Protein AF-0000000085374251 (afdb_homodimer)

Radius of gyration: 32.76 Å; Cα contacts (8 Å, |Δi|>4): 755; chains: 2; bounding box: 69×101×88 Å

Sequence (664 aa):
MESESGQTTTPSSHIDPLLRNACLLDIKSLELLHYYMCHTSTTLGDPQIFRDVVPPLGFKYDCVMRMVLSITARHLARTKPDQRGYYHRLAEDYAAAASPELTAMLAKLSEENSQALYYATVLISLSSFARDPSPGNILLDAEEDQVSWWSLMRGVKIVISTIGIQNIRKEASQALLCGSSTWNESKLSVLSVPPLVLHWEKPLAEIEELVDETCAVEESIHRPALTHLKECYRKLFMPVGPEVDDEQIPSIIYGWLYVLKDDFVQSIERREAVPLVLLGYYAVLQQQLEHHWFMEGWSLQVVNGVYAILGDSHRHFLTWPLEQVGSIWSGLMESESGQTTTPSSHIDPLLRNACLLDIKSLELLHYYMCHTSTTLGDPQIFRDVVPPLGFKYDCVMRMVLSITARHLARTKPDQRGYYHRLAEDYAAAASPELTAMLAKLSEENSQALYYATVLISLSSFARDPSPGNILLDAEEDQVSWWSLMRGVKIVISTIGIQNIRKEASQALLCGSSTWNESKLSVLSVPPLVLHWEKPLAEIEELVDETCAVEESIHRPALTHLKECYRKLFMPVGPEVDDEQIPSIIYGWLYVLKDDFVQSIERREAVPLVLLGYYAVLQQQLEHHWFMEGWSLQVVNGVYAILGDSHRHFLTWPLEQVGSIWSGL

Foldseek 3Di:
DPPPPPPPPPPPPPQDVVNVCVVVPPVLLVVLLVQLLVPVLVQLADNQLSNQPQVVLCVVQVLSSLLSSLLSLLVCLVVPVVCNVVSPVSSVVSNVVSPVSLVVCLVVPDPVCLLNNLNSLSSVLLSVLSDDDDALQLQLDDPPVDDRSLVSVVSNLSSCVVQNPVSSVVVSVVSCVVTPDPDDDPPPPPPLPQQPQDPCVVLLVVLVVVCPVPPDPDDDLQVVLSVLLVVLCCVRRPNPDDRPDPNCLVVSLVVSSSVRDPVLSVCVVVLPQSSLLSSLSSLLSLLSVCVRNSSPPSSVSNLVSSLVSHDPVRNVSNVSSCVRNDPPPPDD/DDPPPPPPPPPPPPQDVVNVCVVVPPVLLVVLLVQLLVPVLVQLADNQLSNQPQVVLCVVQVLSSLLSSLLSLLVCLVVPVVCNVVSPVSSVVSNVVSPVSLVVCLVVPDPVCLLNNLNSLSSVLLSVLSPDDDALQLQLDDPPVDDRSLVSLVSNLSSCVVQNPVSSVVVSVVSCVVTPDPDDPPPPPPPLPQQPQDPCVVLLVVLVVVCPVPPDPDDDLQVVLSVLLVVLCCVRRPNPDDRPDPSCLVVSLVVSSSVRDPVLSVCVVVLPQSSLLSSLSSLLSLLSVCVRNSSPPSSVSNLVSSLVSHDPVRNVSNPSSCVRNDDPPPDD

pLDDT: mean 81.17, std 17.74, range [21.23, 97.88]

InterPro domains:
  IPR021858 Fungal transcription factor [PF11951] (32-172)
  IPR053157 Sterol Uptake Control Transcription Regulator [PTHR47784] (1-326)

Secondary structure (DSSP, 8-state):
----------------HHHHHHHS--HHHHHHHHHHHHTGGGGSS-HHHHHHTHHHHHHH-HHHHHHHHHHHHHHHHHH-GGGHHHHHHHHHHHHHHHHHHHHHHHHT--TTTHHHHHHHHHHHHHHHHHS---TT--SS---TTS--HHHHHHHHHHHHHHH-HHHHHHHHHHHHHHH--S-B----------------HHHHHHHHHHHHHHS-SS--SHHHHHHHHHHHHHHHH-TTS----GGGHHHHHHHHHHH--HHHHHHHHTT-HHHHHHHHHHHHHHGGGTTSTTTTTHHHHHHHHHHHHS-TTTGGGGHHHHHHH-------/----------------HHHHHHHS--HHHHHHHHHHHHTGGGGSS-HHHHHHTHHHHHHH-HHHHHHHHHHHHHHHHHH-GGGHHHHHHHHHHHHHHHHHHHHHHHHT--TTTHHHHHHHHHHHHHHHHHSPPPTT--SS---TTS--HHHHHHHHHHHHHHH-HHHHHHHHHHHHHHH--S-B----------------HHHHHHHHHHHHHHS-SS--THHHHHHHHHHHHHHHH-TTS----GGGHHHHHHHHHHH--HHHHHHHHTT-HHHHHHHHHHHHHHGGGTTSTTTTTHHHHHHHHHHHHS-TTTGGGGHHHHHHH-------

Structure (mmCIF, N/CA/C/O backbone):
data_AF-0000000085374251-model_v1
#
loop_
_entity.id
_entity.type
_entity.pdbx_description
1 polymer 'Sterol uptake control protein 2'
#
loop_
_atom_site.group_PDB
_atom_site.id
_atom_site.type_symbol
_atom_site.label_atom_id
_atom_site.label_alt_id
_atom_site.label_comp_id
_atom_site.label_asym_id
_atom_site.label_entity_id
_atom_site.label_seq_id
_atom_site.pdbx_PDB_ins_code
_atom_site.Cartn_x
_atom_site.Cartn_y
_atom_site.Cartn_z
_atom_site.occupancy
_atom_site.B_iso_or_equiv
_atom_site.auth_seq_id
_atom_site.auth_comp_id
_atom_site.auth_asym_id
_atom_site.auth_atom_id
_atom_site.pdbx_PDB_model_num
ATOM 1 N N . MET A 1 1 ? -47.25 7.832 -49.75 1 24.44 1 MET A N 1
ATOM 2 C CA . MET A 1 1 ? -46.344 6.762 -49.344 1 24.44 1 MET A CA 1
ATOM 3 C C . MET A 1 1 ? -45.062 7.328 -48.781 1 24.44 1 MET A C 1
ATOM 5 O O . MET A 1 1 ? -44.156 7.734 -49.5 1 24.44 1 MET A O 1
ATOM 9 N N . GLU A 1 2 ? -45.062 8.07 -47.594 1 28.61 2 GLU A N 1
ATOM 10 C CA . GLU A 1 2 ? -44.156 8.875 -46.812 1 28.61 2 GLU A CA 1
ATOM 11 C C . GLU A 1 2 ? -43.062 8.008 -46.188 1 28.61 2 GLU A C 1
ATOM 13 O O . GLU A 1 2 ? -43.375 7.035 -45.5 1 28.61 2 GLU A O 1
ATOM 18 N N . SER A 1 3 ? -41.875 7.812 -46.906 1 30.55 3 SER A N 1
ATOM 19 C CA . SER A 1 3 ? -40.719 7.02 -46.562 1 30.55 3 SER A CA 1
ATOM 20 C C . SER A 1 3 ? -40.156 7.445 -45.188 1 30.55 3 SER A C 1
ATOM 22 O O . SER A 1 3 ? -39.906 8.625 -44.969 1 30.55 3 SER A O 1
ATOM 24 N N . GLU A 1 4 ? -40.562 6.723 -44.094 1 30.45 4 GLU A N 1
ATOM 25 C CA . GLU A 1 4 ? -40.156 6.805 -42.688 1 30.45 4 GLU A CA 1
ATOM 26 C C . GLU A 1 4 ? -38.656 6.629 -42.562 1 30.45 4 GLU A C 1
ATOM 28 O O . GLU A 1 4 ? -38.094 5.602 -42.969 1 30.45 4 GLU A O 1
ATOM 33 N N . SER A 1 5 ? -37.875 7.707 -42.656 1 30.81 5 SER A N 1
ATOM 34 C CA . SER A 1 5 ? -36.406 7.781 -42.469 1 30.81 5 SER A CA 1
ATOM 35 C C . SER A 1 5 ? -36.031 7.242 -41.094 1 30.81 5 SER A C 1
ATOM 37 O O . SER A 1 5 ? -36.406 7.793 -40.062 1 30.81 5 SER A O 1
ATOM 39 N N . GLY A 1 6 ? -36 5.879 -40.906 1 28.16 6 GLY A N 1
ATOM 40 C CA . GLY A 1 6 ? -35.594 5.199 -39.688 1 28.16 6 GLY A CA 1
ATOM 41 C C . GLY A 1 6 ? -34.219 5.668 -39.188 1 28.16 6 GLY A C 1
ATOM 42 O O . GLY A 1 6 ? -33.219 5.473 -39.875 1 28.16 6 GLY A O 1
ATOM 43 N N . GLN A 1 7 ? -34.188 6.785 -38.406 1 29.42 7 GLN A N 1
ATOM 44 C CA . GLN A 1 7 ? -33 7.281 -37.75 1 29.42 7 GLN A CA 1
ATOM 45 C C . GLN A 1 7 ? -32.281 6.168 -37 1 29.42 7 GLN A C 1
ATOM 47 O O . GLN A 1 7 ? -32.875 5.57 -36.094 1 29.42 7 GLN A O 1
ATOM 52 N N . THR A 1 8 ? -31.406 5.363 -37.656 1 28.23 8 THR A N 1
ATOM 53 C CA . THR A 1 8 ? -30.531 4.363 -37.062 1 28.23 8 THR A CA 1
ATOM 54 C C . THR A 1 8 ? -29.766 4.953 -35.875 1 28.23 8 THR A C 1
ATOM 56 O O . THR A 1 8 ? -28.953 5.871 -36.062 1 28.23 8 THR A O 1
ATOM 59 N N . THR A 1 9 ? -30.406 5.098 -34.688 1 30.69 9 THR A N 1
ATOM 60 C CA . THR A 1 9 ? -29.75 5.477 -33.438 1 30.69 9 THR A CA 1
ATOM 61 C C . THR A 1 9 ? -28.438 4.719 -33.281 1 30.69 9 THR A C 1
ATOM 63 O O . THR A 1 9 ? -28.422 3.488 -33.312 1 30.69 9 THR A O 1
ATOM 66 N N . THR A 1 10 ? -27.391 5.227 -33.75 1 33.25 10 THR A N 1
ATOM 67 C CA . THR A 1 10 ? -26.016 4.727 -33.625 1 33.25 10 THR A CA 1
ATOM 68 C C . THR A 1 10 ? -25.766 4.273 -32.188 1 33.25 10 THR A C 1
ATOM 70 O O . THR A 1 10 ? -25.969 5.039 -31.234 1 33.25 10 THR A O 1
ATOM 73 N N . PRO A 1 11 ? -25.969 3.051 -31.812 1 34.16 11 PRO A N 1
ATOM 74 C CA . PRO A 1 11 ? -25.75 2.58 -30.453 1 34.16 11 PRO A CA 1
ATOM 75 C C . PRO A 1 11 ? -24.5 3.178 -29.812 1 34.16 11 PRO A C 1
ATOM 77 O O . PRO A 1 11 ? -23.422 3.145 -30.422 1 34.16 11 PRO A O 1
ATOM 80 N N . SER A 1 12 ? -24.469 4.324 -29.297 1 38.44 12 SER A N 1
ATOM 81 C CA . SER A 1 12 ? -23.391 4.973 -28.562 1 38.44 12 SER A CA 1
ATOM 82 C C . SER A 1 12 ? -22.625 3.967 -27.703 1 38.44 12 SER A C 1
ATOM 84 O O . SER A 1 12 ? -23.188 3.35 -26.797 1 38.44 12 SER A O 1
ATOM 86 N N . SER A 1 13 ? -21.656 3.131 -28.047 1 41.53 13 SER A N 1
ATOM 87 C CA . SER A 1 13 ? -20.844 2.047 -27.5 1 41.53 13 SER A CA 1
ATOM 88 C C . SER A 1 13 ? -20.328 2.393 -26.109 1 41.53 13 SER A C 1
ATOM 90 O O . SER A 1 13 ? -19.422 3.207 -25.953 1 41.53 13 SER A O 1
ATOM 92 N N . HIS A 1 14 ? -21.062 2.549 -25.062 1 47.38 14 HIS A N 1
ATOM 93 C CA . HIS A 1 14 ? -20.828 2.748 -23.625 1 47.38 14 HIS A CA 1
ATOM 94 C C . HIS A 1 14 ? -19.734 1.819 -23.109 1 47.38 14 HIS A C 1
ATOM 96 O O . HIS A 1 14 ? -19.969 0.617 -22.953 1 47.38 14 HIS A O 1
ATOM 102 N N . ILE A 1 15 ? -18.531 2.07 -23.375 1 56.66 15 ILE A N 1
ATOM 103 C CA . ILE A 1 15 ? -17.422 1.288 -22.844 1 56.66 15 ILE A CA 1
ATOM 104 C C . ILE A 1 15 ? -17.562 1.17 -21.312 1 56.66 15 ILE A C 1
ATOM 106 O O . ILE A 1 15 ? -17.75 2.174 -20.625 1 56.66 15 ILE A O 1
ATOM 110 N N . ASP A 1 16 ? -17.812 0.067 -20.75 1 71.38 16 ASP A N 1
ATOM 111 C CA . ASP A 1 16 ? -17.797 -0.257 -19.328 1 71.38 16 ASP A CA 1
ATOM 112 C C . ASP A 1 16 ? -16.641 0.457 -18.625 1 71.38 16 ASP A C 1
ATOM 114 O O . ASP A 1 16 ? -15.5 0.404 -19.078 1 71.38 16 ASP A O 1
ATOM 118 N N . PRO A 1 17 ? -17.062 1.433 -17.812 1 67.12 17 PRO A N 1
ATOM 119 C CA . PRO A 1 17 ? -16.031 2.199 -17.109 1 67.12 17 PRO A CA 1
ATOM 120 C C . PRO A 1 17 ? -14.891 1.321 -16.594 1 67.12 17 PRO A C 1
ATOM 122 O O . PRO A 1 17 ? -13.734 1.741 -16.594 1 67.12 17 PRO A O 1
ATOM 125 N N . LEU A 1 18 ? -15.25 0.174 -16.312 1 69.38 18 LEU A N 1
ATOM 126 C CA . LEU A 1 18 ? -14.227 -0.732 -15.805 1 69.38 18 LEU A CA 1
ATOM 127 C C . LEU A 1 18 ? -13.258 -1.13 -16.922 1 69.38 18 LEU A C 1
ATOM 129 O O . LEU A 1 18 ? -12.039 -1.15 -16.703 1 69.38 18 LEU A O 1
ATOM 133 N N . LEU A 1 19 ? -13.844 -1.389 -17.953 1 70.69 19 LEU A N 1
ATOM 134 C CA . LEU A 1 19 ? -13 -1.736 -19.094 1 70.69 19 LEU A CA 1
ATOM 135 C C . LEU A 1 19 ? -12.148 -0.548 -19.531 1 70.69 19 LEU A C 1
ATOM 137 O O . LEU A 1 19 ? -10.984 -0.718 -19.906 1 70.69 19 LEU A O 1
ATOM 141 N N . ARG A 1 20 ? -12.773 0.576 -19.469 1 67.44 20 ARG A N 1
ATOM 142 C CA . ARG A 1 20 ? -12.031 1.79 -19.812 1 67.44 20 ARG A CA 1
ATOM 143 C C . ARG A 1 20 ? -10.82 1.966 -18.891 1 67.44 20 ARG A C 1
ATOM 145 O O . ARG A 1 20 ? -9.734 2.307 -19.359 1 67.44 20 ARG A O 1
ATOM 152 N N . ASN A 1 21 ? -11.039 1.715 -17.625 1 72.19 21 ASN A N 1
ATOM 153 C CA . ASN A 1 21 ? -9.961 1.875 -16.656 1 72.19 21 ASN A CA 1
ATOM 154 C C . ASN A 1 21 ? -8.836 0.875 -16.891 1 72.19 21 ASN A C 1
ATOM 156 O O . ASN A 1 21 ? -7.664 1.195 -16.703 1 72.19 21 ASN A O 1
ATOM 160 N N . ALA A 1 22 ? -9.297 -0.211 -17.328 1 79 22 ALA A N 1
ATOM 161 C CA . ALA A 1 22 ? -8.297 -1.232 -17.625 1 79 22 ALA A CA 1
ATOM 162 C C . ALA A 1 22 ? -7.473 -0.842 -18.844 1 79 22 ALA A C 1
ATOM 164 O O . ALA A 1 22 ? -6.262 -1.079 -18.891 1 79 22 ALA A O 1
ATOM 165 N N . CYS A 1 23 ? -8.148 -0.163 -19.672 1 77.56 23 CYS A N 1
ATOM 166 C CA . CYS A 1 23 ? -7.477 0.198 -20.906 1 77.56 23 CYS A CA 1
ATOM 167 C C . CYS A 1 23 ? -6.707 1.506 -20.766 1 77.56 23 CYS A C 1
ATOM 169 O O . CYS A 1 23 ? -5.672 1.699 -21.391 1 77.56 23 CYS A O 1
ATOM 171 N N . LEU A 1 24 ? -7.301 2.371 -19.938 1 77.19 24 LEU A N 1
ATOM 172 C CA . LEU A 1 24 ? -6.648 3.652 -19.688 1 77.19 24 LEU A CA 1
ATOM 173 C C . LEU A 1 24 ? -6.215 3.773 -18.234 1 77.19 24 LEU A C 1
ATOM 175 O O . LEU A 1 24 ? -6.816 4.523 -17.453 1 77.19 24 LEU A O 1
ATOM 179 N N . LEU A 1 25 ? -5.219 3.098 -18.031 1 79.81 25 LEU A N 1
ATOM 180 C CA . LEU A 1 25 ? -4.711 3.002 -16.656 1 79.81 25 LEU A CA 1
ATOM 181 C C . LEU A 1 25 ? -4.172 4.348 -16.188 1 79.81 25 LEU A C 1
ATOM 183 O O . LEU A 1 25 ? -3.402 5 -16.891 1 79.81 25 LEU A O 1
ATOM 187 N N . ASP A 1 26 ? -4.645 4.863 -15.078 1 88.12 26 ASP A N 1
ATOM 188 C CA . ASP A 1 26 ? -4.094 6.062 -14.453 1 88.12 26 ASP A CA 1
ATOM 189 C C . ASP A 1 26 ? -2.842 5.734 -13.641 1 88.12 26 ASP A C 1
ATOM 191 O O . ASP A 1 26 ? -2.881 5.703 -12.414 1 88.12 26 ASP A O 1
ATOM 195 N N . ILE A 1 27 ? -1.771 5.66 -14.344 1 90.56 27 ILE A N 1
ATOM 196 C CA . ILE A 1 27 ? -0.516 5.184 -13.773 1 90.56 27 ILE A CA 1
ATOM 197 C C . ILE A 1 27 ? -0.011 6.18 -12.727 1 90.56 27 ILE A C 1
ATOM 199 O O . ILE A 1 27 ? 0.565 5.785 -11.711 1 90.56 27 ILE A O 1
ATOM 203 N N . LYS A 1 28 ? -0.247 7.414 -12.984 1 92 28 LYS A N 1
ATOM 204 C CA . LYS A 1 28 ? 0.29 8.422 -12.07 1 92 28 LYS A CA 1
ATOM 205 C C . LYS A 1 28 ? -0.373 8.328 -10.703 1 92 28 LYS A C 1
ATOM 207 O O . LYS A 1 28 ? 0.304 8.398 -9.672 1 92 28 LYS A O 1
ATOM 212 N N . SER A 1 29 ? -1.701 8.211 -10.672 1 93.94 29 SER A N 1
ATOM 213 C CA . SER A 1 29 ? -2.393 8.055 -9.398 1 93.94 29 SER A CA 1
ATOM 214 C C . SER A 1 29 ? -1.951 6.781 -8.68 1 93.94 29 SER A C 1
ATOM 216 O O . SER A 1 29 ? -1.832 6.758 -7.457 1 93.94 29 SER A O 1
ATOM 218 N N . LEU A 1 30 ? -1.682 5.746 -9.414 1 95.5 30 LEU A N 1
ATOM 219 C CA . LEU A 1 30 ? -1.229 4.488 -8.828 1 95.5 30 LEU A CA 1
ATOM 220 C C . LEU A 1 30 ? 0.171 4.637 -8.242 1 95.5 30 LEU A C 1
ATOM 222 O O . LEU A 1 30 ? 0.452 4.121 -7.16 1 95.5 30 LEU A O 1
ATOM 226 N N . GLU A 1 31 ? 0.959 5.316 -8.984 1 95 31 GLU A N 1
ATOM 227 C CA . GLU A 1 31 ? 2.316 5.586 -8.516 1 95 31 GLU A CA 1
ATOM 228 C C . GLU A 1 31 ? 2.303 6.391 -7.223 1 95 31 GLU A C 1
ATOM 230 O O . GLU A 1 31 ? 3.053 6.094 -6.289 1 95 31 GLU A O 1
ATOM 235 N N . LEU A 1 32 ? 1.473 7.387 -7.176 1 96.19 32 LEU A N 1
ATOM 236 C CA . LEU A 1 32 ? 1.368 8.234 -5.992 1 96.19 32 LEU A CA 1
ATOM 237 C C . LEU A 1 32 ? 0.878 7.43 -4.793 1 96.19 32 LEU A C 1
ATOM 239 O O . LEU A 1 32 ? 1.398 7.578 -3.684 1 96.19 32 LEU A O 1
ATOM 243 N N . LEU A 1 33 ? -0.112 6.578 -5.004 1 96.44 33 LEU A N 1
ATOM 244 C CA . LEU A 1 33 ? -0.625 5.781 -3.896 1 96.44 33 LEU A CA 1
ATOM 245 C C . LEU A 1 33 ? 0.438 4.816 -3.385 1 96.44 33 LEU A C 1
ATOM 247 O O . LEU A 1 33 ? 0.564 4.609 -2.176 1 96.44 33 LEU A O 1
ATOM 251 N N . HIS A 1 34 ? 1.121 4.219 -4.285 1 94.31 34 HIS A N 1
ATOM 252 C CA . HIS A 1 34 ? 2.203 3.324 -3.883 1 94.31 34 HIS A CA 1
ATOM 253 C C . HIS A 1 34 ? 3.23 4.055 -3.025 1 94.31 34 HIS A C 1
ATOM 255 O O . HIS A 1 34 ? 3.666 3.535 -1.995 1 94.31 34 HIS A O 1
ATOM 261 N N . TYR A 1 35 ? 3.658 5.227 -3.475 1 93.94 35 TYR A N 1
ATOM 262 C CA . TYR A 1 35 ? 4.621 6.023 -2.725 1 93.94 35 TYR A CA 1
ATOM 263 C C . TYR A 1 35 ? 4.062 6.418 -1.363 1 93.94 35 TYR A C 1
ATOM 265 O O . TYR A 1 35 ? 4.789 6.43 -0.366 1 93.94 35 TYR A O 1
ATOM 273 N N . TYR A 1 36 ? 2.82 6.727 -1.352 1 95.25 36 TYR A N 1
ATOM 274 C CA . TYR A 1 36 ? 2.148 7.043 -0.097 1 95.25 36 TYR A CA 1
ATOM 275 C C . TYR A 1 36 ? 2.277 5.895 0.896 1 95.25 36 TYR A C 1
ATOM 277 O O . TYR A 1 36 ? 2.646 6.102 2.053 1 95.25 36 TYR A O 1
ATOM 285 N N . MET A 1 37 ? 1.938 4.758 0.394 1 91.62 37 MET A N 1
ATOM 286 C CA . MET A 1 37 ? 1.93 3.576 1.25 1 91.62 37 MET A CA 1
ATOM 287 C C . MET A 1 37 ? 3.334 3.252 1.747 1 91.62 37 MET A C 1
ATOM 289 O O . MET A 1 37 ? 3.514 2.859 2.9 1 91.62 37 MET A O 1
ATOM 293 N N . CYS A 1 38 ? 4.309 3.508 0.931 1 88.62 38 CYS A N 1
ATOM 294 C CA . CYS A 1 38 ? 5.672 3.084 1.245 1 88.62 38 CYS A CA 1
ATOM 295 C C . CYS A 1 38 ? 6.402 4.152 2.047 1 88.62 38 CYS A C 1
ATOM 297 O O . CYS A 1 38 ? 7.266 3.838 2.867 1 88.62 38 CYS A O 1
ATOM 299 N N . HIS A 1 39 ? 6.059 5.453 1.806 1 90.69 39 HIS A N 1
ATOM 300 C CA . HIS A 1 39 ? 6.918 6.492 2.361 1 90.69 39 HIS A CA 1
ATOM 301 C C . HIS A 1 39 ? 6.102 7.57 3.062 1 90.69 39 HIS A C 1
ATOM 303 O O . HIS A 1 39 ? 6.27 7.801 4.262 1 90.69 39 HIS A O 1
ATOM 309 N N . THR A 1 40 ? 5.141 8.172 2.391 1 94.06 40 THR A N 1
ATOM 310 C CA . THR A 1 40 ? 4.48 9.383 2.863 1 94.06 40 THR A CA 1
ATOM 311 C C . THR A 1 40 ? 3.658 9.102 4.117 1 94.06 40 THR A C 1
ATOM 313 O O . THR A 1 40 ? 3.635 9.906 5.051 1 94.06 40 THR A O 1
ATOM 316 N N . SER A 1 41 ? 2.98 7.988 4.156 1 92.31 41 SER A N 1
ATOM 317 C CA . SER A 1 41 ? 2.049 7.684 5.238 1 92.31 41 SER A CA 1
ATOM 318 C C . SER A 1 41 ? 2.76 7.641 6.586 1 92.31 41 SER A C 1
ATOM 320 O O . SER A 1 41 ? 2.197 8.047 7.605 1 92.31 41 SER A O 1
ATOM 322 N N . THR A 1 42 ? 3.992 7.27 6.629 1 88.44 42 THR A N 1
ATOM 323 C CA . THR A 1 42 ? 4.727 7.098 7.879 1 88.44 42 THR A CA 1
ATOM 324 C C . THR A 1 42 ? 5.195 8.445 8.422 1 88.44 42 THR A C 1
ATOM 326 O O . THR A 1 42 ? 5.645 8.539 9.562 1 88.44 42 THR A O 1
ATOM 329 N N . THR A 1 43 ? 5.059 9.461 7.688 1 90.81 43 THR A N 1
ATOM 330 C CA . THR A 1 43 ? 5.594 10.758 8.078 1 90.81 43 THR A CA 1
ATOM 331 C C . THR A 1 43 ? 4.484 11.68 8.578 1 90.81 43 THR A C 1
ATOM 333 O O . THR A 1 43 ? 4.75 12.789 9.039 1 90.81 43 THR A O 1
ATOM 336 N N . LEU A 1 44 ? 3.256 11.305 8.508 1 91 44 LEU A N 1
ATOM 337 C CA . LEU A 1 44 ? 2.133 12.211 8.711 1 91 44 LEU A CA 1
ATOM 338 C C . LEU A 1 44 ? 1.596 12.109 10.133 1 91 44 LEU A C 1
ATOM 340 O O . LEU A 1 44 ? 0.868 12.992 10.594 1 91 44 LEU A O 1
ATOM 344 N N . GLY A 1 45 ? 1.868 11.133 10.844 1 85.12 45 GLY A N 1
ATOM 345 C CA . GLY A 1 45 ? 1.378 10.805 12.172 1 85.12 45 GLY A CA 1
ATOM 346 C C . GLY A 1 45 ? 1.516 9.328 12.508 1 85.12 45 GLY A C 1
ATOM 347 O O . GLY A 1 45 ? 2.566 8.727 12.273 1 85.12 45 GLY A O 1
ATOM 348 N N . ASP A 1 46 ? 0.409 8.859 13.078 1 82.62 46 ASP A N 1
ATOM 349 C CA . ASP A 1 46 ? 0.408 7.422 13.336 1 82.62 46 ASP A CA 1
ATOM 350 C C . ASP A 1 46 ? 0.413 6.629 12.031 1 82.62 46 ASP A C 1
ATOM 352 O O . ASP A 1 46 ? -0.577 6.633 11.289 1 82.62 46 ASP A O 1
ATOM 356 N N . PRO A 1 47 ? 1.443 5.906 11.805 1 83.25 47 PRO A N 1
ATOM 357 C CA . PRO A 1 47 ? 1.591 5.223 10.516 1 83.25 47 PRO A CA 1
ATOM 358 C C . PRO A 1 47 ? 0.477 4.211 10.25 1 83.25 47 PRO A C 1
ATOM 360 O O . PRO A 1 47 ? 0.05 4.043 9.109 1 83.25 47 PRO A O 1
ATOM 363 N N . GLN A 1 48 ? 0.025 3.531 11.25 1 83.75 48 GLN A N 1
ATOM 364 C CA . GLN A 1 48 ? -1.015 2.523 11.062 1 83.75 48 GLN A CA 1
ATOM 365 C C . GLN A 1 48 ? -2.322 3.162 10.602 1 83.75 48 GLN A C 1
ATOM 367 O O . GLN A 1 48 ? -3.047 2.588 9.781 1 83.75 48 GLN A O 1
ATOM 372 N N . ILE A 1 49 ? -2.562 4.273 11.164 1 88.19 49 ILE A N 1
ATOM 373 C CA . ILE A 1 49 ? -3.805 4.961 10.82 1 88.19 49 ILE A CA 1
ATOM 374 C C . ILE A 1 49 ? -3.734 5.48 9.391 1 88.19 49 ILE A C 1
ATOM 376 O O . ILE A 1 49 ? -4.637 5.234 8.586 1 88.19 49 ILE A O 1
ATOM 380 N N . PHE A 1 50 ? -2.672 6.164 9.031 1 91.5 50 PHE A N 1
ATOM 381 C CA . PHE A 1 50 ? -2.562 6.801 7.727 1 91.5 50 PHE A CA 1
ATOM 382 C C . PHE A 1 50 ? -2.369 5.758 6.629 1 91.5 50 PHE A C 1
ATOM 384 O O . PHE A 1 50 ? -2.729 5.988 5.473 1 91.5 50 PHE A O 1
ATOM 391 N N . ARG A 1 51 ? -1.977 4.613 6.957 1 88.69 51 ARG A N 1
ATOM 392 C CA . ARG A 1 51 ? -1.754 3.568 5.965 1 88.69 51 ARG A CA 1
ATOM 393 C C . ARG A 1 51 ? -2.994 2.695 5.801 1 88.69 51 ARG A C 1
ATOM 395 O O . ARG A 1 51 ? -3.342 2.305 4.688 1 88.69 51 ARG A O 1
ATOM 402 N N . ASP A 1 52 ? -3.678 2.416 6.934 1 87.94 52 ASP A N 1
ATOM 403 C CA . ASP A 1 52 ? -4.664 1.34 6.91 1 87.94 52 ASP A CA 1
ATOM 404 C C . ASP A 1 52 ? -6.082 1.893 7.039 1 87.94 52 ASP A C 1
ATOM 406 O O . ASP A 1 52 ? -7.051 1.223 6.672 1 87.94 52 ASP A O 1
ATOM 410 N N . VAL A 1 53 ? -6.191 3.059 7.531 1 91.44 53 VAL A N 1
ATOM 411 C CA . VAL A 1 53 ? -7.527 3.576 7.801 1 91.44 53 VAL A CA 1
ATOM 412 C C . VAL A 1 53 ? -7.883 4.648 6.773 1 91.44 53 VAL A C 1
ATOM 414 O O . VAL A 1 53 ? -9.008 4.688 6.266 1 91.44 53 VAL A O 1
ATOM 417 N N . VAL A 1 54 ? -6.941 5.52 6.395 1 95.12 54 VAL A N 1
ATOM 418 C CA . VAL A 1 54 ? -7.211 6.711 5.594 1 95.12 54 VAL A CA 1
ATOM 419 C C . VAL A 1 54 ? -7.484 6.309 4.145 1 95.12 54 VAL A C 1
ATOM 421 O O . VAL A 1 54 ? -8.461 6.758 3.543 1 95.12 54 VAL A O 1
ATOM 424 N N . PRO A 1 55 ? -6.676 5.387 3.557 1 95.06 55 PRO A N 1
ATOM 425 C CA . PRO A 1 55 ? -6.938 5.055 2.154 1 95.06 55 PRO A CA 1
ATOM 426 C C . PRO A 1 55 ? -8.297 4.383 1.952 1 95.06 55 PRO A C 1
ATOM 428 O O . PRO A 1 55 ? -9.055 4.766 1.057 1 95.06 55 PRO A O 1
ATOM 431 N N . PRO A 1 56 ? -8.695 3.475 2.824 1 94 56 PRO A N 1
ATOM 432 C CA . PRO A 1 56 ? -10.031 2.893 2.664 1 94 56 PRO A CA 1
ATOM 433 C C . PRO A 1 56 ? -11.141 3.939 2.727 1 94 56 PRO A C 1
ATOM 435 O O . PRO A 1 56 ? -12.148 3.814 2.029 1 94 56 PRO A O 1
ATOM 438 N N . LEU A 1 57 ? -11 4.938 3.568 1 94.5 57 LEU A N 1
ATOM 439 C CA . LEU A 1 57 ? -11.953 6.039 3.578 1 94.5 57 LEU A CA 1
ATOM 440 C C . LEU A 1 57 ? -12.016 6.715 2.215 1 94.5 57 LEU A C 1
ATOM 442 O O . LEU A 1 57 ? -13.086 7.172 1.791 1 94.5 57 LEU A O 1
ATOM 446 N N . GLY A 1 58 ? -10.852 6.75 1.575 1 96.06 58 GLY A N 1
ATOM 447 C CA . GLY A 1 58 ? -10.758 7.371 0.263 1 96.06 58 GLY A CA 1
ATOM 448 C C . GLY A 1 58 ? -11.461 6.582 -0.822 1 96.06 58 GLY A C 1
ATOM 449 O O . GLY A 1 58 ? -11.797 7.125 -1.878 1 96.06 58 GLY A O 1
ATOM 450 N N . PHE A 1 59 ? -11.688 5.32 -0.623 1 94.25 59 PHE A N 1
ATOM 451 C CA . PHE A 1 59 ? -12.406 4.516 -1.604 1 94.25 59 PHE A CA 1
ATOM 452 C C . PHE A 1 59 ? -13.906 4.789 -1.537 1 94.25 59 PHE A C 1
ATOM 454 O O . PHE A 1 59 ? -14.625 4.562 -2.512 1 94.25 59 PHE A O 1
ATOM 461 N N . LYS A 1 60 ? -14.336 5.293 -0.434 1 93.69 60 LYS A N 1
ATOM 462 C CA . LYS A 1 60 ? -15.734 5.652 -0.235 1 93.69 60 LYS A CA 1
ATOM 463 C C . LYS A 1 60 ? -15.969 7.133 -0.517 1 93.69 60 LYS A C 1
ATOM 465 O O . LYS A 1 60 ? -17.031 7.516 -1.023 1 93.69 60 LYS A O 1
ATOM 470 N N . TYR A 1 61 ? -14.992 7.91 -0.115 1 94.75 61 TYR A N 1
ATOM 471 C CA . TYR A 1 61 ? -15.055 9.359 -0.305 1 94.75 61 TYR A CA 1
ATOM 472 C C . TYR A 1 61 ? -13.883 9.844 -1.155 1 94.75 61 TYR A C 1
ATOM 474 O O . TYR A 1 61 ? -12.758 9.938 -0.673 1 94.75 61 TYR A O 1
ATOM 482 N N . ASP A 1 62 ? -14.188 10.312 -2.338 1 95.19 62 ASP A N 1
ATOM 483 C CA . ASP A 1 62 ? -13.164 10.664 -3.314 1 95.19 62 ASP A CA 1
ATOM 484 C C . ASP A 1 62 ? -12.266 11.781 -2.789 1 95.19 62 ASP A C 1
ATOM 486 O O . ASP A 1 62 ? -11.078 11.82 -3.105 1 95.19 62 ASP A O 1
ATOM 490 N N . CYS A 1 63 ? -12.852 12.68 -2.068 1 94.94 63 CYS A N 1
ATOM 491 C CA . CYS A 1 63 ? -12.086 13.828 -1.611 1 94.94 63 CYS A CA 1
ATOM 492 C C . CYS A 1 63 ? -10.93 13.391 -0.72 1 94.94 63 CYS A C 1
ATOM 494 O O . CYS A 1 63 ? -9.852 13.984 -0.759 1 94.94 63 CYS A O 1
ATOM 496 N N . VAL A 1 64 ? -11.141 12.336 0.095 1 96.94 64 VAL A N 1
ATOM 497 C CA . VAL A 1 64 ? -10.078 11.82 0.949 1 96.94 64 VAL A CA 1
ATOM 498 C C . VAL A 1 64 ? -8.945 11.273 0.086 1 96.94 64 VAL A C 1
ATOM 500 O O . VAL A 1 64 ? -7.77 11.555 0.334 1 96.94 64 VAL A O 1
ATOM 503 N N . MET A 1 65 ? -9.281 10.461 -0.961 1 97.56 65 MET A N 1
ATOM 504 C CA . MET A 1 65 ? -8.266 9.898 -1.844 1 97.56 65 MET A CA 1
ATOM 505 C C . MET A 1 65 ? -7.523 10.992 -2.6 1 97.56 65 MET A C 1
ATOM 507 O O . MET A 1 65 ? -6.309 10.922 -2.777 1 97.56 65 MET A O 1
ATOM 511 N N . ARG A 1 66 ? -8.25 12 -3.051 1 96.62 66 ARG A N 1
ATOM 512 C CA . ARG A 1 66 ? -7.617 13.125 -3.742 1 96.62 66 ARG A CA 1
ATOM 513 C C . ARG A 1 66 ? -6.609 13.828 -2.842 1 96.62 66 ARG A C 1
ATOM 515 O O . ARG A 1 66 ? -5.539 14.234 -3.301 1 96.62 66 ARG A O 1
ATOM 522 N N . MET A 1 67 ? -6.922 13.891 -1.598 1 96.31 67 MET A N 1
ATOM 523 C CA . MET A 1 67 ? -6.008 14.562 -0.682 1 96.31 67 MET A CA 1
ATOM 524 C C . MET A 1 67 ? -4.816 13.664 -0.348 1 96.31 67 MET A C 1
ATOM 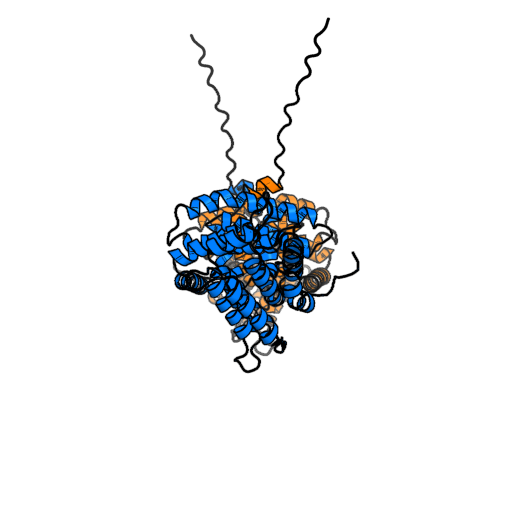526 O O . MET A 1 67 ? -3.705 14.148 -0.149 1 96.31 67 MET A O 1
ATOM 530 N N . VAL A 1 68 ? -5.078 12.328 -0.293 1 97.88 68 VAL A N 1
ATOM 531 C CA . VAL A 1 68 ? -3.979 11.383 -0.14 1 97.88 68 VAL A CA 1
ATOM 532 C C . VAL A 1 68 ? -2.988 11.547 -1.29 1 97.88 68 VAL A C 1
ATOM 534 O O . VAL A 1 68 ? -1.776 11.617 -1.069 1 97.88 68 VAL A O 1
ATOM 537 N N . LEU A 1 69 ? -3.527 11.641 -2.484 1 97.62 69 LEU A N 1
ATOM 538 C CA . LEU A 1 69 ? -2.682 11.797 -3.664 1 97.62 69 LEU A CA 1
ATOM 539 C C . LEU A 1 69 ? -2.021 13.172 -3.689 1 97.62 69 LEU A C 1
ATOM 541 O O . LEU A 1 69 ? -0.856 13.297 -4.07 1 97.62 69 LEU A O 1
ATOM 545 N N . SER A 1 70 ? -2.713 14.172 -3.225 1 96.5 70 SER A N 1
ATOM 546 C CA . SER A 1 70 ? -2.195 15.531 -3.197 1 96.5 70 SER A CA 1
ATOM 547 C C . SER A 1 70 ? -1.001 15.648 -2.256 1 96.5 70 SER A C 1
ATOM 549 O O . SER A 1 70 ? 0.047 16.172 -2.639 1 96.5 70 SER A O 1
ATOM 551 N N . ILE A 1 71 ? -1.136 15.172 -1.06 1 97.12 71 ILE A N 1
ATOM 552 C CA . ILE A 1 71 ? -0.068 15.312 -0.076 1 97.12 71 ILE A CA 1
ATOM 553 C C . ILE A 1 71 ? 1.142 14.484 -0.502 1 97.12 71 ILE A C 1
ATOM 555 O O . ILE A 1 71 ? 2.285 14.875 -0.253 1 97.12 71 ILE A O 1
ATOM 559 N N . THR A 1 72 ? 0.863 13.383 -1.139 1 97.38 72 THR A N 1
ATOM 560 C CA . THR A 1 72 ? 1.957 12.555 -1.643 1 97.38 72 THR A CA 1
ATOM 561 C C . THR A 1 72 ? 2.727 13.289 -2.738 1 97.38 72 THR A C 1
ATOM 563 O O . THR A 1 72 ? 3.957 13.242 -2.777 1 97.38 72 THR A O 1
ATOM 566 N N . ALA A 1 73 ? 1.984 13.914 -3.629 1 96.94 73 ALA A N 1
ATOM 567 C CA . ALA A 1 73 ? 2.631 14.703 -4.672 1 96.94 73 ALA A CA 1
ATOM 568 C C . ALA A 1 73 ? 3.486 15.812 -4.062 1 96.94 73 ALA A C 1
ATOM 570 O O . ALA A 1 73 ? 4.562 16.125 -4.578 1 96.94 73 ALA A O 1
ATOM 571 N N . ARG A 1 74 ? 3.064 16.406 -2.994 1 96.31 74 ARG A N 1
ATOM 572 C CA . ARG A 1 74 ? 3.855 17.422 -2.314 1 96.31 74 ARG A CA 1
ATOM 573 C C . ARG A 1 74 ? 5.125 16.828 -1.716 1 96.31 74 ARG A C 1
ATOM 575 O O . ARG A 1 74 ? 6.176 17.469 -1.7 1 96.31 74 ARG A O 1
ATOM 582 N N . HIS A 1 75 ? 4.973 15.688 -1.167 1 96.12 75 HIS A N 1
ATOM 583 C CA . HIS A 1 75 ? 6.137 14.984 -0.64 1 96.12 75 HIS A CA 1
ATOM 584 C C . HIS A 1 75 ? 7.148 14.688 -1.742 1 96.12 75 HIS A C 1
ATOM 586 O O . HIS A 1 75 ? 8.352 14.891 -1.555 1 96.12 75 HIS A O 1
ATOM 592 N N . LEU A 1 76 ? 6.676 14.266 -2.828 1 96 76 LEU A N 1
ATOM 593 C CA . LEU A 1 76 ? 7.539 13.945 -3.961 1 96 76 LEU A CA 1
ATOM 594 C C . LEU A 1 76 ? 8.195 15.203 -4.52 1 96 76 LEU A C 1
ATOM 596 O O . LEU A 1 76 ? 9.328 15.156 -4.996 1 96 76 LEU A O 1
ATOM 600 N N . ALA A 1 77 ? 7.504 16.328 -4.465 1 94.44 77 ALA A N 1
ATOM 601 C CA . ALA A 1 77 ? 8.078 17.594 -4.906 1 94.44 77 ALA A CA 1
ATOM 602 C C . ALA A 1 77 ? 9.336 17.938 -4.105 1 94.44 77 ALA A C 1
ATOM 604 O O . ALA A 1 77 ? 10.266 18.562 -4.633 1 94.44 77 ALA A O 1
ATOM 605 N N . ARG A 1 78 ? 9.375 17.484 -2.914 1 91.81 78 ARG A N 1
ATOM 606 C CA . ARG A 1 78 ? 10.523 17.75 -2.049 1 91.81 78 ARG A CA 1
ATOM 607 C C . ARG A 1 78 ? 11.633 16.734 -2.273 1 91.81 78 ARG A C 1
ATOM 609 O O . ARG A 1 78 ? 12.812 17.047 -2.162 1 91.81 78 ARG A O 1
ATOM 616 N N . THR A 1 79 ? 11.258 15.5 -2.518 1 92.25 79 THR A N 1
ATOM 617 C CA . THR A 1 79 ? 12.234 14.414 -2.617 1 92.25 79 THR A CA 1
ATOM 618 C C . THR A 1 79 ? 12.781 14.312 -4.039 1 92.25 79 THR A C 1
ATOM 620 O O . THR A 1 79 ? 13.852 13.742 -4.254 1 92.25 79 THR A O 1
ATOM 623 N N . LYS A 1 80 ? 12.023 14.766 -4.957 1 93.81 80 LYS A N 1
ATOM 624 C CA . LYS A 1 80 ? 12.461 14.781 -6.348 1 93.81 80 LYS A CA 1
ATOM 625 C C . LYS A 1 80 ? 12.555 16.203 -6.883 1 93.81 80 LYS A C 1
ATOM 627 O O . LYS A 1 80 ? 11.75 16.609 -7.723 1 93.81 80 LYS A O 1
ATOM 632 N N . PRO A 1 81 ? 13.656 16.906 -6.633 1 90.44 81 PRO A N 1
ATOM 633 C CA . PRO A 1 81 ? 13.766 18.328 -6.977 1 90.44 81 PRO A CA 1
ATOM 634 C C . PRO A 1 81 ? 13.75 18.578 -8.484 1 90.44 81 PRO A C 1
ATOM 636 O O . PRO A 1 81 ? 13.266 19.625 -8.93 1 90.44 81 PRO A O 1
ATOM 639 N N . ASP A 1 82 ? 14.164 17.562 -9.289 1 94.38 82 ASP A N 1
ATOM 640 C CA . ASP A 1 82 ? 14.188 17.703 -10.742 1 94.38 82 ASP A CA 1
ATOM 641 C C . ASP A 1 82 ? 12.773 17.766 -11.312 1 94.38 82 ASP A C 1
ATOM 643 O O . ASP A 1 82 ? 12.562 18.312 -12.398 1 94.38 82 ASP A O 1
ATOM 647 N N . GLN A 1 83 ? 11.812 17.297 -10.586 1 95 83 GLN A N 1
ATOM 648 C CA . GLN A 1 83 ? 10.422 17.281 -11.023 1 95 83 GLN A CA 1
ATOM 649 C C . GLN A 1 83 ? 9.539 18.078 -10.078 1 95 83 GLN A C 1
ATOM 651 O O . GLN A 1 83 ? 8.336 17.828 -9.984 1 95 83 GLN A O 1
ATOM 656 N N . ARG A 1 84 ? 10.07 19 -9.391 1 93.62 84 ARG A N 1
ATOM 657 C CA . ARG A 1 84 ? 9.383 19.75 -8.352 1 93.62 84 ARG A CA 1
ATOM 658 C C . ARG A 1 84 ? 8.156 20.484 -8.914 1 93.62 84 ARG A C 1
ATOM 660 O O . ARG A 1 84 ? 7.074 20.406 -8.336 1 93.62 84 ARG A O 1
ATOM 667 N N . GLY A 1 85 ? 8.297 21.188 -10.039 1 92.62 85 GLY A N 1
ATOM 668 C CA . GLY A 1 85 ? 7.195 21.922 -10.641 1 92.62 85 GLY A CA 1
ATOM 669 C C . GLY A 1 85 ? 6.027 21.031 -11.031 1 92.62 85 GLY A C 1
ATOM 670 O O . GLY A 1 85 ? 4.867 21.391 -10.82 1 92.62 85 GLY A O 1
ATOM 671 N N . TYR A 1 86 ? 6.371 19.891 -11.555 1 94.12 86 TYR A N 1
ATOM 672 C CA . TYR A 1 86 ? 5.355 18.938 -11.977 1 94.12 86 TYR A CA 1
ATOM 673 C C . TYR A 1 86 ? 4.539 18.453 -10.781 1 94.12 86 TYR A C 1
ATOM 675 O O . TYR A 1 86 ? 3.305 18.469 -10.82 1 94.12 86 TYR A O 1
ATOM 683 N N . TYR A 1 87 ? 5.168 18.078 -9.727 1 94.5 87 TYR A N 1
ATOM 684 C CA . TYR A 1 87 ? 4.488 17.516 -8.562 1 94.5 87 TYR A CA 1
ATOM 685 C C . TYR A 1 87 ? 3.73 18.594 -7.801 1 94.5 87 TYR A C 1
ATOM 687 O O . TYR A 1 87 ? 2.676 18.328 -7.219 1 94.5 87 TYR A O 1
ATOM 695 N N . HIS A 1 88 ? 4.207 19.797 -7.812 1 92.56 88 HIS A N 1
ATOM 696 C CA . HIS A 1 88 ? 3.461 20.906 -7.211 1 92.56 88 HIS A CA 1
ATOM 697 C C . HIS A 1 88 ? 2.125 21.109 -7.914 1 92.56 88 HIS A C 1
ATOM 699 O O . HIS A 1 88 ? 1.095 21.297 -7.262 1 92.56 88 HIS A O 1
ATOM 705 N N . ARG A 1 89 ? 2.197 21.109 -9.219 1 92.56 89 ARG A N 1
ATOM 706 C CA . ARG A 1 89 ? 0.971 21.281 -9.992 1 92.56 89 ARG A CA 1
ATOM 707 C C . ARG A 1 89 ? 0.011 20.109 -9.758 1 92.56 89 ARG A C 1
ATOM 709 O O . ARG A 1 89 ? -1.197 20.312 -9.625 1 92.56 89 ARG A O 1
ATOM 716 N N . LEU A 1 90 ? 0.572 18.969 -9.719 1 93.94 90 LEU A N 1
ATOM 717 C CA . LEU A 1 90 ? -0.236 17.766 -9.492 1 93.94 90 LEU A CA 1
ATOM 718 C C . LEU A 1 90 ? -0.928 17.844 -8.133 1 93.94 90 LEU A C 1
ATOM 720 O O . LEU A 1 90 ? -2.109 17.5 -8.016 1 93.94 90 LEU A O 1
ATOM 724 N N . ALA A 1 91 ? -0.178 18.219 -7.148 1 94.75 91 ALA A N 1
ATOM 725 C CA . ALA A 1 91 ? -0.729 18.359 -5.801 1 94.75 91 ALA A CA 1
ATOM 726 C C . ALA A 1 91 ? -1.876 19.359 -5.777 1 94.75 91 ALA A C 1
ATOM 728 O O . ALA A 1 91 ? -2.904 19.125 -5.141 1 94.75 91 ALA A O 1
ATOM 729 N N . GLU A 1 92 ? -1.709 20.453 -6.469 1 91.25 92 GLU A N 1
ATOM 730 C CA . GLU A 1 92 ? -2.73 21.5 -6.531 1 91.25 92 GLU A CA 1
ATOM 731 C C . GLU A 1 92 ? -3.98 21 -7.25 1 91.25 92 GLU A C 1
ATOM 733 O O . GLU A 1 92 ? -5.102 21.297 -6.836 1 91.25 92 GLU A O 1
ATOM 738 N N . ASP A 1 93 ? -3.77 20.281 -8.32 1 93.12 93 ASP A N 1
ATOM 739 C CA . ASP A 1 93 ? -4.891 19.75 -9.094 1 93.12 93 ASP A CA 1
ATOM 740 C C . ASP A 1 93 ? -5.738 18.797 -8.25 1 93.12 93 ASP A C 1
ATOM 742 O O . ASP A 1 93 ? -6.969 18.891 -8.258 1 93.12 93 ASP A O 1
ATOM 746 N N . TYR A 1 94 ? -5.109 17.891 -7.555 1 94.31 94 TYR A N 1
ATOM 747 C CA . TYR A 1 94 ? -5.836 16.953 -6.719 1 94.31 94 TYR A CA 1
ATOM 748 C C . TYR A 1 94 ? -6.559 17.656 -5.582 1 94.31 94 TYR A C 1
ATOM 750 O O . TYR A 1 94 ? -7.707 17.344 -5.27 1 94.31 94 TYR A O 1
ATOM 758 N N . ALA A 1 95 ? -5.898 18.625 -4.969 1 91.94 95 ALA A N 1
ATOM 759 C CA . ALA A 1 95 ? -6.512 19.375 -3.877 1 91.94 95 ALA A CA 1
ATOM 760 C C . ALA A 1 95 ? -7.727 20.156 -4.363 1 91.94 95 ALA A C 1
ATOM 762 O O . ALA A 1 95 ? -8.758 20.203 -3.688 1 91.94 95 ALA A O 1
ATOM 763 N N . ALA A 1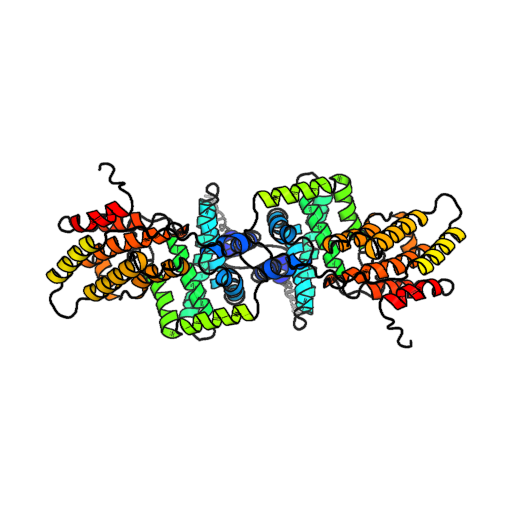 96 ? -7.559 20.797 -5.504 1 89.81 96 ALA A N 1
ATOM 764 C CA . ALA A 1 96 ? -8.656 21.578 -6.074 1 89.81 96 ALA A CA 1
ATOM 765 C C . ALA A 1 96 ? -9.844 20.672 -6.406 1 89.81 96 ALA A C 1
ATOM 767 O O . ALA A 1 96 ? -11 21.062 -6.215 1 89.81 96 ALA A O 1
ATOM 768 N N . ALA A 1 97 ? -9.578 19.516 -6.875 1 92.62 97 ALA A N 1
ATOM 769 C CA . ALA A 1 97 ? -10.625 18.578 -7.27 1 92.62 97 ALA A CA 1
ATOM 770 C C . ALA A 1 97 ? -11.344 18.016 -6.047 1 92.62 97 ALA A C 1
ATOM 772 O O . ALA A 1 97 ? -12.461 17.516 -6.156 1 92.62 97 ALA A O 1
ATOM 773 N N . ALA A 1 98 ? -10.727 18.078 -4.859 1 92.44 98 ALA A N 1
ATOM 774 C CA . ALA A 1 98 ? -11.305 17.531 -3.635 1 92.44 98 ALA A CA 1
ATOM 775 C C . ALA A 1 98 ? -12.281 18.516 -3.006 1 92.44 98 ALA A C 1
ATOM 777 O O . ALA A 1 98 ? -13.172 18.109 -2.244 1 92.44 98 ALA A O 1
ATOM 778 N N . SER A 1 99 ? -12.266 19.781 -3.34 1 89.12 99 SER A N 1
ATOM 779 C CA . SER A 1 99 ? -12.914 20.875 -2.621 1 89.12 99 SER A CA 1
ATOM 780 C C . SER A 1 99 ? -14.43 20.766 -2.707 1 89.12 99 SER A C 1
ATOM 782 O O . SER A 1 99 ? -15.133 20.922 -1.701 1 89.12 99 SER A O 1
ATOM 784 N N . PRO A 1 100 ? -15 20.453 -3.932 1 90.06 100 PRO A N 1
ATOM 785 C CA . PRO A 1 100 ? -16.453 20.406 -4.023 1 90.06 100 PRO A CA 1
ATOM 786 C C . PRO A 1 100 ? -17.078 19.344 -3.121 1 90.06 100 PRO A C 1
ATOM 788 O O . PRO A 1 100 ? -18.047 19.609 -2.418 1 90.06 100 PRO A O 1
ATOM 791 N N . GLU A 1 101 ? -16.531 18.219 -3.107 1 92.12 101 GLU A N 1
ATOM 792 C CA . GLU A 1 101 ? -17.062 17.141 -2.271 1 92.12 101 GLU A CA 1
ATOM 793 C C . GLU A 1 101 ? -16.875 17.453 -0.79 1 92.12 101 GLU A C 1
ATOM 795 O O . GLU A 1 101 ? -17.75 17.141 0.028 1 92.12 101 GLU A O 1
ATOM 800 N N . LEU A 1 102 ? -15.781 18.031 -0.421 1 89.19 102 LEU A N 1
ATOM 801 C CA . LEU A 1 102 ? -15.5 18.391 0.964 1 89.19 102 LEU A CA 1
ATOM 802 C C . LEU A 1 102 ? -16.531 19.391 1.486 1 89.19 102 LEU A C 1
ATOM 804 O O . LEU A 1 102 ? -17.031 19.234 2.602 1 89.19 102 LEU A O 1
ATOM 808 N N . THR A 1 103 ? -16.812 20.312 0.703 1 88.06 103 THR A N 1
ATOM 809 C CA . THR A 1 103 ? -17.781 21.344 1.071 1 88.06 103 THR A CA 1
ATOM 810 C C . THR A 1 103 ? -19.172 20.719 1.245 1 88.06 103 THR A C 1
ATOM 812 O O . THR A 1 103 ? -19.891 21.047 2.188 1 88.06 103 THR A O 1
ATOM 815 N N . ALA A 1 104 ? -19.5 19.844 0.311 1 91.25 104 ALA A N 1
ATOM 816 C CA . ALA A 1 104 ? -20.797 19.172 0.387 1 91.25 104 ALA A CA 1
ATOM 817 C C . ALA A 1 104 ? -20.891 18.312 1.644 1 91.25 104 ALA A C 1
ATOM 819 O O . ALA A 1 104 ? -21.938 18.25 2.285 1 91.25 104 ALA A O 1
ATOM 820 N N . MET A 1 105 ? -19.828 17.688 2.047 1 90.69 105 MET A N 1
ATOM 821 C CA . MET A 1 105 ? -19.812 16.812 3.221 1 90.69 105 MET A CA 1
ATOM 822 C C . MET A 1 105 ? -19.891 17.625 4.504 1 90.69 105 MET A C 1
ATOM 824 O O . MET A 1 105 ? -20.547 17.203 5.469 1 90.69 105 MET A O 1
ATOM 828 N N . LEU A 1 106 ? -19.234 18.734 4.52 1 86.69 106 LEU A N 1
ATOM 829 C CA . LEU A 1 106 ? -19.266 19.594 5.691 1 86.69 106 LEU A CA 1
ATOM 830 C C . LEU A 1 106 ? -20.672 20.094 5.965 1 86.69 106 LEU A C 1
ATOM 832 O O . LEU A 1 106 ? -21.078 20.25 7.121 1 86.69 106 LEU A O 1
ATOM 836 N N . ALA A 1 107 ? -21.422 20.328 4.898 1 87.31 107 ALA A N 1
ATOM 837 C CA . ALA A 1 107 ? -22.781 20.812 5.016 1 87.31 107 ALA A CA 1
ATOM 838 C C . ALA A 1 107 ? -23.703 19.734 5.574 1 87.31 107 ALA A C 1
ATOM 840 O O . ALA A 1 107 ? -24.75 20.047 6.168 1 87.31 107 ALA A O 1
ATOM 841 N N . LYS A 1 108 ? -23.359 18.484 5.434 1 91.31 108 LYS A N 1
ATOM 842 C CA . LYS A 1 108 ? -24.172 17.375 5.898 1 91.31 108 LYS A CA 1
ATOM 843 C C . LYS A 1 108 ? -23.391 16.5 6.871 1 91.31 108 LYS A C 1
ATOM 845 O O . LYS A 1 108 ? -23.438 15.266 6.785 1 91.31 108 LYS A O 1
ATOM 850 N N . LEU A 1 109 ? -22.688 17.125 7.703 1 89.38 109 LEU A N 1
ATOM 851 C CA . LEU A 1 109 ? -21.844 16.406 8.648 1 89.38 109 LEU A CA 1
ATOM 852 C C . LEU A 1 109 ? -22.656 15.445 9.5 1 89.38 109 LEU A C 1
ATOM 854 O O . LEU A 1 109 ? -23.734 15.805 10 1 89.38 109 LEU A O 1
ATOM 858 N N . SER A 1 110 ? -22.312 14.219 9.523 1 86.94 110 SER A N 1
ATOM 859 C CA . SER A 1 110 ? -22.953 13.156 10.297 1 86.94 110 SER A CA 1
ATOM 860 C C . SER A 1 110 ? -21.938 12.164 10.828 1 86.94 110 SER A C 1
ATOM 862 O O . SER A 1 110 ? -20.734 12.281 10.539 1 86.94 110 SER A O 1
ATOM 864 N N . GLU A 1 111 ? -22.406 11.242 11.562 1 83.81 111 GLU A N 1
ATOM 865 C CA . GLU A 1 111 ? -21.531 10.211 12.109 1 83.81 111 GLU A CA 1
ATOM 866 C C . GLU A 1 111 ? -20.938 9.344 11 1 83.81 111 GLU A C 1
ATOM 868 O O . GLU A 1 111 ? -19.812 8.852 11.125 1 83.81 111 GLU A O 1
ATOM 873 N N . GLU A 1 112 ? -21.594 9.289 9.906 1 87.12 112 GLU A N 1
ATOM 874 C CA . GLU A 1 112 ? -21.188 8.414 8.812 1 87.12 112 GLU A CA 1
ATOM 875 C C . GLU A 1 112 ? -19.984 8.984 8.07 1 87.12 112 GLU A C 1
ATOM 877 O O . GLU A 1 112 ? -19.109 8.234 7.629 1 87.12 112 GLU A O 1
ATOM 882 N N . ASN A 1 113 ? -19.984 10.258 7.93 1 91.38 113 ASN A N 1
ATOM 883 C CA . ASN A 1 113 ? -18.938 10.852 7.113 1 91.38 113 ASN A CA 1
ATOM 884 C C . ASN A 1 113 ? -17.922 11.617 7.965 1 91.38 113 ASN A C 1
ATOM 886 O O . ASN A 1 113 ? -16.984 12.219 7.438 1 91.38 113 ASN A O 1
ATOM 890 N N . SER A 1 114 ? -18.062 11.609 9.273 1 89.62 114 SER A N 1
ATOM 891 C CA . SER A 1 114 ? -17.266 12.43 10.18 1 89.62 114 SER A CA 1
ATOM 892 C C . SER A 1 114 ? -15.789 12.031 10.133 1 89.62 114 SER A C 1
ATOM 894 O O . SER A 1 114 ? -14.906 12.891 10.125 1 89.62 114 SER A O 1
ATOM 896 N N . GLN A 1 115 ? -15.508 10.75 10.133 1 91.31 115 GLN A N 1
ATOM 897 C CA . GLN A 1 115 ? -14.125 10.281 10.094 1 91.31 115 GLN A CA 1
ATOM 898 C C . GLN A 1 115 ? -13.438 10.711 8.805 1 91.31 115 GLN A C 1
ATOM 900 O O . GLN A 1 115 ? -12.289 11.156 8.828 1 91.31 115 GLN A O 1
ATOM 905 N N . ALA A 1 116 ? -14.156 10.531 7.691 1 93.44 116 ALA A N 1
ATOM 906 C CA . ALA A 1 116 ? -13.625 10.938 6.391 1 93.44 116 ALA A CA 1
ATOM 907 C C . ALA A 1 116 ? -13.336 12.43 6.359 1 93.44 116 ALA A C 1
ATOM 909 O O . ALA A 1 116 ? -12.289 12.852 5.863 1 93.44 116 ALA A O 1
ATOM 910 N N . LEU A 1 117 ? -14.25 13.172 6.891 1 92.25 117 LEU A N 1
ATOM 911 C CA . LEU A 1 117 ? -14.086 14.625 6.91 1 92.25 117 LEU A CA 1
ATOM 912 C C . LEU A 1 117 ? -12.922 15.031 7.801 1 92.25 117 LEU A C 1
ATOM 914 O O . LEU A 1 117 ? -12.18 15.961 7.477 1 92.25 117 LEU A O 1
ATOM 918 N N . TYR A 1 118 ? -12.797 14.367 8.867 1 92.25 118 TYR A N 1
ATOM 919 C CA . TYR A 1 118 ? -11.695 14.664 9.781 1 92.25 118 TYR A CA 1
ATOM 920 C C . TYR A 1 118 ? -10.352 14.469 9.094 1 92.25 118 TYR A C 1
ATOM 922 O O . TYR A 1 118 ? -9.516 15.375 9.086 1 92.25 118 TYR A O 1
ATOM 930 N N . TYR A 1 119 ? -10.125 13.344 8.516 1 93.88 119 TYR A N 1
ATOM 931 C CA . TYR A 1 119 ? -8.82 13.062 7.918 1 93.88 119 TYR A CA 1
ATOM 932 C C . TYR A 1 119 ? -8.617 13.891 6.656 1 93.88 119 TYR A C 1
ATOM 934 O O . TYR A 1 119 ? -7.492 14.297 6.348 1 93.88 119 TYR A O 1
ATOM 942 N N . ALA A 1 120 ? -9.68 14.172 5.895 1 94.38 120 ALA A N 1
ATOM 943 C CA . ALA A 1 120 ? -9.539 15.047 4.738 1 94.38 120 ALA A CA 1
ATOM 944 C C . ALA A 1 120 ? -9.078 16.438 5.156 1 94.38 120 ALA A C 1
ATOM 946 O O . ALA A 1 120 ? -8.18 17.016 4.539 1 94.38 120 ALA A O 1
ATOM 947 N N . THR A 1 121 ? -9.672 16.953 6.176 1 91.38 121 THR A N 1
ATOM 948 C CA . THR A 1 121 ? -9.312 18.281 6.641 1 91.38 121 THR A CA 1
ATOM 949 C C . THR A 1 121 ? -7.91 18.281 7.246 1 91.38 121 THR A C 1
ATOM 951 O O . THR A 1 121 ? -7.168 19.266 7.098 1 91.38 121 THR A O 1
ATOM 954 N N . VAL A 1 122 ? -7.59 17.234 7.922 1 91.69 122 VAL A N 1
ATOM 955 C CA . VAL A 1 122 ? -6.234 17.094 8.445 1 91.69 122 VAL A CA 1
ATOM 956 C C . VAL A 1 122 ? -5.23 17.078 7.293 1 91.69 122 VAL A C 1
ATOM 958 O O . VAL A 1 122 ? -4.219 17.781 7.344 1 91.69 122 VAL A O 1
ATOM 961 N N . LEU A 1 123 ? -5.512 16.328 6.277 1 95 123 LEU A N 1
ATOM 962 C CA . LEU A 1 123 ? -4.613 16.25 5.129 1 95 123 LEU A CA 1
ATOM 963 C C . LEU A 1 123 ? -4.512 17.594 4.418 1 95 123 LEU A C 1
ATOM 965 O O . LEU A 1 123 ? -3.441 17.969 3.938 1 95 123 LEU A O 1
ATOM 969 N N . ILE A 1 124 ? -5.562 18.297 4.344 1 91.94 124 ILE A N 1
ATOM 970 C CA . ILE A 1 124 ? -5.559 19.625 3.75 1 91.94 124 ILE A CA 1
ATOM 971 C C . ILE A 1 124 ? -4.652 20.547 4.562 1 91.94 124 ILE A C 1
ATOM 973 O O . ILE A 1 124 ? -3.863 21.312 3.994 1 91.94 124 ILE A O 1
ATOM 977 N N . SER A 1 125 ? -4.785 20.516 5.793 1 88.81 125 SER A N 1
ATOM 978 C CA . SER A 1 125 ? -3.979 21.344 6.68 1 88.81 125 SER A CA 1
ATOM 979 C C . SER A 1 125 ? -2.496 21.016 6.551 1 88.81 125 SER A C 1
ATOM 981 O O . SER A 1 125 ? -1.658 21.922 6.469 1 88.81 125 SER A O 1
ATOM 983 N N . LEU A 1 126 ? -2.188 19.734 6.523 1 91.12 126 LEU A N 1
ATOM 984 C CA . LEU A 1 126 ? -0.798 19.312 6.367 1 91.12 126 LEU A CA 1
ATOM 985 C C . LEU A 1 126 ? -0.26 19.719 4.996 1 91.12 126 LEU A C 1
ATOM 987 O O . LEU A 1 126 ? 0.891 20.141 4.879 1 91.12 126 LEU A O 1
ATOM 991 N N . SER A 1 127 ? -1.107 19.531 4.047 1 90.94 127 SER A N 1
ATOM 992 C CA . SER A 1 127 ? -0.726 19.906 2.689 1 90.94 127 SER A CA 1
ATOM 993 C C . SER A 1 127 ? -0.454 21.406 2.58 1 90.94 127 SER A C 1
ATOM 995 O O . SER A 1 127 ? 0.389 21.828 1.789 1 90.94 127 SER A O 1
ATOM 997 N N . SER A 1 128 ? -1.188 22.156 3.262 1 86.38 128 SER A N 1
ATOM 998 C CA . SER A 1 128 ? -0.994 23.594 3.262 1 86.38 128 SER A CA 1
ATOM 999 C C . SER A 1 128 ? 0.358 23.969 3.857 1 86.38 128 SER A C 1
ATOM 1001 O O . SER A 1 128 ? 0.997 24.922 3.406 1 86.38 128 SER A O 1
ATOM 1003 N N . PHE A 1 129 ? 0.812 23.219 4.84 1 86.75 129 PHE A N 1
ATOM 1004 C CA . PHE A 1 129 ? 2.141 23.422 5.402 1 86.75 129 PHE A CA 1
ATOM 1005 C C . PHE A 1 129 ? 3.223 23.094 4.383 1 86.75 129 PHE A C 1
ATOM 1007 O O . PHE A 1 129 ? 4.293 23.703 4.379 1 86.75 129 PHE A O 1
ATOM 1014 N N . ALA A 1 130 ? 2.877 22.156 3.578 1 88.56 130 ALA A N 1
ATOM 1015 C CA . ALA A 1 130 ? 3.873 21.656 2.637 1 88.56 130 ALA A CA 1
ATOM 1016 C C . ALA A 1 130 ? 4.035 22.609 1.45 1 88.56 130 ALA A C 1
ATOM 1018 O O . ALA A 1 130 ? 4.992 22.484 0.684 1 88.56 130 ALA A O 1
ATOM 1019 N N . ARG A 1 131 ? 3.104 23.516 1.369 1 82.81 131 ARG A N 1
ATOM 1020 C CA . ARG A 1 131 ? 3.242 24.516 0.309 1 82.81 131 ARG A CA 1
ATOM 1021 C C . ARG A 1 131 ? 4.418 25.438 0.581 1 82.81 131 ARG A C 1
ATOM 1023 O O . ARG A 1 131 ? 4.75 25.719 1.737 1 82.81 131 ARG A O 1
ATOM 1030 N N . ASP A 1 132 ? 5.062 25.828 -0.444 1 71.19 132 ASP A N 1
ATOM 1031 C CA . ASP A 1 132 ? 6.16 26.766 -0.261 1 71.19 132 ASP A CA 1
ATOM 1032 C C . ASP A 1 132 ? 5.684 28.031 0.448 1 71.19 132 ASP A C 1
ATOM 1034 O O . ASP A 1 132 ? 4.609 28.547 0.141 1 71.19 132 ASP A O 1
ATOM 1038 N N . PRO A 1 133 ? 6.422 28.359 1.459 1 67.62 133 PRO A N 1
ATOM 1039 C CA . PRO A 1 133 ? 6.031 29.562 2.197 1 67.62 133 PRO A CA 1
ATOM 1040 C C . PRO A 1 133 ? 5.934 30.797 1.304 1 67.62 133 PRO A C 1
ATOM 1042 O O . PRO A 1 133 ? 6.773 31 0.42 1 67.62 133 PRO A O 1
ATOM 1045 N N . SER A 1 134 ? 4.77 31.25 1.219 1 70.94 134 SER A N 1
ATOM 1046 C CA . SER A 1 134 ? 4.598 32.531 0.513 1 70.94 134 SER A CA 1
ATOM 1047 C C . SER A 1 134 ? 4.906 33.719 1.421 1 70.94 134 SER A C 1
ATOM 1049 O O . SER A 1 134 ? 4.617 33.656 2.619 1 70.94 134 SER A O 1
ATOM 1051 N N . PRO A 1 135 ? 5.609 34.594 0.786 1 69.56 135 PRO A N 1
ATOM 1052 C CA . PRO A 1 135 ? 5.891 35.781 1.604 1 69.56 135 PRO A CA 1
ATOM 1053 C C . PRO A 1 135 ? 4.633 36.375 2.236 1 69.56 135 PRO A C 1
ATOM 1055 O O . PRO A 1 135 ? 3.584 36.438 1.592 1 69.56 135 PRO A O 1
ATOM 1058 N N . GLY A 1 136 ? 4.676 36.625 3.463 1 73.19 136 GLY A N 1
ATOM 1059 C CA . GLY A 1 136 ? 3.568 37.25 4.156 1 73.19 136 GLY A CA 1
ATOM 1060 C C . GLY A 1 136 ? 2.648 36.281 4.848 1 73.19 136 GLY A C 1
ATOM 1061 O O . GLY A 1 136 ? 1.778 36.656 5.625 1 73.19 136 GLY A O 1
ATOM 1062 N N . ASN A 1 137 ? 2.807 35.062 4.539 1 79.38 137 ASN A N 1
ATOM 1063 C CA . ASN A 1 137 ? 2.012 34.062 5.227 1 79.38 137 ASN A CA 1
ATOM 1064 C C . ASN A 1 137 ? 2.594 33.719 6.598 1 79.38 137 ASN A C 1
ATOM 1066 O O . ASN A 1 137 ? 3.672 33.156 6.691 1 79.38 137 ASN A O 1
ATOM 1070 N N . ILE A 1 138 ? 1.907 34.188 7.574 1 84.31 138 ILE A N 1
ATOM 1071 C CA . ILE A 1 138 ? 2.412 33.969 8.922 1 84.31 138 ILE A CA 1
ATOM 1072 C C . ILE A 1 138 ? 1.562 32.906 9.609 1 84.31 138 ILE A C 1
ATOM 1074 O O . ILE A 1 138 ? 1.306 32.969 10.812 1 84.31 138 ILE A O 1
ATOM 1078 N N . LEU A 1 139 ? 0.88 31.984 8.805 1 80.94 139 LEU A N 1
ATOM 1079 C CA . LEU A 1 139 ? 0.129 30.828 9.273 1 80.94 139 LEU A CA 1
ATOM 1080 C C . LEU A 1 139 ? -1.312 31.219 9.594 1 80.94 139 LEU A C 1
ATOM 1082 O O . LEU A 1 139 ? -2.246 30.734 8.953 1 80.94 139 LEU A O 1
ATOM 1086 N N . LEU A 1 140 ? -1.474 32.156 10.523 1 77.38 140 LEU A N 1
ATOM 1087 C CA . LEU A 1 140 ? -2.811 32.531 10.977 1 77.38 140 LEU A CA 1
ATOM 1088 C C . LEU A 1 140 ? -3.4 33.625 10.086 1 77.38 140 LEU A C 1
ATOM 1090 O O . LEU A 1 140 ? -4.609 33.875 10.109 1 77.38 140 LEU A O 1
ATOM 1094 N N . ASP A 1 141 ? -2.566 34.188 9.383 1 74.5 141 ASP A N 1
ATOM 1095 C CA . ASP A 1 141 ? -2.967 35.219 8.43 1 74.5 141 ASP A CA 1
ATOM 1096 C C . ASP A 1 141 ? -2.197 35.094 7.117 1 74.5 141 ASP A C 1
ATOM 1098 O O . ASP A 1 141 ? -1.043 34.656 7.109 1 74.5 141 ASP A O 1
ATOM 1102 N N . ALA A 1 142 ? -3.029 35.188 6.051 1 68.25 142 ALA A N 1
ATOM 1103 C CA . ALA A 1 142 ? -2.424 35.094 4.727 1 68.25 142 ALA A CA 1
ATOM 1104 C C . ALA A 1 142 ? -2.951 36.219 3.814 1 68.25 142 ALA A C 1
ATOM 1106 O O . ALA A 1 142 ? -4.004 36.812 4.082 1 68.25 142 ALA A O 1
ATOM 1107 N N . GLU A 1 143 ? -2.135 36.531 2.979 1 67.44 143 GLU A N 1
ATOM 1108 C CA . GLU A 1 143 ? -2.537 37.562 2.018 1 67.44 143 GLU A CA 1
ATOM 1109 C C . GLU A 1 143 ? -3.82 37.156 1.293 1 67.44 143 GLU A C 1
ATOM 1111 O O . GLU A 1 143 ? -4.23 36 1.338 1 67.44 143 GLU A O 1
ATOM 1116 N N . GLU A 1 144 ? -4.473 38.062 0.818 1 57.91 144 GLU A N 1
ATOM 1117 C CA . GLU A 1 144 ? -5.816 37.969 0.258 1 57.91 144 GLU A CA 1
ATOM 1118 C C . GLU A 1 144 ? -5.957 36.781 -0.678 1 57.91 144 GLU A C 1
ATOM 1120 O O . GLU A 1 144 ? -7 36.125 -0.708 1 57.91 144 GLU A O 1
ATOM 1125 N N . ASP A 1 145 ? -5.031 36.406 -1.323 1 56.16 145 ASP A N 1
ATOM 1126 C CA . ASP A 1 145 ? -5.191 35.344 -2.334 1 56.16 145 ASP A CA 1
ATOM 1127 C C . ASP A 1 145 ? -4.855 33.969 -1.761 1 56.16 145 ASP A C 1
ATOM 1129 O O . ASP A 1 145 ? -4.887 32.969 -2.48 1 56.16 145 ASP A O 1
ATOM 1133 N N . GLN A 1 146 ? -4.688 34.094 -0.479 1 64.06 146 GLN A N 1
ATOM 1134 C CA . GLN A 1 146 ? -4.289 32.812 0.091 1 64.06 146 GLN A CA 1
ATOM 1135 C C . GLN A 1 146 ? -5.207 32.406 1.24 1 64.06 146 GLN A C 1
ATOM 1137 O O . GLN A 1 146 ? -5.797 33.281 1.9 1 64.06 146 GLN A O 1
ATOM 1142 N N . VAL A 1 147 ? -5.43 31.141 1.254 1 63.38 147 VAL A N 1
ATOM 1143 C CA . VAL A 1 147 ? -6.168 30.609 2.391 1 63.38 147 VAL A CA 1
ATOM 1144 C C . VAL A 1 147 ? -5.246 30.484 3.6 1 63.38 147 VAL A C 1
ATOM 1146 O O . VAL A 1 147 ? -4.145 29.938 3.496 1 63.38 147 VAL A O 1
ATOM 1149 N N . SER A 1 148 ? -5.703 31.203 4.59 1 69.19 148 SER A N 1
ATOM 1150 C CA . SER A 1 148 ? -4.941 31.062 5.824 1 69.19 148 SER A CA 1
ATOM 1151 C C . SER A 1 148 ? -5.043 29.656 6.379 1 69.19 148 SER A C 1
ATOM 1153 O O . SER A 1 148 ? -6.062 28.984 6.195 1 69.19 148 SER A O 1
ATOM 1155 N N . TRP A 1 149 ? -4 29.219 6.84 1 74.94 149 TRP A N 1
ATOM 1156 C CA . TRP A 1 149 ? -3.996 27.906 7.477 1 74.94 149 TRP A CA 1
ATOM 1157 C C . TRP A 1 149 ? -5.082 27.812 8.539 1 74.94 149 TRP A C 1
ATOM 1159 O O . TRP A 1 149 ? -5.68 26.75 8.734 1 74.94 149 TRP A O 1
ATOM 1169 N N . TRP A 1 150 ? -5.352 28.906 9.094 1 75.44 150 TRP A N 1
ATOM 1170 C CA . TRP A 1 150 ? -6.383 28.969 10.125 1 75.44 150 TRP A CA 1
ATOM 1171 C C . TRP A 1 150 ? -7.746 28.594 9.555 1 75.44 150 TRP A C 1
ATOM 1173 O O . TRP A 1 150 ? -8.531 27.906 10.219 1 75.44 150 TRP A O 1
ATOM 1183 N N . SER A 1 151 ? -7.984 29.062 8.43 1 75.88 151 SER A N 1
ATOM 1184 C CA . SER A 1 151 ? -9.266 28.734 7.812 1 75.88 151 SER A CA 1
ATOM 1185 C C . SER A 1 151 ? -9.422 27.234 7.625 1 75.88 151 SER A C 1
ATOM 1187 O O . SER A 1 151 ? -10.523 26.688 7.777 1 75.88 151 SER A O 1
ATOM 1189 N N . LEU A 1 152 ? -8.375 26.594 7.352 1 77.81 152 LEU A N 1
ATOM 1190 C CA . LEU A 1 152 ? -8.383 25.141 7.176 1 77.81 152 LEU A CA 1
ATOM 1191 C C . LEU A 1 152 ? -8.547 24.438 8.516 1 77.81 152 LEU A C 1
ATOM 1193 O O . LEU A 1 152 ? -9.281 23.453 8.609 1 77.81 152 LEU A O 1
ATOM 1197 N N . MET A 1 153 ? -7.895 24.984 9.523 1 81.12 153 MET A N 1
ATOM 1198 C CA . MET A 1 153 ? -7.973 24.422 10.867 1 81.12 153 MET A CA 1
ATOM 1199 C C . MET A 1 153 ? -9.398 24.5 11.406 1 81.12 153 MET A C 1
ATOM 1201 O O . MET A 1 153 ? -9.828 23.609 12.148 1 81.12 153 MET A O 1
ATOM 1205 N N . ARG A 1 154 ? -10.062 25.516 11.031 1 82.12 154 ARG A N 1
ATOM 1206 C CA . ARG A 1 154 ? -11.453 25.641 11.445 1 82.12 154 ARG A CA 1
ATOM 1207 C C . ARG A 1 154 ? -12.273 24.438 10.992 1 82.12 154 ARG A C 1
ATOM 1209 O O . ARG A 1 154 ? -13.172 23.984 11.711 1 82.12 154 ARG A O 1
ATOM 1216 N N . GLY A 1 155 ? -11.969 23.969 9.812 1 80.12 155 GLY A N 1
ATOM 1217 C CA . GLY A 1 155 ? -12.633 22.75 9.344 1 80.12 155 GLY A CA 1
ATOM 1218 C C . GLY A 1 155 ? -12.406 21.562 10.258 1 80.12 155 GLY A C 1
ATOM 1219 O O . GLY A 1 155 ? -13.344 20.828 10.562 1 80.12 155 GLY A O 1
ATOM 1220 N N . VAL A 1 156 ? -11.195 21.406 10.719 1 84.25 156 VAL A N 1
ATOM 1221 C CA . VAL A 1 156 ? -10.859 20.328 11.641 1 84.25 156 VAL A CA 1
ATOM 1222 C C . VAL A 1 156 ? -11.609 20.516 12.953 1 84.25 156 VAL A C 1
ATOM 1224 O O . VAL A 1 156 ? -12.172 19.562 13.5 1 84.25 156 VAL A O 1
ATOM 1227 N N . LYS A 1 157 ? -11.625 21.766 13.438 1 85.88 157 LYS A N 1
ATOM 1228 C CA . LYS A 1 157 ? -12.281 22.094 14.695 1 85.88 157 LYS A CA 1
ATOM 1229 C C . LYS A 1 157 ? -13.773 21.781 14.641 1 85.88 157 LYS A C 1
ATOM 1231 O O . LYS A 1 157 ? -14.352 21.312 15.617 1 85.88 157 LYS A O 1
ATOM 1236 N N . ILE A 1 158 ? -14.352 22.094 13.547 1 84.19 158 ILE A N 1
ATOM 1237 C CA . ILE A 1 158 ? -15.789 21.875 13.391 1 84.19 158 ILE A CA 1
ATOM 1238 C C . ILE A 1 158 ? -16.094 20.375 13.5 1 84.19 158 ILE A C 1
ATOM 1240 O O . ILE A 1 158 ? -17.047 19.984 14.164 1 84.19 158 ILE A O 1
ATOM 1244 N N . VAL A 1 159 ? -15.281 19.547 12.906 1 86.69 159 VAL A N 1
ATOM 1245 C CA . VAL A 1 159 ? -15.5 18.109 12.93 1 86.69 159 VAL A CA 1
ATOM 1246 C C . VAL A 1 159 ? -15.305 17.578 14.344 1 86.69 159 VAL A C 1
ATOM 1248 O O . VAL A 1 159 ? -16.125 16.797 14.836 1 86.69 159 VAL A O 1
ATOM 1251 N N . ILE A 1 160 ? -14.281 18.047 15.008 1 85.44 160 ILE A N 1
ATOM 1252 C CA . ILE A 1 160 ? -13.961 17.578 16.344 1 85.44 160 ILE A CA 1
ATOM 1253 C C . ILE A 1 160 ? -15.055 18.031 17.328 1 85.44 160 ILE A C 1
ATOM 1255 O O . ILE A 1 160 ? -15.469 17.266 18.188 1 85.44 160 ILE A O 1
ATOM 1259 N N . SER A 1 161 ? -15.477 19.203 17.234 1 84.5 161 SER A N 1
ATOM 1260 C CA . SER A 1 161 ? -16.469 19.766 18.156 1 84.5 161 SER A CA 1
ATOM 1261 C C . SER A 1 161 ? -17.828 19.094 17.969 1 84.5 161 SER A C 1
ATOM 1263 O O . SER A 1 161 ? -18.594 18.969 18.922 1 84.5 161 SER A O 1
ATOM 1265 N N . THR A 1 162 ? -18.094 18.688 16.781 1 81.88 162 THR A N 1
ATOM 1266 C CA . THR A 1 162 ? -19.391 18.094 16.484 1 81.88 162 THR A CA 1
ATOM 1267 C C . THR A 1 162 ? -19.438 16.625 16.891 1 81.88 162 THR A C 1
ATOM 1269 O O . THR A 1 162 ? -20.391 16.172 17.516 1 81.88 162 THR A O 1
ATOM 1272 N N . ILE A 1 163 ? -18.422 15.883 16.641 1 84.19 163 ILE A N 1
ATOM 1273 C CA . ILE A 1 163 ? -18.469 14.43 16.812 1 84.19 163 ILE A CA 1
ATOM 1274 C C . ILE A 1 163 ? -17.656 14.039 18.047 1 84.19 163 ILE A C 1
ATOM 1276 O O . ILE A 1 163 ? -17.953 13.031 18.688 1 84.19 163 ILE A O 1
ATOM 1280 N N . GLY A 1 164 ? -16.672 14.797 18.406 1 82.06 164 GLY A N 1
ATOM 1281 C CA . GLY A 1 164 ? -15.773 14.461 19.5 1 82.06 164 GLY A CA 1
ATOM 1282 C C . GLY A 1 164 ? -14.555 13.68 19.047 1 82.06 164 GLY A C 1
ATOM 1283 O O . GLY A 1 164 ? -14.68 12.719 18.281 1 82.06 164 GLY A O 1
ATOM 1284 N N . ILE A 1 165 ? -13.422 14.078 19.516 1 79.94 165 ILE A N 1
ATOM 1285 C CA . ILE A 1 165 ? -12.148 13.492 19.109 1 79.94 165 ILE A CA 1
ATOM 1286 C C . ILE A 1 165 ? -12.086 12.031 19.547 1 79.94 165 ILE A C 1
ATOM 1288 O O . ILE A 1 165 ? -11.5 11.195 18.859 1 79.94 165 ILE A O 1
ATOM 1292 N N . GLN A 1 166 ? -12.641 11.758 20.625 1 81.38 166 GLN A N 1
ATOM 1293 C CA . GLN A 1 166 ? -12.633 10.391 21.141 1 81.38 166 GLN A CA 1
ATOM 1294 C C . GLN A 1 166 ? -13.391 9.445 20.219 1 81.38 166 GLN A C 1
ATOM 1296 O O . GLN A 1 166 ? -12.961 8.312 20 1 81.38 166 GLN A O 1
ATOM 1301 N N . ASN A 1 167 ? -14.453 9.93 19.688 1 83.12 167 ASN A N 1
ATOM 1302 C CA . ASN A 1 167 ? -15.234 9.117 18.766 1 83.12 167 ASN A CA 1
ATOM 1303 C C . ASN A 1 167 ? -14.484 8.867 17.469 1 83.12 167 ASN A C 1
ATOM 1305 O O . ASN A 1 167 ? -14.547 7.766 16.906 1 83.12 167 ASN A O 1
ATOM 1309 N N . ILE A 1 168 ? -13.828 9.836 17.078 1 80.88 168 ILE A N 1
ATOM 1310 C CA . ILE A 1 168 ? -13.047 9.719 15.852 1 80.88 168 ILE A CA 1
ATOM 1311 C C . ILE A 1 168 ? -11.938 8.688 16.047 1 80.88 168 ILE A C 1
ATOM 1313 O O . ILE A 1 168 ? -11.711 7.84 15.18 1 80.88 168 ILE A O 1
ATOM 1317 N N . ARG A 1 169 ? -11.328 8.781 17.125 1 79.81 169 ARG A N 1
ATOM 1318 C CA . ARG A 1 169 ? -10.242 7.852 17.422 1 79.81 169 ARG A CA 1
ATOM 1319 C C . ARG A 1 169 ? -10.773 6.43 17.594 1 79.81 169 ARG A C 1
ATOM 1321 O O . ARG A 1 169 ? -10.125 5.469 17.172 1 79.81 169 ARG A O 1
ATOM 1328 N N . LYS A 1 170 ? -11.828 6.348 18.266 1 79.69 170 LYS A N 1
ATOM 1329 C CA . LYS A 1 170 ? -12.469 5.047 18.438 1 79.69 170 LYS A CA 1
ATOM 1330 C C . LYS A 1 170 ? -12.789 4.406 17.094 1 79.69 170 LYS A C 1
ATOM 1332 O O . LYS A 1 170 ? -12.578 3.203 16.906 1 79.69 170 LYS A O 1
ATOM 1337 N N . GLU A 1 171 ? -13.281 5.191 16.234 1 80 171 GLU A N 1
ATOM 1338 C CA . GLU A 1 171 ? -13.609 4.695 14.906 1 80 171 GLU A CA 1
ATOM 1339 C C . GLU A 1 171 ? -12.352 4.234 14.164 1 80 171 GLU A C 1
ATOM 1341 O O . GLU A 1 171 ? -12.375 3.219 13.469 1 80 171 GLU A O 1
ATOM 1346 N N . ALA A 1 172 ? -11.367 4.98 14.297 1 80.19 172 ALA A N 1
ATOM 1347 C CA . ALA A 1 172 ? -10.102 4.613 13.664 1 80.19 172 ALA A CA 1
ATOM 1348 C C . ALA A 1 172 ? -9.555 3.314 14.242 1 80.19 172 ALA A C 1
ATOM 1350 O O . ALA A 1 172 ? -9.055 2.455 13.508 1 80.19 172 ALA A O 1
ATOM 1351 N N . SER A 1 173 ? -9.672 3.219 15.508 1 77.88 173 SER A N 1
ATOM 1352 C CA . SER A 1 173 ? -9.219 2.008 16.188 1 77.88 173 SER A CA 1
ATOM 1353 C C . SER A 1 173 ? -10.031 0.793 15.75 1 77.88 173 SER A C 1
ATOM 1355 O O . SER A 1 173 ? -9.484 -0.292 15.555 1 77.88 173 SER A O 1
ATOM 1357 N N . GLN A 1 174 ? -11.258 0.996 15.648 1 78.31 174 GLN A N 1
ATOM 1358 C CA . GLN A 1 174 ? -12.141 -0.08 15.195 1 78.31 174 GLN A CA 1
ATOM 1359 C C . GLN A 1 174 ? -11.797 -0.505 13.773 1 78.31 174 GLN A C 1
ATOM 1361 O O . GLN A 1 174 ? -11.82 -1.695 13.445 1 78.31 174 GLN A O 1
ATOM 1366 N N . ALA A 1 175 ? -11.523 0.43 12.992 1 74.44 175 ALA A N 1
ATOM 1367 C CA . ALA A 1 175 ? -11.156 0.14 11.609 1 74.44 175 ALA A CA 1
ATOM 1368 C C . ALA A 1 175 ? -9.867 -0.678 11.547 1 74.44 175 ALA A C 1
ATOM 1370 O O . ALA A 1 175 ? -9.719 -1.539 10.68 1 74.44 175 ALA A O 1
ATOM 1371 N N . LEU A 1 176 ? -8.992 -0.408 12.422 1 72.5 176 LEU A N 1
ATOM 1372 C CA . LEU A 1 176 ? -7.73 -1.134 12.477 1 72.5 176 LEU A CA 1
ATOM 1373 C C . LEU A 1 176 ? -7.949 -2.586 12.891 1 72.5 176 LEU A C 1
ATOM 1375 O O . LEU A 1 176 ? -7.238 -3.48 12.43 1 72.5 176 LEU A O 1
ATOM 1379 N N . LEU A 1 177 ? -8.859 -2.744 13.695 1 66.62 177 LEU A N 1
ATOM 1380 C CA . LEU A 1 177 ? -9.156 -4.094 14.172 1 66.62 177 LEU A CA 1
ATOM 1381 C C . LEU A 1 177 ? -9.766 -4.938 13.055 1 66.62 177 LEU A C 1
ATOM 1383 O O . LEU A 1 177 ? -9.523 -6.145 12.977 1 66.62 177 LEU A O 1
ATOM 1387 N N . CYS A 1 178 ? -10.453 -4.414 12.141 1 60.38 178 CYS A N 1
ATOM 1388 C CA . CYS A 1 178 ? -11.156 -5.137 11.086 1 60.38 178 CYS A CA 1
ATOM 1389 C C . CYS A 1 178 ? -10.25 -5.348 9.875 1 60.38 178 CYS A C 1
ATOM 1391 O O . CYS A 1 178 ? -10.5 -6.23 9.055 1 60.38 178 CYS A O 1
ATOM 1393 N N . GLY A 1 179 ? -9.148 -4.59 9.828 1 60.41 179 GLY A N 1
ATOM 1394 C CA . GLY A 1 179 ? -8.477 -4.629 8.539 1 60.41 179 GLY A CA 1
ATOM 1395 C C . GLY A 1 179 ? -6.969 -4.566 8.648 1 60.41 179 GLY A C 1
ATOM 1396 O O . GLY A 1 179 ? -6.285 -4.18 7.699 1 60.41 179 GLY A O 1
ATOM 1397 N N . SER A 1 180 ? -6.469 -4.875 9.75 1 53.19 180 SER A N 1
ATOM 1398 C CA . SER A 1 180 ? -5.09 -4.457 9.977 1 53.19 180 SER A CA 1
ATOM 1399 C C . SER A 1 180 ? -4.121 -5.25 9.109 1 53.19 180 SER A C 1
ATOM 1401 O O . SER A 1 180 ? -4.34 -6.434 8.844 1 53.19 180 SER A O 1
ATOM 1403 N N . SER A 1 181 ? -3.361 -4.387 8.305 1 58 181 SER A N 1
ATOM 1404 C CA . SER A 1 181 ? -2.236 -4.914 7.539 1 58 181 SER A CA 1
ATOM 1405 C C . SER A 1 181 ? -1.237 -5.629 8.445 1 58 181 SER A C 1
ATOM 1407 O O . SER A 1 181 ? -1.159 -5.34 9.641 1 58 181 SER A O 1
ATOM 1409 N N . THR A 1 182 ? -0.828 -6.66 8.078 1 52.84 182 THR A N 1
ATOM 1410 C CA . THR A 1 182 ? 0.249 -7.387 8.742 1 52.84 182 THR A CA 1
ATOM 1411 C C . THR A 1 182 ? 1.517 -6.539 8.797 1 52.84 182 THR A C 1
ATOM 1413 O O . THR A 1 182 ? 2.564 -7.012 9.242 1 52.84 182 THR A O 1
ATOM 1416 N N . TRP A 1 183 ? 1.33 -5.34 8.414 1 53.03 183 TRP A N 1
ATOM 1417 C CA . TRP A 1 183 ? 2.545 -4.535 8.352 1 53.03 183 TRP A CA 1
ATOM 1418 C C . TRP A 1 183 ? 2.957 -4.051 9.734 1 53.03 183 TRP A C 1
ATOM 1420 O O . TRP A 1 183 ? 2.148 -3.469 10.461 1 53.03 183 TRP A O 1
ATOM 1430 N N . ASN A 1 184 ? 3.852 -4.727 10.289 1 50.31 184 ASN A N 1
ATOM 1431 C CA . ASN A 1 184 ? 4.348 -4.273 11.586 1 50.31 184 ASN A CA 1
ATOM 1432 C C . ASN A 1 184 ? 5.508 -3.289 11.43 1 50.31 184 ASN A C 1
ATOM 1434 O O . ASN A 1 184 ? 6.398 -3.5 10.602 1 50.31 184 ASN A O 1
ATOM 1438 N N . GLU A 1 185 ? 5.293 -2.121 11.492 1 51.94 185 GLU A N 1
ATOM 1439 C CA . GLU A 1 185 ? 6.414 -1.188 11.508 1 51.94 185 GLU A CA 1
ATOM 1440 C C . GLU A 1 185 ? 7.191 -1.28 12.812 1 51.94 185 GLU A C 1
ATOM 1442 O O . GLU A 1 185 ? 6.598 -1.369 13.891 1 51.94 185 GLU A O 1
ATOM 1447 N N . SER A 1 186 ? 8.461 -1.724 12.602 1 46.78 186 SER A N 1
ATOM 1448 C CA . SER A 1 186 ? 9.312 -1.561 13.781 1 46.78 186 SER A CA 1
ATOM 1449 C C . SER A 1 186 ? 9.219 -0.142 14.328 1 46.78 186 SER A C 1
ATOM 1451 O O . SER A 1 186 ? 9.43 0.829 13.602 1 46.78 186 SER A O 1
ATOM 1453 N N . LYS A 1 187 ? 8.586 -0.074 15.281 1 44.66 187 LYS A N 1
ATOM 1454 C CA . LYS A 1 187 ? 8.617 1.218 15.961 1 44.66 187 LYS A CA 1
ATOM 1455 C C . LYS A 1 187 ? 10.031 1.775 16.031 1 44.66 187 LYS A C 1
ATOM 1457 O O . LYS A 1 187 ? 10.93 1.149 16.594 1 44.66 187 LYS A O 1
ATOM 1462 N N . LEU A 1 188 ? 10.57 2.344 15.062 1 40 188 LEU A N 1
ATOM 1463 C CA . LEU A 1 188 ? 11.82 3.035 15.336 1 40 188 LEU A CA 1
ATOM 1464 C C . LEU A 1 188 ? 11.773 3.744 16.688 1 40 188 LEU A C 1
ATOM 1466 O O . LEU A 1 188 ? 10.82 4.465 16.984 1 40 188 LEU A O 1
ATOM 1470 N N . SER A 1 189 ? 12.469 3.1 17.531 1 40.69 189 SER A N 1
ATOM 1471 C CA . SER A 1 189 ? 12.695 3.715 18.844 1 40.69 189 SER A CA 1
ATOM 1472 C C . SER A 1 189 ? 12.953 5.211 18.703 1 40.69 189 SER A C 1
ATOM 1474 O O . SER A 1 189 ? 13.891 5.625 18.016 1 40.69 189 SER A O 1
ATOM 1476 N N . VAL A 1 190 ? 12.016 5.922 18.719 1 40.84 190 VAL A N 1
ATOM 1477 C CA . VAL A 1 190 ? 12.188 7.367 18.797 1 40.84 190 VAL A CA 1
ATOM 1478 C C . VAL A 1 190 ? 13.391 7.699 19.688 1 40.84 190 VAL A C 1
ATOM 1480 O O . VAL A 1 190 ? 13.414 7.344 20.859 1 40.84 190 VAL A O 1
ATOM 1483 N N . LEU A 1 191 ? 14.57 7.762 19.141 1 39.06 191 LEU A N 1
ATOM 1484 C CA . LEU A 1 191 ? 15.633 8.375 19.938 1 39.06 191 LEU A CA 1
ATOM 1485 C C . LEU A 1 191 ? 15.086 9.523 20.781 1 39.06 191 LEU A C 1
ATOM 1487 O O . LEU A 1 191 ? 14.375 10.398 20.266 1 39.06 191 LEU A O 1
ATOM 1491 N N . SER A 1 192 ? 15 9.227 21.969 1 43.19 192 SER A N 1
ATOM 1492 C CA . SER A 1 192 ? 14.75 10.289 22.938 1 43.19 192 SER A CA 1
ATOM 1493 C C . SER A 1 192 ? 15.617 11.508 22.656 1 43.19 192 SER A C 1
ATOM 1495 O O . SER A 1 192 ? 16.844 11.414 22.641 1 43.19 192 SER A O 1
ATOM 1497 N N . VAL A 1 193 ? 15.266 12.32 21.781 1 46.47 193 VAL A N 1
ATOM 1498 C CA . VAL A 1 193 ? 16 13.578 21.688 1 46.47 193 VAL A CA 1
ATOM 1499 C C . VAL A 1 193 ? 16.156 14.195 23.062 1 46.47 193 VAL A C 1
ATOM 1501 O O . VAL A 1 193 ? 15.195 14.312 23.812 1 46.47 193 VAL A O 1
ATOM 1504 N N . PRO A 1 194 ? 17.422 14.156 23.578 1 50.16 194 PRO A N 1
ATOM 1505 C CA . PRO A 1 194 ? 17.609 14.852 24.859 1 50.16 194 PRO A CA 1
ATOM 1506 C C . PRO A 1 194 ? 16.797 16.141 24.953 1 50.16 194 PRO A C 1
ATOM 1508 O O . PRO A 1 194 ? 16.578 16.812 23.953 1 50.16 194 PRO A O 1
ATOM 1511 N N . PRO A 1 195 ? 16.156 16.219 26.047 1 54.47 195 PRO A N 1
ATOM 1512 C CA . PRO A 1 195 ? 15.352 17.422 26.234 1 54.47 195 PRO A CA 1
ATOM 1513 C C . PRO A 1 195 ? 16.141 18.703 25.969 1 54.47 195 PRO A C 1
ATOM 1515 O O . PRO A 1 195 ? 17.25 18.875 26.469 1 54.47 195 PRO A O 1
ATOM 1518 N N . LEU A 1 196 ? 16.062 19.281 24.844 1 58.75 196 LEU A N 1
ATOM 1519 C CA . LEU A 1 196 ? 16.641 20.609 24.594 1 58.75 196 LEU A CA 1
ATOM 1520 C C . LEU A 1 196 ? 16.297 21.578 25.719 1 58.75 196 LEU A C 1
ATOM 1522 O O . LEU A 1 196 ? 15.125 21.703 26.094 1 58.75 196 LEU A O 1
ATOM 1526 N N . VAL A 1 197 ? 17.234 21.891 26.531 1 67.31 197 VAL A N 1
ATOM 1527 C CA . VAL A 1 197 ? 17.047 22.875 27.594 1 67.31 197 VAL A CA 1
ATOM 1528 C C . VAL A 1 197 ? 16.859 24.266 26.969 1 67.31 197 VAL A C 1
ATOM 1530 O O . VAL A 1 197 ? 17.766 24.797 26.328 1 67.31 197 VAL A O 1
ATOM 1533 N N . LEU A 1 198 ? 15.562 24.734 26.781 1 81.94 198 LEU A N 1
ATOM 1534 C CA . LEU A 1 198 ? 15.242 26.094 26.344 1 81.94 198 LEU A CA 1
ATOM 1535 C C . LEU A 1 198 ? 14.906 26.984 27.516 1 81.94 198 LEU A C 1
ATOM 1537 O O . LEU A 1 198 ? 14.141 26.594 28.406 1 81.94 198 LEU A O 1
ATOM 1541 N N . HIS A 1 199 ? 15.664 28.094 27.734 1 84.94 199 HIS A N 1
ATOM 1542 C CA . HIS A 1 199 ? 15.398 29.062 28.812 1 84.94 199 HIS A CA 1
ATOM 1543 C C . HIS A 1 199 ? 14.273 30 28.422 1 84.94 199 HIS A C 1
ATOM 1545 O O . HIS A 1 199 ? 14.492 31.203 28.25 1 84.94 199 HIS A O 1
ATOM 1551 N N . TRP A 1 200 ? 13.102 29.484 28.391 1 89.94 200 TRP A N 1
ATOM 1552 C CA . TRP A 1 200 ? 11.953 30.203 27.844 1 89.94 200 TRP A CA 1
ATOM 1553 C C . TRP A 1 200 ? 11.25 31 28.938 1 89.94 200 TRP A C 1
ATOM 1555 O O . TRP A 1 200 ? 10.461 31.906 28.641 1 89.94 200 TRP A O 1
ATOM 1565 N N . GLU A 1 201 ? 11.516 30.828 30.219 1 91.19 201 GLU A N 1
ATOM 1566 C CA . GLU A 1 201 ? 10.742 31.391 31.328 1 91.19 201 GLU A CA 1
ATOM 1567 C C . GLU A 1 201 ? 10.867 32.906 31.375 1 91.19 201 GLU A C 1
ATOM 1569 O O . GLU A 1 201 ? 9.859 33.625 31.5 1 91.19 201 GLU A O 1
ATOM 1574 N N . LYS A 1 202 ? 12.086 33.344 31.312 1 92.69 202 LYS A N 1
ATOM 1575 C CA . LYS A 1 202 ? 12.305 34.781 31.406 1 92.69 202 LYS A CA 1
ATOM 1576 C C . LYS A 1 202 ? 11.703 35.531 30.219 1 92.69 202 LYS A C 1
ATOM 1578 O O . LYS A 1 202 ? 10.969 36.5 30.391 1 92.69 202 LYS A O 1
ATOM 1583 N N . PRO A 1 203 ? 12.031 35.125 29.031 1 94.06 203 PRO A N 1
ATOM 1584 C CA . PRO A 1 203 ? 11.414 35.781 27.875 1 94.06 203 PRO A CA 1
ATOM 1585 C C . PRO A 1 203 ? 9.891 35.781 27.938 1 94.06 203 PRO A C 1
ATOM 1587 O O . PRO A 1 203 ? 9.25 36.781 27.625 1 94.06 203 PRO A O 1
ATOM 1590 N N . LEU A 1 204 ? 9.227 34.719 28.344 1 94.56 204 LEU A N 1
ATOM 1591 C CA . LEU A 1 204 ? 7.773 34.656 28.391 1 94.56 204 LEU A CA 1
ATOM 1592 C C . LEU A 1 204 ? 7.215 35.5 29.531 1 94.56 204 LEU A C 1
ATOM 1594 O O . LEU A 1 204 ? 6.09 36 29.438 1 94.56 204 LEU A O 1
ATOM 1598 N N . ALA A 1 205 ? 8.008 35.625 30.562 1 94.75 205 ALA A N 1
ATOM 1599 C CA . ALA A 1 205 ? 7.602 36.531 31.641 1 94.75 205 ALA A CA 1
ATOM 1600 C C . ALA A 1 205 ? 7.52 37.969 31.156 1 94.75 205 ALA A C 1
ATOM 1602 O O . ALA A 1 205 ? 6.656 38.75 31.609 1 94.75 205 ALA A O 1
ATOM 1603 N N . GLU A 1 206 ? 8.391 38.375 30.344 1 94.12 206 GLU A N 1
ATOM 1604 C CA . GLU A 1 206 ? 8.367 39.719 29.766 1 94.12 206 GLU A CA 1
ATOM 1605 C C . GLU A 1 206 ? 7.109 39.938 28.938 1 94.12 206 GLU A C 1
ATOM 1607 O O . GLU A 1 206 ? 6.527 41 28.938 1 94.12 206 GLU A O 1
ATOM 1612 N N . ILE A 1 207 ? 6.734 38.906 28.219 1 94.25 207 ILE A N 1
ATOM 1613 C CA . ILE A 1 207 ? 5.531 39 27.391 1 94.25 207 ILE A CA 1
ATOM 1614 C C . ILE A 1 207 ? 4.297 39.062 28.281 1 94.25 207 ILE A C 1
ATOM 1616 O O . ILE A 1 207 ? 3.322 39.75 27.969 1 94.25 207 ILE A O 1
ATOM 1620 N N . GLU A 1 208 ? 4.344 38.312 29.359 1 92.44 208 GLU A N 1
ATOM 1621 C CA . GLU A 1 208 ? 3.244 38.375 30.328 1 92.44 208 GLU A CA 1
ATOM 1622 C C . GLU A 1 208 ? 3.049 39.781 30.859 1 92.44 208 GLU A C 1
ATOM 1624 O O . GLU A 1 208 ? 1.916 40.25 31.047 1 92.44 208 GLU A O 1
ATOM 1629 N N . GLU A 1 209 ? 4.105 40.469 31.078 1 91.81 209 GLU A N 1
ATOM 1630 C CA . GLU A 1 209 ? 4.043 41.844 31.516 1 91.81 209 GLU A CA 1
ATOM 1631 C C . GLU A 1 209 ? 3.443 42.75 30.438 1 91.81 209 GLU A C 1
ATOM 1633 O O . GLU A 1 209 ? 2.66 43.656 30.734 1 91.81 209 GLU A O 1
ATOM 1638 N N . LEU A 1 210 ? 3.885 42.5 29.25 1 90.75 210 LEU A N 1
ATOM 1639 C CA . LEU A 1 210 ? 3.336 43.25 28.125 1 90.75 210 LEU A CA 1
ATOM 1640 C C . LEU A 1 210 ? 1.826 43.062 28.031 1 90.75 210 LEU A C 1
ATOM 1642 O O . LEU A 1 210 ? 1.09 44.031 27.797 1 90.75 210 LEU A O 1
ATOM 1646 N N . VAL A 1 211 ? 1.348 41.812 28.188 1 90.31 211 VAL A N 1
ATOM 1647 C CA . VAL A 1 211 ? -0.075 41.5 28.109 1 90.31 211 VAL A CA 1
ATOM 1648 C C . VAL A 1 211 ? -0.817 42.156 29.25 1 90.31 211 VAL A C 1
ATOM 1650 O O . VAL A 1 211 ? -1.913 42.688 29.062 1 90.31 211 VAL A O 1
ATOM 1653 N N . ASP A 1 212 ? -0.227 42.219 30.406 1 87.25 212 ASP A N 1
ATOM 1654 C CA . ASP A 1 212 ? -0.834 42.844 31.578 1 87.25 212 ASP A CA 1
ATOM 1655 C C . ASP A 1 212 ? -0.952 44.344 31.406 1 87.25 212 ASP A C 1
ATOM 1657 O O . ASP A 1 212 ? -1.923 44.969 31.859 1 87.25 212 ASP A O 1
ATOM 1661 N N . GLU A 1 213 ? -0.019 44.969 30.766 1 83.75 213 GLU A N 1
ATOM 1662 C CA . GLU A 1 213 ? 0.005 46.406 30.547 1 83.75 213 GLU A CA 1
ATOM 1663 C C . GLU A 1 213 ? -0.996 46.812 29.484 1 83.75 213 GLU A C 1
ATOM 1665 O O . GLU A 1 213 ? -1.608 47.875 29.578 1 83.75 213 GLU A O 1
ATOM 1670 N N . THR A 1 214 ? -0.979 46.125 28.438 1 78.44 214 THR A N 1
ATOM 1671 C CA . THR A 1 214 ? -1.815 46.5 27.297 1 78.44 214 THR A CA 1
ATOM 1672 C C . THR A 1 214 ? -3.275 46.125 27.578 1 78.44 214 THR A C 1
ATOM 1674 O O . THR A 1 214 ? -4.18 46.844 27.141 1 78.44 214 THR A O 1
ATOM 1677 N N . CYS A 1 215 ? -3.457 44.938 28.031 1 66.94 215 CYS A N 1
ATOM 1678 C CA . CYS A 1 215 ? -4.816 44.438 28.125 1 66.94 215 CYS A CA 1
ATOM 1679 C C . CYS A 1 215 ? -5.449 44.781 29.469 1 66.94 215 CYS A C 1
ATOM 1681 O O . CYS A 1 215 ? -4.91 44.438 30.516 1 66.94 215 CYS A O 1
ATOM 1683 N N . ALA A 1 216 ? -5.941 46.062 29.547 1 57.19 216 ALA A N 1
ATOM 1684 C CA . ALA A 1 216 ? -6.73 46.344 30.75 1 57.19 216 ALA A CA 1
ATOM 1685 C C . ALA A 1 216 ? -7.426 45.094 31.266 1 57.19 216 ALA A C 1
ATOM 1687 O O . ALA A 1 216 ? -7.559 44.094 30.531 1 57.19 216 ALA A O 1
ATOM 1688 N N . VAL A 1 217 ? -8.07 44.938 32.562 1 50.84 217 VAL A N 1
ATOM 1689 C CA . VAL A 1 217 ? -8.555 43.906 33.469 1 50.84 217 VAL A CA 1
ATOM 1690 C C . VAL A 1 217 ? -9.242 42.812 32.656 1 50.84 217 VAL A C 1
ATOM 1692 O O . VAL A 1 217 ? -8.961 41.625 32.812 1 50.84 217 VAL A O 1
ATOM 1695 N N . GLU A 1 218 ? -10.469 42.781 32.375 1 48.69 218 GLU A N 1
ATOM 1696 C CA . GLU A 1 218 ? -11.508 41.75 32.344 1 48.69 218 GLU A CA 1
ATOM 1697 C C . GLU A 1 218 ? -11.383 40.906 31.078 1 48.69 218 GLU A C 1
ATOM 1699 O O . GLU A 1 218 ? -11.516 39.688 31.141 1 48.69 218 GLU A O 1
ATOM 1704 N N . GLU A 1 219 ? -11.711 41.375 29.859 1 54.88 219 GLU A N 1
ATOM 1705 C CA . GLU A 1 219 ? -12.234 40.562 28.75 1 54.88 219 GLU A CA 1
ATOM 1706 C C . GLU A 1 219 ? -11.133 40.219 27.766 1 54.88 219 GLU A C 1
ATOM 1708 O O . GLU A 1 219 ? -11.375 40.125 26.562 1 54.88 219 GLU A O 1
ATOM 1713 N N . SER A 1 220 ? -9.703 39.875 28.172 1 73.25 220 SER A N 1
ATOM 1714 C CA . SER A 1 220 ? -8.648 39.938 27.172 1 73.25 220 SER A CA 1
ATOM 1715 C C . SER A 1 220 ? -8.469 38.625 26.438 1 73.25 220 SER A C 1
ATOM 1717 O O . SER A 1 220 ? -8.445 37.562 27.078 1 73.25 220 SER A O 1
ATOM 1719 N N . ILE A 1 221 ? -8.859 38.531 25.188 1 80.69 221 ILE A N 1
ATOM 1720 C CA . ILE A 1 221 ? -8.656 37.406 24.281 1 80.69 221 ILE A CA 1
ATOM 1721 C C . ILE A 1 221 ? -7.188 36.969 24.312 1 80.69 221 ILE A C 1
ATOM 1723 O O . ILE A 1 221 ? -6.852 35.875 23.875 1 80.69 221 ILE A O 1
ATOM 1727 N N . HIS A 1 222 ? -6.328 37.75 24.953 1 87.31 222 HIS A N 1
ATOM 1728 C CA . HIS A 1 222 ? -4.891 37.531 24.875 1 87.31 222 HIS A CA 1
ATOM 1729 C C . HIS A 1 222 ? -4.406 36.656 26.031 1 87.31 222 HIS A C 1
ATOM 1731 O O . HIS A 1 222 ? -3.473 35.844 25.859 1 87.31 222 HIS A O 1
ATOM 1737 N N . ARG A 1 223 ? -5.051 36.781 27.156 1 89.19 223 ARG A N 1
ATOM 1738 C CA . ARG A 1 223 ? -4.582 36.094 28.344 1 89.19 223 ARG A CA 1
ATOM 1739 C C . ARG A 1 223 ? -4.723 34.594 28.203 1 89.19 223 ARG A C 1
ATOM 1741 O O . ARG A 1 223 ? -3.787 33.844 28.5 1 89.19 223 ARG A O 1
ATOM 1748 N N . PRO A 1 224 ? -5.934 34.188 27.766 1 91.19 224 PRO A N 1
ATOM 1749 C CA . PRO A 1 224 ? -6.043 32.719 27.578 1 91.19 224 PRO A CA 1
ATOM 1750 C C . PRO A 1 224 ? -5.027 32.188 26.562 1 91.19 224 PRO A C 1
ATOM 1752 O O . PRO A 1 224 ? -4.48 31.094 26.766 1 91.19 224 PRO A O 1
ATOM 1755 N N . ALA A 1 225 ? -4.82 32.875 25.469 1 93.38 225 ALA A N 1
ATOM 1756 C CA . ALA A 1 225 ? -3.848 32.469 24.469 1 93.38 225 ALA A CA 1
ATOM 1757 C C . ALA A 1 225 ? -2.449 32.344 25.062 1 93.38 225 ALA A C 1
ATOM 1759 O O . ALA A 1 225 ? -1.716 31.391 24.781 1 93.38 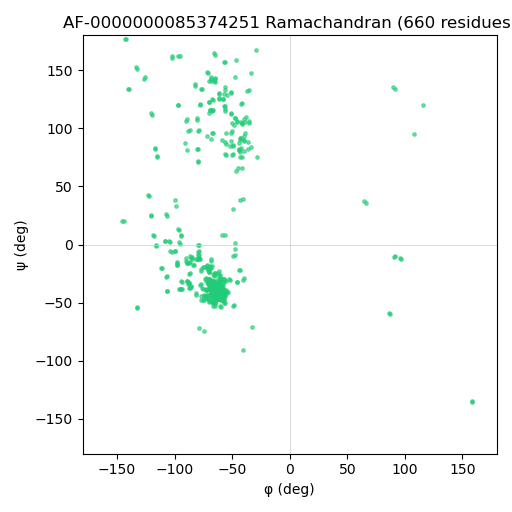225 ALA A O 1
ATOM 1760 N N . LEU A 1 226 ? -2.082 33.344 25.891 1 94.38 226 LEU A N 1
ATOM 1761 C CA . LEU A 1 226 ? -0.78 33.312 26.547 1 94.38 226 LEU A CA 1
ATOM 1762 C C . LEU A 1 226 ? -0.68 32.156 27.531 1 94.38 226 LEU A C 1
ATOM 1764 O O . LEU A 1 226 ? 0.356 31.484 27.609 1 94.38 226 LEU A O 1
ATOM 1768 N N . THR A 1 227 ? -1.671 31.922 28.281 1 93.56 227 THR A N 1
ATOM 1769 C CA . THR A 1 227 ? -1.69 30.828 29.266 1 93.56 227 THR A CA 1
ATOM 1770 C C . THR A 1 227 ? -1.48 29.484 28.578 1 93.56 227 THR A C 1
ATOM 1772 O O . THR A 1 227 ? -0.687 28.656 29.031 1 93.56 227 THR A O 1
ATOM 1775 N N . HIS A 1 228 ? -2.199 29.234 27.484 1 95.12 228 HIS A N 1
ATOM 1776 C CA . HIS A 1 228 ? -2.066 28 26.75 1 95.12 228 HIS A CA 1
ATOM 1777 C C . HIS A 1 228 ? -0.681 27.859 26.125 1 95.12 228 HIS A C 1
ATOM 1779 O O . HIS A 1 228 ? -0.138 26.766 26.016 1 95.12 228 HIS A O 1
ATOM 1785 N N . LEU A 1 229 ? -0.147 29.016 25.594 1 96.25 229 LEU A N 1
ATOM 1786 C CA . LEU A 1 229 ? 1.194 29 25.031 1 96.25 229 LEU A CA 1
ATOM 1787 C C . LEU A 1 229 ? 2.229 28.594 26.062 1 96.25 229 LEU A C 1
ATOM 1789 O O . LEU A 1 229 ? 3.094 27.75 25.797 1 96.25 229 LEU A O 1
ATOM 1793 N N . LYS A 1 230 ? 2.102 29.141 27.25 1 94.12 230 LYS A N 1
ATOM 1794 C CA . LYS A 1 230 ? 3 28.812 28.359 1 94.12 230 LYS A CA 1
ATOM 1795 C C . LYS A 1 230 ? 2.896 27.328 28.703 1 94.12 230 LYS A C 1
ATOM 1797 O O . LYS A 1 230 ? 3.9 26.688 29.031 1 94.12 230 LYS A O 1
ATOM 1802 N N . GLU A 1 231 ? 1.719 26.859 28.656 1 93.44 231 GLU A N 1
ATOM 1803 C CA . GLU A 1 231 ? 1.503 25.453 28.938 1 93.44 231 GLU A CA 1
ATOM 1804 C C . GLU A 1 231 ? 2.215 24.562 27.922 1 93.44 231 GLU A C 1
ATOM 1806 O O . GLU A 1 231 ? 2.76 23.516 28.266 1 93.44 231 GLU A O 1
ATOM 1811 N N . CYS A 1 232 ? 2.156 24.922 26.656 1 93.44 232 CYS A N 1
ATOM 1812 C CA . CYS A 1 232 ? 2.861 24.172 25.625 1 93.44 232 CYS A CA 1
ATOM 1813 C C . CYS A 1 232 ? 4.363 24.172 25.875 1 93.44 232 CYS A C 1
ATOM 1815 O O . CYS A 1 232 ? 5.016 23.125 25.766 1 93.44 232 CYS A O 1
ATOM 1817 N N . TYR A 1 233 ? 4.934 25.359 26.281 1 92.31 233 TYR A N 1
ATOM 1818 C CA . TYR A 1 233 ? 6.355 25.453 26.594 1 92.31 233 TYR A CA 1
ATOM 1819 C C . TYR A 1 233 ? 6.719 24.547 27.766 1 92.31 233 TYR A C 1
ATOM 1821 O O . TYR A 1 233 ? 7.758 23.891 27.75 1 92.31 233 TYR A O 1
ATOM 1829 N N . ARG A 1 234 ? 5.855 24.562 28.703 1 89.62 234 ARG A N 1
ATOM 1830 C CA . ARG A 1 234 ? 6.098 23.734 29.891 1 89.62 234 ARG A CA 1
ATOM 1831 C C . ARG A 1 234 ? 6.098 22.25 29.531 1 89.62 234 ARG A C 1
ATOM 1833 O O . ARG A 1 234 ? 6.984 21.516 29.969 1 89.62 234 ARG A O 1
ATOM 1840 N N . LYS A 1 235 ? 5.168 21.844 28.812 1 87.5 235 LYS A N 1
ATOM 1841 C CA . LYS A 1 235 ? 5.035 20.438 28.453 1 87.5 235 LYS A CA 1
ATOM 1842 C C . LYS A 1 235 ? 6.211 19.969 27.594 1 87.5 235 LYS A C 1
ATOM 1844 O O . LYS A 1 235 ? 6.676 18.844 27.719 1 87.5 235 LYS A O 1
ATOM 1849 N N . LEU A 1 236 ? 6.734 20.828 26.734 1 86.88 236 LEU A N 1
ATOM 1850 C CA . LEU A 1 236 ? 7.758 20.422 25.766 1 86.88 236 LEU A CA 1
ATOM 1851 C C . LEU A 1 236 ? 9.148 20.531 26.375 1 86.88 236 LEU A C 1
ATOM 1853 O O . LEU A 1 236 ? 10.039 19.734 26.047 1 86.88 236 LEU A O 1
ATOM 1857 N N . PHE A 1 237 ? 9.367 21.562 27.203 1 85.31 237 PHE A N 1
ATOM 1858 C CA . PHE A 1 237 ? 10.75 21.859 27.578 1 85.31 237 PHE A CA 1
ATOM 1859 C C . PHE A 1 237 ? 10.938 21.719 29.094 1 85.31 237 PHE A C 1
ATOM 1861 O O . PHE A 1 237 ? 11.992 22.062 29.625 1 85.31 237 PHE A O 1
ATOM 1868 N N . MET A 1 238 ? 9.984 21.234 29.781 1 75.5 238 MET A N 1
ATOM 1869 C CA . MET A 1 238 ? 10.195 21.062 31.219 1 75.5 238 MET A CA 1
ATOM 1870 C C . MET A 1 238 ? 11.242 19.984 31.484 1 75.5 238 MET A C 1
ATOM 1872 O O . MET A 1 238 ? 11.195 18.906 30.906 1 75.5 238 MET A O 1
ATOM 1876 N N . PRO A 1 239 ? 12.336 20.453 32.062 1 62.09 239 PRO A N 1
ATOM 1877 C CA . PRO A 1 239 ? 13.477 19.594 32.344 1 62.09 239 PRO A CA 1
ATOM 1878 C C . PRO A 1 239 ? 13.07 18.297 33.062 1 62.09 239 PRO A C 1
ATOM 1880 O O . PRO A 1 239 ? 13.656 17.25 32.812 1 62.09 239 PRO A O 1
ATOM 1883 N N . VAL A 1 240 ? 12.336 18.297 34.188 1 58.25 240 VAL A N 1
ATOM 1884 C CA . VAL A 1 240 ? 12.172 17.188 35.125 1 58.25 240 VAL A CA 1
ATOM 1885 C C . VAL A 1 240 ? 10.883 16.422 34.812 1 58.25 240 VAL A C 1
ATOM 1887 O O . VAL A 1 240 ? 10.5 15.508 35.531 1 58.25 240 VAL A O 1
ATOM 1890 N N . GLY A 1 241 ? 10.289 16.672 33.688 1 54.22 241 GLY A N 1
ATOM 1891 C CA . GLY A 1 241 ? 9.023 15.969 33.594 1 54.22 241 GLY A CA 1
ATOM 1892 C C . GLY A 1 241 ? 9.094 14.734 32.719 1 54.22 241 GLY A C 1
ATOM 1893 O O . GLY A 1 241 ? 10.156 14.398 32.188 1 54.22 241 GLY A O 1
ATOM 1894 N N . PRO A 1 242 ? 8.102 13.93 32.938 1 56.06 242 PRO A N 1
ATOM 1895 C CA . PRO A 1 242 ? 8.055 12.711 32.125 1 56.06 242 PRO A CA 1
ATOM 1896 C C . PRO A 1 242 ? 8.398 12.969 30.672 1 56.06 242 PRO A C 1
ATOM 1898 O O . PRO A 1 242 ? 8.094 14.039 30.141 1 56.06 242 PRO A O 1
ATOM 1901 N N . GLU A 1 243 ? 9.328 12.367 30.25 1 59.47 243 GLU A N 1
ATOM 1902 C CA . GLU A 1 243 ? 9.75 12.438 28.844 1 59.47 243 GLU A CA 1
ATOM 1903 C C . GLU A 1 243 ? 8.547 12.422 27.906 1 59.47 243 GLU A C 1
ATOM 1905 O O . GLU A 1 243 ? 7.648 11.594 28.047 1 59.47 243 GLU A O 1
ATOM 1910 N N . VAL A 1 244 ? 8.234 13.555 27.391 1 61.81 244 VAL A N 1
ATOM 1911 C CA . VAL A 1 244 ? 7.188 13.609 26.375 1 61.81 244 VAL A CA 1
ATOM 1912 C C . VAL A 1 244 ? 7.535 12.672 25.219 1 61.81 244 VAL A C 1
ATOM 1914 O O . VAL A 1 244 ? 8.648 12.719 24.688 1 61.81 244 VAL A O 1
ATOM 1917 N N . ASP A 1 245 ? 6.629 11.781 25.094 1 66.38 245 ASP A N 1
ATOM 1918 C CA . ASP A 1 245 ? 6.781 10.875 23.953 1 66.38 245 ASP A CA 1
ATOM 1919 C C . ASP A 1 245 ? 6.73 11.641 22.625 1 66.38 245 ASP A C 1
ATOM 1921 O O . ASP A 1 245 ? 5.895 12.531 22.453 1 66.38 245 ASP A O 1
ATOM 1925 N N . ASP A 1 246 ? 7.602 11.438 21.812 1 67.88 246 ASP A N 1
ATOM 1926 C CA . ASP A 1 246 ? 7.723 12.055 20.5 1 67.88 246 ASP A CA 1
ATOM 1927 C C . ASP A 1 246 ? 6.371 12.086 19.781 1 67.88 246 ASP A C 1
ATOM 1929 O O . ASP A 1 246 ? 6.094 13 19.016 1 67.88 246 ASP A O 1
ATOM 1933 N N . GLU A 1 247 ? 5.59 11.219 20.25 1 71.75 247 GLU A N 1
ATOM 1934 C CA . GLU A 1 247 ? 4.305 11.102 19.562 1 71.75 247 GLU A CA 1
ATOM 1935 C C . GLU A 1 247 ? 3.334 12.18 20.031 1 71.75 247 GLU A C 1
ATOM 1937 O O . GLU A 1 247 ? 2.365 12.492 19.328 1 71.75 247 GLU A O 1
ATOM 1942 N N . GLN A 1 248 ? 3.713 12.82 21.109 1 78.62 248 GLN A N 1
ATOM 1943 C CA . GLN A 1 248 ? 2.797 13.797 21.688 1 78.62 248 GLN A CA 1
ATOM 1944 C C . GLN A 1 248 ? 3.166 15.219 21.25 1 78.62 248 GLN A C 1
ATOM 1946 O O . GLN A 1 248 ? 2.359 16.141 21.375 1 78.62 248 GLN A O 1
ATOM 1951 N N . ILE A 1 249 ? 4.297 15.367 20.75 1 84.44 249 ILE A N 1
ATOM 1952 C CA . ILE A 1 249 ? 4.852 16.688 20.469 1 84.44 249 ILE A CA 1
ATOM 1953 C C . ILE A 1 249 ? 3.961 17.406 19.453 1 84.44 249 ILE A C 1
ATOM 1955 O O . ILE A 1 249 ? 3.564 18.562 19.688 1 84.44 249 ILE A O 1
ATOM 1959 N N . PRO A 1 250 ? 3.574 16.719 18.391 1 86.88 250 PRO A N 1
ATOM 1960 C CA . PRO A 1 250 ? 2.703 17.422 17.453 1 86.88 250 PRO A CA 1
ATOM 1961 C C . PRO A 1 250 ? 1.382 17.859 18.078 1 86.88 250 PRO A C 1
ATOM 1963 O O . PRO A 1 250 ? 0.902 18.953 17.797 1 86.88 250 PRO A O 1
ATOM 1966 N N . SER A 1 251 ? 0.86 17.047 18.891 1 84.56 251 SER A N 1
ATOM 1967 C CA . SER A 1 251 ? -0.411 17.375 19.531 1 84.56 251 SER A CA 1
ATOM 1968 C C . SER A 1 251 ? -0.283 18.594 20.438 1 84.56 251 SER A C 1
ATOM 1970 O O . SER A 1 251 ? -1.208 19.406 20.531 1 84.56 251 SER A O 1
ATOM 1972 N N . ILE A 1 252 ? 0.785 18.719 21.125 1 88 252 ILE A N 1
ATOM 1973 C CA . ILE A 1 252 ? 1.03 19.844 22.016 1 88 252 ILE A CA 1
ATOM 1974 C C . ILE A 1 252 ? 1.156 21.125 21.188 1 88 252 ILE A C 1
ATOM 1976 O O . ILE A 1 252 ? 0.542 22.156 21.531 1 88 252 ILE A O 1
ATOM 1980 N N . ILE A 1 253 ? 1.862 21.031 20.141 1 90.38 253 ILE A N 1
ATOM 1981 C CA . ILE A 1 253 ? 2.146 22.219 19.328 1 90.38 253 ILE A CA 1
ATOM 1982 C C . ILE A 1 253 ? 0.895 22.609 18.547 1 90.38 253 ILE A C 1
ATOM 1984 O O . ILE A 1 253 ? 0.507 23.781 18.531 1 90.38 253 ILE A O 1
ATOM 1988 N N . TYR A 1 254 ? 0.231 21.672 17.984 1 87.12 254 TYR A N 1
ATOM 1989 C CA . TYR A 1 254 ? -1 21.969 17.266 1 87.12 254 TYR A CA 1
ATOM 1990 C C . TYR A 1 254 ? -2.115 22.359 18.219 1 87.12 254 TYR A C 1
ATOM 1992 O O . TYR A 1 254 ? -3.068 23.047 17.844 1 87.12 254 TYR A O 1
ATOM 2000 N N . GLY A 1 255 ? -1.958 21.922 19.438 1 87.56 255 GLY A N 1
ATOM 2001 C CA . GLY A 1 255 ? -2.945 22.219 20.469 1 87.56 255 GLY A CA 1
ATOM 2002 C C . GLY A 1 255 ? -3.152 23.703 20.672 1 87.56 255 GLY A C 1
ATOM 2003 O O . GLY A 1 255 ? -4.273 24.156 20.922 1 87.56 255 GLY A O 1
ATOM 2004 N N . TRP A 1 256 ? -2.084 24.453 20.641 1 92.25 256 TRP A N 1
ATOM 2005 C CA . TRP A 1 256 ? -2.215 25.891 20.812 1 92.25 256 TRP A CA 1
ATOM 2006 C C . TRP A 1 256 ? -3.086 26.5 19.719 1 92.25 256 TRP A C 1
ATOM 2008 O O . TRP A 1 256 ? -3.961 27.328 20 1 92.25 256 TRP A O 1
ATOM 2018 N N . LEU A 1 257 ? -2.852 26.109 18.438 1 88.12 257 LEU A N 1
ATOM 2019 C CA . LEU A 1 257 ? -3.65 26.609 17.328 1 88.12 257 LEU A CA 1
ATOM 2020 C C . LEU A 1 257 ? -5.109 26.188 17.469 1 88.12 257 LEU A C 1
ATOM 2022 O O . LEU A 1 257 ? -6.016 26.953 17.109 1 88.12 257 LEU A O 1
ATOM 2026 N N . TYR A 1 258 ? -5.273 25.078 18.016 1 85.06 258 TYR A N 1
ATOM 2027 C CA . TYR A 1 258 ? -6.613 24.531 18.172 1 85.06 258 TYR A CA 1
ATOM 2028 C C . TYR A 1 258 ? -7.434 25.328 19.172 1 85.06 258 TYR A C 1
ATOM 2030 O O . TYR A 1 258 ? -8.633 25.516 18.984 1 85.06 258 TYR A O 1
ATOM 2038 N N . VAL A 1 259 ? -6.828 25.781 20.203 1 88.44 259 VAL A N 1
ATOM 2039 C CA . VAL A 1 259 ? -7.566 26.391 21.297 1 88.44 259 VAL A CA 1
ATOM 2040 C C . VAL A 1 259 ? -7.785 27.875 21.016 1 88.44 259 VAL A C 1
ATOM 2042 O O . VAL A 1 259 ? -8.633 28.516 21.625 1 88.44 259 VAL A O 1
ATOM 2045 N N . LEU A 1 260 ? -7.152 28.406 20.016 1 89.12 260 LEU A N 1
ATOM 2046 C CA . LEU A 1 260 ? -7.285 29.828 19.703 1 89.12 260 LEU A CA 1
ATOM 2047 C C . LEU A 1 260 ? -8.719 30.156 19.281 1 89.12 260 LEU A C 1
ATOM 2049 O O . LEU A 1 260 ? -9.375 29.359 18.609 1 89.12 260 LEU A O 1
ATOM 2053 N N . LYS A 1 261 ? -9.18 31.281 19.656 1 86.69 261 LYS A N 1
ATOM 2054 C CA . LYS A 1 261 ? -10.508 31.75 19.312 1 86.69 261 LYS A CA 1
ATOM 2055 C C . LYS A 1 261 ? -10.453 32.688 18.094 1 86.69 261 LYS A C 1
ATOM 2057 O O . LYS A 1 261 ? -9.398 33.25 17.781 1 86.69 261 LYS A O 1
ATOM 2062 N N . ASP A 1 262 ? -11.625 32.875 17.469 1 85.94 262 ASP A N 1
ATOM 2063 C CA . ASP A 1 262 ? -11.719 33.688 16.25 1 85.94 262 AS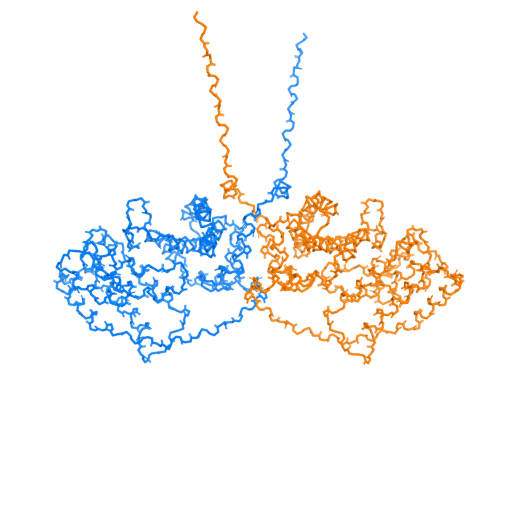P A CA 1
ATOM 2064 C C . ASP A 1 262 ? -11.312 35.125 16.531 1 85.94 262 ASP A C 1
ATOM 2066 O O . ASP A 1 262 ? -10.688 35.75 15.688 1 85.94 262 ASP A O 1
ATOM 2070 N N . ASP A 1 263 ? -11.656 35.531 17.688 1 87.88 263 ASP A N 1
ATOM 2071 C CA . ASP A 1 263 ? -11.344 36.938 18.016 1 87.88 263 ASP A CA 1
ATOM 2072 C C . ASP A 1 263 ? -9.828 37.156 18.109 1 87.88 263 ASP A C 1
ATOM 2074 O O . ASP A 1 263 ? -9.328 38.219 17.766 1 87.88 263 ASP A O 1
ATOM 2078 N N . PHE A 1 264 ? -9.188 36.188 18.578 1 90.5 264 PHE A N 1
ATOM 2079 C CA . PHE A 1 264 ? -7.738 36.281 18.641 1 90.5 264 PHE A CA 1
ATOM 2080 C C . PHE A 1 264 ? -7.133 36.344 17.25 1 90.5 264 PHE A C 1
ATOM 2082 O O . PHE A 1 264 ? -6.258 37.188 16.984 1 90.5 264 PHE A O 1
ATOM 2089 N N . VAL A 1 265 ? -7.594 35.531 16.344 1 89.12 265 VAL A N 1
ATOM 2090 C CA . VAL A 1 265 ? -7.074 35.5 14.977 1 89.12 265 VAL A CA 1
ATOM 2091 C C . VAL A 1 265 ? -7.402 36.781 14.258 1 89.12 265 VAL A C 1
ATOM 2093 O O . VAL A 1 265 ? -6.598 37.281 13.461 1 89.12 265 VAL A O 1
ATOM 2096 N N . GLN A 1 266 ? -8.57 37.312 14.562 1 88.56 266 GLN A N 1
ATOM 2097 C CA . GLN A 1 266 ? -8.945 38.594 13.984 1 88.56 266 GLN A CA 1
ATOM 2098 C C . GLN A 1 266 ? -8 39.688 14.461 1 88.56 266 GLN A C 1
ATOM 2100 O O . GLN A 1 266 ? -7.715 40.625 13.719 1 88.56 266 GLN A O 1
ATOM 2105 N N . SER A 1 267 ? -7.578 39.562 15.703 1 90.44 267 SER A N 1
ATOM 2106 C CA . SER A 1 267 ? -6.645 40.562 16.234 1 90.44 267 SER A CA 1
ATOM 2107 C C . SER A 1 267 ? -5.297 40.5 15.523 1 90.44 267 SER A C 1
ATOM 2109 O O . SER A 1 267 ? -4.602 41.5 15.391 1 90.44 267 SER A O 1
ATOM 2111 N N . ILE A 1 268 ? -4.891 39.281 15.062 1 90.44 268 ILE A N 1
ATOM 2112 C CA . ILE A 1 268 ? -3.682 39.125 14.266 1 90.44 268 ILE A CA 1
ATOM 2113 C C . ILE A 1 268 ? -3.869 39.75 12.891 1 90.44 268 ILE A C 1
ATOM 2115 O O . ILE A 1 268 ? -2.959 40.406 12.375 1 90.44 268 ILE A O 1
ATOM 2119 N N . GLU A 1 269 ? -5.027 39.625 12.359 1 86.81 269 GLU A N 1
ATOM 2120 C CA . GLU A 1 269 ? -5.348 40.188 11.062 1 86.81 269 GLU A CA 1
ATOM 2121 C C . GLU A 1 269 ? -5.332 41.719 11.117 1 86.81 269 GLU A C 1
ATOM 2123 O O . GLU A 1 269 ? -4.984 42.375 10.133 1 86.81 269 GLU A O 1
ATOM 2128 N N . ARG A 1 270 ? -5.734 42.219 12.273 1 88.62 270 ARG A N 1
ATOM 2129 C CA . ARG A 1 270 ? -5.715 43.656 12.477 1 88.62 270 ARG A CA 1
ATOM 2130 C C . ARG A 1 270 ? -4.312 44.156 12.82 1 88.62 270 ARG A C 1
ATOM 2132 O O . ARG A 1 270 ? -4.102 45.344 13.039 1 88.62 270 ARG A O 1
ATOM 2139 N N . ARG A 1 271 ? -3.371 43.25 12.883 1 90.69 271 ARG A N 1
ATOM 2140 C CA . ARG A 1 271 ? -1.956 43.562 13.086 1 90.69 271 ARG A CA 1
ATOM 2141 C C . ARG A 1 271 ? -1.718 44.156 14.461 1 90.69 271 ARG A C 1
ATOM 2143 O O . ARG A 1 271 ? -0.938 45.125 14.602 1 90.69 271 ARG A O 1
ATOM 2150 N N . GLU A 1 272 ? -2.467 43.656 15.398 1 91 272 GLU A N 1
ATOM 2151 C CA . GLU A 1 272 ? -2.236 44.062 16.766 1 91 272 GLU A CA 1
ATOM 2152 C C . GLU A 1 272 ? -0.941 43.5 17.328 1 91 272 GLU A C 1
ATOM 2154 O O . GLU A 1 272 ? -0.587 42.344 17.016 1 91 272 GLU A O 1
ATOM 2159 N N . ALA A 1 273 ? -0.308 44.188 18.172 1 92.56 273 ALA A N 1
ATOM 2160 C CA . ALA A 1 273 ? 1.057 43.875 18.594 1 92.56 273 ALA A CA 1
ATOM 2161 C C . ALA A 1 273 ? 1.09 42.625 19.469 1 92.56 273 ALA A C 1
ATOM 2163 O O . ALA A 1 273 ? 1.882 41.719 19.219 1 92.56 273 ALA A O 1
ATOM 2164 N N . VAL A 1 274 ? 0.238 42.469 20.469 1 92.38 274 VAL A N 1
ATOM 2165 C CA . VAL A 1 274 ? 0.307 41.438 21.469 1 92.38 274 VAL A CA 1
ATOM 2166 C C . VAL A 1 274 ? 0.076 40.062 20.797 1 92.38 274 VAL A C 1
ATOM 2168 O O . VAL A 1 274 ? 0.876 39.156 20.969 1 92.38 274 VAL A O 1
ATOM 2171 N N . PRO A 1 275 ? -1 39.938 20 1 93.69 275 PRO A N 1
ATOM 2172 C CA . PRO A 1 275 ? -1.202 38.656 19.344 1 93.69 275 PRO A CA 1
ATOM 2173 C C . PRO A 1 275 ? -0.069 38.281 18.391 1 93.69 275 PRO A C 1
ATOM 2175 O O . PRO A 1 275 ? 0.29 37.125 18.25 1 93.69 275 PRO A O 1
ATOM 2178 N N . LEU A 1 276 ? 0.514 39.219 17.703 1 94.56 276 LEU A N 1
ATOM 2179 C CA . LEU A 1 276 ? 1.635 38.969 16.797 1 94.56 276 LEU A CA 1
ATOM 2180 C C . LEU A 1 276 ? 2.855 38.469 17.578 1 94.56 276 LEU A C 1
ATOM 2182 O O . LEU A 1 276 ? 3.547 37.562 17.125 1 94.56 276 LEU A O 1
ATOM 2186 N N . VAL A 1 277 ? 3.104 39.125 18.672 1 95.69 277 VAL A N 1
ATOM 2187 C CA . VAL A 1 277 ? 4.23 38.719 19.5 1 95.69 277 VAL A CA 1
ATOM 2188 C C . VAL A 1 277 ? 4.023 37.281 19.969 1 95.69 277 VAL A C 1
ATOM 2190 O O . VAL A 1 277 ? 4.957 36.469 19.953 1 95.69 277 VAL A O 1
ATOM 2193 N N . LEU A 1 278 ? 2.814 36.938 20.422 1 95.81 278 LEU A N 1
ATOM 2194 C CA . LEU A 1 278 ? 2.514 35.562 20.875 1 95.81 278 LEU A CA 1
ATOM 2195 C C . LEU A 1 278 ? 2.738 34.562 19.734 1 95.81 278 LEU A C 1
ATOM 2197 O O . LEU A 1 278 ? 3.248 33.469 19.969 1 95.81 278 LEU A O 1
ATOM 2201 N N . LEU A 1 279 ? 2.352 34.938 18.547 1 95.44 279 LEU A N 1
ATOM 2202 C CA . LEU A 1 279 ? 2.574 34.094 17.375 1 95.44 279 LEU A CA 1
ATOM 2203 C C . LEU A 1 279 ? 4.062 33.875 17.141 1 95.44 279 LEU A C 1
ATOM 2205 O O . LEU A 1 279 ? 4.48 32.781 16.75 1 95.44 279 LEU A O 1
ATOM 2209 N N . GLY A 1 280 ? 4.848 34.938 17.281 1 95.31 280 GLY A N 1
ATOM 2210 C CA . GLY A 1 280 ? 6.293 34.781 17.188 1 95.31 280 GLY A CA 1
ATOM 2211 C C . GLY A 1 280 ? 6.863 33.781 18.156 1 95.31 280 GLY A C 1
ATOM 2212 O O . GLY A 1 280 ? 7.762 33 17.797 1 95.31 280 GLY A O 1
ATOM 2213 N N . TYR A 1 281 ? 6.363 33.781 19.375 1 96.06 281 TYR A N 1
ATOM 2214 C CA . TYR A 1 281 ? 6.824 32.812 20.375 1 96.06 281 TYR A CA 1
ATOM 2215 C C . TYR A 1 281 ? 6.344 31.406 20.062 1 96.06 281 TYR A C 1
ATOM 2217 O O . TYR A 1 281 ? 7.023 30.438 20.375 1 96.06 281 TYR A O 1
ATOM 2225 N N . TYR A 1 282 ? 5.168 31.281 19.484 1 95.69 282 TYR A N 1
ATOM 2226 C CA . TYR A 1 282 ? 4.676 29.984 19.031 1 95.69 282 TYR A CA 1
ATOM 2227 C C . TYR A 1 282 ? 5.602 29.391 17.984 1 95.69 282 TYR A C 1
ATOM 2229 O O . TYR A 1 282 ? 5.793 28.172 17.938 1 95.69 282 TYR A O 1
ATOM 2237 N N . ALA A 1 283 ? 6.125 30.266 17.125 1 94.38 283 ALA A N 1
ATOM 2238 C CA . ALA A 1 283 ? 7.016 29.812 16.062 1 94.38 283 ALA A CA 1
ATOM 2239 C C . ALA A 1 283 ? 8.203 29.031 16.641 1 94.38 283 ALA A C 1
ATOM 2241 O O . ALA A 1 283 ? 8.703 28.094 16 1 94.38 283 ALA A O 1
ATOM 2242 N N . VAL A 1 284 ? 8.633 29.375 17.828 1 94.06 284 VAL A N 1
ATOM 2243 C CA . VAL A 1 284 ? 9.727 28.672 18.484 1 94.06 284 VAL A CA 1
ATOM 2244 C C . VAL A 1 284 ? 9.32 27.219 18.766 1 94.06 284 VAL A C 1
ATOM 2246 O O . VAL A 1 284 ? 10.133 26.312 18.594 1 94.06 284 VAL A O 1
ATOM 2249 N N . LEU A 1 285 ? 8.078 27.047 19.188 1 92.88 285 LEU A N 1
ATOM 2250 C CA . LEU A 1 285 ? 7.566 25.703 19.406 1 92.88 285 LEU A CA 1
ATOM 2251 C C . LEU A 1 285 ? 7.52 24.906 18.109 1 92.88 285 LEU A C 1
ATOM 2253 O O . LEU A 1 285 ? 7.809 23.703 18.078 1 92.88 285 LEU A O 1
ATOM 2257 N N . GLN A 1 286 ? 7.164 25.547 17.031 1 91.06 286 GLN A N 1
ATOM 2258 C CA . GLN A 1 286 ? 7.023 24.922 15.727 1 91.06 286 GLN A CA 1
ATOM 2259 C C . GLN A 1 286 ? 8.352 24.328 15.25 1 91.06 286 GLN A C 1
ATOM 2261 O O . GLN A 1 286 ? 8.367 23.406 14.43 1 91.06 286 GLN A O 1
ATOM 2266 N N . GLN A 1 287 ? 9.422 24.906 15.742 1 89.19 287 GLN A N 1
ATOM 2267 C CA . GLN A 1 287 ? 10.742 24.422 15.359 1 89.19 287 GLN A CA 1
ATOM 2268 C C . GLN A 1 287 ? 10.898 22.938 15.688 1 89.19 287 GLN A C 1
ATOM 2270 O O . GLN A 1 287 ? 11.625 22.219 14.992 1 89.19 287 GLN A O 1
ATOM 2275 N N . GLN A 1 288 ? 10.18 22.516 16.75 1 87.81 288 GLN A N 1
ATOM 2276 C CA . GLN A 1 288 ? 10.25 21.125 17.172 1 87.81 288 GLN A CA 1
ATOM 2277 C C . GLN A 1 288 ? 9.609 20.203 16.141 1 87.81 288 GLN A C 1
ATOM 2279 O O . GLN A 1 288 ? 9.828 18.984 16.172 1 87.81 288 GLN A O 1
ATOM 2284 N N . LEU A 1 289 ? 8.883 20.734 15.234 1 88.56 289 LEU A N 1
ATOM 2285 C CA . LEU A 1 289 ? 8.188 19.922 14.242 1 88.56 289 LEU A CA 1
ATOM 2286 C C . LEU A 1 289 ? 8.906 19.984 12.898 1 88.56 289 LEU A C 1
ATOM 2288 O O . LEU A 1 289 ? 8.5 19.312 11.938 1 88.56 289 LEU A O 1
ATOM 2292 N N . GLU A 1 290 ? 10 20.656 12.797 1 88.19 290 GLU A N 1
ATOM 2293 C CA . GLU A 1 290 ? 10.609 20.938 11.5 1 88.19 290 GLU A CA 1
ATOM 2294 C C . GLU A 1 290 ? 11.375 19.734 10.969 1 88.19 290 GLU A C 1
ATOM 2296 O O . GLU A 1 290 ? 11.828 19.734 9.828 1 88.19 290 GLU A O 1
ATOM 2301 N N . HIS A 1 291 ? 11.461 18.688 11.789 1 86.56 291 HIS A N 1
ATOM 2302 C CA . HIS A 1 291 ? 11.969 17.422 11.258 1 86.56 291 HIS A CA 1
ATOM 2303 C C . HIS A 1 291 ? 10.961 16.781 10.312 1 86.56 291 HIS A C 1
ATOM 2305 O O . HIS A 1 291 ? 11.32 15.938 9.484 1 86.56 291 HIS A O 1
ATOM 2311 N N . HIS A 1 292 ? 9.734 17.172 10.398 1 89.25 292 HIS A N 1
ATOM 2312 C CA . HIS A 1 292 ? 8.742 16.797 9.391 1 89.25 292 HIS A CA 1
ATOM 2313 C C . HIS A 1 292 ? 8.914 17.641 8.125 1 89.25 292 HIS A C 1
ATOM 2315 O O . HIS A 1 292 ? 8.992 18.859 8.188 1 89.25 292 HIS A O 1
ATOM 2321 N N . TRP A 1 293 ? 8.891 17 6.98 1 92.19 293 TRP A N 1
ATOM 2322 C CA . TRP A 1 293 ? 9.234 17.641 5.719 1 92.19 293 TRP A CA 1
ATOM 2323 C C . TRP A 1 293 ? 8.289 18.797 5.418 1 92.19 293 TRP A C 1
ATOM 2325 O O . TRP A 1 293 ? 8.703 19.812 4.844 1 92.19 293 TRP A O 1
ATOM 2335 N N . PHE A 1 294 ? 7.078 18.734 5.828 1 91.06 294 PHE A N 1
ATOM 2336 C CA . PHE A 1 294 ? 6.105 19.75 5.465 1 91.06 294 PHE A CA 1
ATOM 2337 C C . PHE A 1 294 ? 6.18 20.938 6.422 1 91.06 294 PHE A C 1
ATOM 2339 O O . PHE A 1 294 ? 5.625 22 6.141 1 91.06 294 PHE A O 1
ATOM 2346 N N . MET A 1 295 ? 6.875 20.828 7.539 1 89.69 295 MET A N 1
ATOM 2347 C CA . MET A 1 295 ? 6.98 21.906 8.531 1 89.69 295 MET A CA 1
ATOM 2348 C C . MET A 1 295 ? 8.297 22.656 8.375 1 89.69 295 MET A C 1
ATOM 2350 O O . MET A 1 295 ? 8.492 23.703 9 1 89.69 295 MET A O 1
ATOM 2354 N N . GLU A 1 296 ? 9.086 22.188 7.555 1 88.25 296 GLU A N 1
ATOM 2355 C CA . GLU A 1 296 ? 10.43 22.75 7.406 1 88.25 296 GLU A CA 1
ATOM 2356 C C . GLU A 1 296 ? 10.375 24.203 6.98 1 88.25 296 GLU A C 1
ATOM 2358 O O . GLU A 1 296 ? 9.703 24.547 6.004 1 88.25 296 GLU A O 1
ATOM 2363 N N . GLY A 1 297 ? 11.031 25.078 7.754 1 86.06 297 GLY A N 1
ATOM 2364 C CA . GLY A 1 297 ? 11.18 26.484 7.387 1 86.06 297 GLY A CA 1
ATOM 2365 C C . GLY A 1 297 ? 10.078 27.359 7.93 1 86.06 297 GLY A C 1
ATOM 2366 O O . GLY A 1 297 ? 10.18 28.594 7.902 1 86.06 297 GLY A O 1
ATOM 2367 N N . TRP A 1 298 ? 9.047 26.797 8.461 1 88.56 298 TRP A N 1
ATOM 2368 C CA . TRP A 1 298 ? 7.883 27.562 8.875 1 88.56 298 TRP A CA 1
ATOM 2369 C C . TRP A 1 298 ? 8.195 28.422 10.102 1 88.56 298 TRP A C 1
ATOM 2371 O O . TRP A 1 298 ? 7.695 29.531 10.234 1 88.56 298 TRP A O 1
ATOM 2381 N N . SER A 1 299 ? 8.992 27.906 11.039 1 90.94 299 SER A N 1
ATOM 2382 C CA . SER A 1 299 ? 9.312 28.688 12.242 1 90.94 299 SER A CA 1
ATOM 2383 C C . SER A 1 299 ? 9.969 30.016 11.883 1 90.94 299 SER A C 1
ATOM 2385 O O . SER A 1 299 ? 9.547 31.062 12.359 1 90.94 299 SER A O 1
ATOM 2387 N N . LEU A 1 300 ? 10.922 29.984 10.984 1 90 300 LEU A N 1
ATOM 2388 C CA . LEU A 1 300 ? 11.609 31.188 10.539 1 90 300 LEU A CA 1
ATOM 2389 C C . LEU A 1 300 ? 10.672 32.094 9.75 1 90 300 LEU A C 1
ATOM 2391 O O . LEU A 1 300 ? 10.711 33.312 9.906 1 90 300 LEU A O 1
ATOM 2395 N N . GLN A 1 301 ? 9.883 31.531 8.953 1 88.75 301 GLN A N 1
ATOM 2396 C CA . GLN A 1 301 ? 8.945 32.312 8.141 1 88.75 301 GLN A CA 1
ATOM 2397 C C . GLN A 1 301 ? 7.961 33.062 9.023 1 88.75 301 GLN A C 1
ATOM 2399 O O . GLN A 1 301 ? 7.672 34.25 8.766 1 88.75 301 GLN A O 1
ATOM 2404 N N . VAL A 1 302 ? 7.426 32.438 9.969 1 90.31 302 VAL A N 1
ATOM 2405 C CA . VAL A 1 302 ? 6.434 33.031 10.852 1 90.31 302 VAL A CA 1
ATOM 2406 C C . VAL A 1 302 ? 7.082 34.156 11.656 1 90.31 302 VAL A C 1
ATOM 2408 O O . VAL A 1 302 ? 6.551 35.281 11.711 1 90.31 302 VAL A O 1
ATOM 2411 N N . VAL A 1 303 ? 8.25 33.938 12.258 1 92.62 303 VAL A N 1
ATOM 2412 C CA . VAL A 1 303 ? 8.898 34.938 13.094 1 92.62 303 VAL A CA 1
ATOM 2413 C C . VAL A 1 303 ? 9.297 36.156 12.234 1 92.62 303 VAL A C 1
ATOM 2415 O O . VAL A 1 303 ? 9.094 37.281 12.633 1 92.62 303 VAL A O 1
ATOM 2418 N N . ASN A 1 304 ? 9.812 35.875 11.086 1 90.12 304 ASN A N 1
ATOM 2419 C CA . ASN A 1 304 ? 10.195 36.969 10.188 1 90.12 304 ASN A CA 1
ATOM 2420 C C . ASN A 1 304 ? 8.977 37.75 9.703 1 90.12 304 ASN A C 1
ATOM 2422 O O . ASN A 1 304 ? 9.039 38.969 9.562 1 90.12 304 ASN A O 1
ATOM 2426 N N . GLY A 1 305 ? 7.996 37.031 9.367 1 90.12 305 GLY A N 1
ATOM 2427 C CA . GLY A 1 305 ? 6.766 37.688 8.945 1 90.12 305 GLY A CA 1
ATOM 2428 C C . GLY A 1 305 ? 6.176 38.562 10.023 1 90.12 305 GLY A C 1
ATOM 2429 O O . GLY A 1 305 ? 5.738 39.688 9.734 1 90.12 305 GLY A O 1
ATOM 2430 N N . VAL A 1 306 ? 6.129 38.062 11.211 1 92.94 306 VAL A N 1
ATOM 2431 C CA . VAL A 1 306 ? 5.625 38.844 12.344 1 92.94 306 VAL A CA 1
ATOM 2432 C C . VAL A 1 306 ? 6.52 40.031 12.578 1 92.94 306 VAL A C 1
ATOM 2434 O O . VAL A 1 306 ? 6.031 41.156 12.828 1 92.94 306 VAL A O 1
ATOM 2437 N N . TYR A 1 307 ? 7.789 39.844 12.477 1 92.69 307 TYR A N 1
ATOM 2438 C CA . TYR A 1 307 ? 8.75 40.938 12.656 1 92.69 307 TYR A CA 1
ATOM 2439 C C . TYR A 1 307 ? 8.531 42.031 11.641 1 92.69 307 TYR A C 1
ATOM 2441 O O . TYR A 1 307 ? 8.648 43.219 11.961 1 92.69 307 TYR A O 1
ATOM 2449 N N . ALA A 1 308 ? 8.203 41.688 10.484 1 90.69 308 ALA A N 1
ATOM 2450 C CA . ALA A 1 308 ? 8 42.625 9.398 1 90.69 308 ALA A CA 1
ATOM 2451 C C . ALA A 1 308 ? 6.727 43.438 9.617 1 90.69 308 ALA A C 1
ATOM 2453 O O . ALA A 1 308 ? 6.652 44.594 9.219 1 90.69 308 ALA A O 1
ATOM 2454 N N . ILE A 1 309 ? 5.762 42.875 10.25 1 91.19 309 ILE A N 1
ATOM 2455 C CA . ILE A 1 309 ? 4.457 43.5 10.438 1 91.19 309 ILE A CA 1
ATOM 2456 C C . ILE A 1 309 ? 4.473 44.375 11.703 1 91.19 309 ILE A C 1
ATOM 2458 O O . ILE A 1 309 ? 3.826 45.406 11.758 1 91.19 309 ILE A O 1
ATOM 2462 N N . LEU A 1 310 ? 5.219 43.969 12.703 1 92.44 310 LEU A N 1
ATOM 2463 C CA . LEU A 1 310 ? 5.227 44.625 14.016 1 92.44 310 LEU A CA 1
ATOM 2464 C C . LEU A 1 310 ? 5.852 46 13.945 1 92.44 310 LEU A C 1
ATOM 2466 O O . LEU A 1 310 ? 6.84 46.219 13.234 1 92.44 310 LEU A O 1
ATOM 2470 N N . GLY A 1 311 ? 5.285 46.906 14.648 1 90.06 311 GLY A N 1
ATOM 2471 C CA . GLY A 1 311 ? 5.875 48.25 14.781 1 90.06 311 GLY A CA 1
ATOM 2472 C C . GLY A 1 311 ? 7.195 48.219 15.531 1 90.06 311 GLY A C 1
ATOM 2473 O O . GLY A 1 311 ? 7.473 47.312 16.297 1 90.06 311 GLY A O 1
ATOM 2474 N N . ASP A 1 312 ? 7.934 49.25 15.461 1 91.12 312 ASP A N 1
ATOM 2475 C CA . ASP A 1 312 ? 9.281 49.344 16.016 1 91.12 312 ASP A CA 1
ATOM 2476 C C . ASP A 1 312 ? 9.258 49.25 17.547 1 91.12 312 ASP A C 1
ATOM 2478 O O . ASP A 1 312 ? 10.188 48.719 18.141 1 91.12 312 ASP A O 1
ATOM 2482 N N . SER A 1 313 ? 8.195 49.625 18.156 1 92.12 313 SER A N 1
ATOM 2483 C CA . SER A 1 313 ? 8.133 49.688 19.609 1 92.12 313 SER A CA 1
ATOM 2484 C C . SER A 1 313 ? 8.016 48.281 20.219 1 92.12 313 SER A C 1
ATOM 2486 O O . SER A 1 313 ? 8.32 48.094 21.391 1 92.12 313 SER A O 1
ATOM 2488 N N . HIS A 1 314 ? 7.609 47.344 19.406 1 94 314 HIS A N 1
ATOM 2489 C CA . HIS A 1 314 ? 7.355 46 19.969 1 94 314 HIS A CA 1
ATOM 2490 C C . HIS A 1 314 ? 8.297 44.969 19.375 1 94 314 HIS A C 1
ATOM 2492 O O . HIS A 1 314 ? 8.305 43.812 19.812 1 94 314 HIS A O 1
ATOM 2498 N N . ARG A 1 315 ? 9.195 45.281 18.469 1 94.5 315 ARG A N 1
ATOM 2499 C CA . ARG A 1 315 ? 10.07 44.344 17.766 1 94.5 315 ARG A CA 1
ATOM 2500 C C . A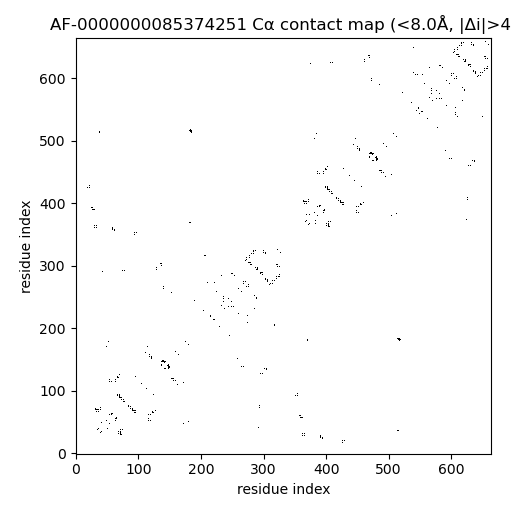RG A 1 315 ? 11.078 43.688 18.719 1 94.5 315 ARG A C 1
ATOM 2502 O O . ARG A 1 315 ? 11.508 42.562 18.516 1 94.5 315 ARG A O 1
ATOM 2509 N N . HIS A 1 316 ? 11.422 44.5 19.703 1 93.94 316 HIS A N 1
ATOM 2510 C CA . HIS A 1 316 ? 12.414 44 20.656 1 93.94 316 HIS A CA 1
ATOM 2511 C C . HIS A 1 316 ? 11.906 42.75 21.375 1 93.94 316 HIS A C 1
ATOM 2513 O O . HIS A 1 316 ? 12.703 41.906 21.828 1 93.94 316 HIS A O 1
ATOM 2519 N N . PHE A 1 317 ? 10.602 42.5 21.469 1 94.75 317 PHE A N 1
ATOM 2520 C CA . PHE A 1 317 ? 10.039 41.312 22.109 1 94.75 317 PHE A CA 1
ATOM 2521 C C . PHE A 1 317 ? 10.32 40.062 21.297 1 94.75 317 PHE A C 1
ATOM 2523 O O . PHE A 1 317 ? 10.211 38.969 21.812 1 94.75 317 PHE A O 1
ATOM 2530 N N . LEU A 1 318 ? 10.672 40.188 20 1 94.88 318 LEU A N 1
ATOM 2531 C CA . LEU A 1 318 ? 10.883 39.062 19.125 1 94.88 318 LEU A CA 1
ATOM 2532 C C . LEU A 1 318 ? 12.359 38.688 19.047 1 94.88 318 LEU A C 1
ATOM 2534 O O . LEU A 1 318 ? 12.742 37.75 18.344 1 94.88 318 LEU A O 1
ATOM 2538 N N . THR A 1 319 ? 13.211 39.375 19.781 1 93.19 319 THR A N 1
ATOM 2539 C CA . THR A 1 319 ? 14.641 39.094 19.766 1 93.19 319 THR A CA 1
ATOM 2540 C C . THR A 1 319 ? 14.922 37.656 20.188 1 93.19 319 THR A C 1
ATOM 2542 O O . THR A 1 319 ? 15.664 36.938 19.516 1 93.19 319 THR A O 1
ATOM 2545 N N . TRP A 1 320 ? 14.281 37.25 21.234 1 94.19 320 TRP A N 1
ATOM 2546 C CA . TRP A 1 320 ? 14.508 35.875 21.75 1 94.19 320 TRP A CA 1
ATOM 2547 C C . TRP A 1 320 ? 14 34.844 20.766 1 94.19 320 TRP A C 1
ATOM 2549 O O . TRP A 1 320 ? 14.711 33.875 20.453 1 94.19 320 TRP A O 1
ATOM 2559 N N . PRO A 1 321 ? 12.742 34.938 20.266 1 94.69 321 PRO A N 1
ATOM 2560 C CA . PRO A 1 321 ? 12.281 33.969 19.266 1 94.69 321 PRO A CA 1
ATOM 2561 C C . PRO A 1 321 ? 13.203 33.906 18.047 1 94.69 321 PRO A C 1
ATOM 2563 O O . PRO A 1 321 ? 13.469 32.812 17.531 1 94.69 321 PRO A O 1
ATOM 2566 N N . LEU A 1 322 ? 13.688 35.062 17.594 1 92.56 322 LEU A N 1
ATOM 2567 C CA . LEU A 1 322 ? 14.562 35.094 16.438 1 92.56 322 LEU A CA 1
ATOM 2568 C C . LEU A 1 322 ? 15.883 34.406 16.719 1 92.56 322 LEU A C 1
ATOM 2570 O O . LEU A 1 322 ? 16.453 33.75 15.828 1 92.56 322 LEU A O 1
ATOM 2574 N N . GLU A 1 323 ? 16.406 34.469 17.875 1 89.81 323 GLU A N 1
ATOM 2575 C CA . GLU A 1 323 ? 17.625 33.781 18.281 1 89.81 323 GLU A CA 1
ATOM 2576 C C . GLU A 1 323 ? 17.438 32.281 18.297 1 89.81 323 GLU A C 1
ATOM 2578 O O . GLU A 1 323 ? 18.359 31.516 17.984 1 89.81 323 GLU A O 1
ATOM 2583 N N . GLN A 1 324 ? 16.297 31.875 18.75 1 89.31 324 GLN A N 1
ATOM 2584 C CA . GLN A 1 324 ? 16.031 30.438 18.891 1 89.31 324 GLN A CA 1
ATOM 2585 C C . GLN A 1 324 ? 15.859 29.781 17.531 1 89.31 324 GLN A C 1
ATOM 2587 O O . GLN A 1 324 ? 16.312 28.656 17.312 1 89.31 324 GLN A O 1
ATOM 2592 N N . VAL A 1 325 ? 15.102 30.328 16.578 1 87.31 325 VAL A N 1
ATOM 2593 C CA . VAL A 1 325 ? 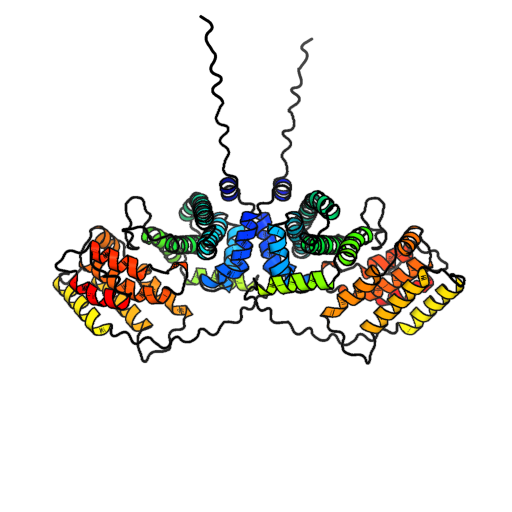14.789 29.734 15.281 1 87.31 325 VAL A CA 1
ATOM 2594 C C . VAL A 1 325 ? 15.969 29.906 14.328 1 87.31 325 VAL A C 1
ATOM 2596 O O . VAL A 1 325 ? 16.156 29.094 13.414 1 87.31 325 VAL A O 1
ATOM 2599 N N . GLY A 1 326 ? 17.156 30.578 14.195 1 72.12 326 GLY A N 1
ATOM 2600 C CA . GLY A 1 326 ? 18.312 30.766 13.336 1 72.12 326 GLY A CA 1
ATOM 2601 C C . GLY A 1 326 ? 18.422 32.188 12.781 1 72.12 326 GLY A C 1
ATOM 2602 O O . GLY A 1 326 ? 17.422 32.844 12.578 1 72.12 326 GLY A O 1
ATOM 2603 N N . SER A 1 327 ? 19.5 33.031 13.008 1 51.31 327 SER A N 1
ATOM 2604 C CA . SER A 1 327 ? 20.016 34.375 12.703 1 51.31 327 SER A CA 1
ATOM 2605 C C . SER A 1 327 ? 19.938 34.656 11.211 1 51.31 327 SER A C 1
ATOM 2607 O O . SER A 1 327 ? 20.781 34.188 10.438 1 51.31 327 SER A O 1
ATOM 2609 N N . ILE A 1 328 ? 19.141 34.281 10.273 1 40.31 328 ILE A N 1
ATOM 2610 C CA . ILE A 1 328 ? 19.516 35.031 9.086 1 40.31 328 ILE A CA 1
ATOM 2611 C C . ILE A 1 328 ? 19.672 36.531 9.438 1 40.31 328 ILE A C 1
ATOM 2613 O O . ILE A 1 328 ? 19.609 37.375 8.555 1 40.31 328 ILE A O 1
ATOM 2617 N N . TRP A 1 329 ? 19.484 37.188 10.5 1 35.34 329 TRP A N 1
ATOM 2618 C CA . TRP A 1 329 ? 19.812 38.594 10.219 1 35.34 329 TRP A CA 1
ATOM 2619 C C . TRP A 1 329 ? 21.094 38.719 9.391 1 35.34 329 TRP A C 1
ATOM 2621 O O . TRP A 1 329 ? 22.188 38.594 9.93 1 35.34 329 TRP A O 1
ATOM 2631 N N . SER A 1 330 ? 21.453 38 8.492 1 31.48 330 SER A N 1
ATOM 2632 C CA . SER A 1 330 ? 22.438 38.812 7.75 1 31.48 330 SER A CA 1
ATOM 2633 C C . SER A 1 330 ? 21.938 40.219 7.496 1 31.48 330 SER A C 1
ATOM 2635 O O . SER A 1 330 ? 20.719 40.469 7.543 1 31.48 330 SER A O 1
ATOM 2637 N N . GLY A 1 331 ? 22.703 41.469 7.188 1 26.08 331 GLY A N 1
ATOM 2638 C CA . GLY A 1 331 ? 22.625 42.875 6.852 1 26.08 331 GLY A CA 1
ATOM 2639 C C . GLY A 1 331 ? 21.5 43.188 5.895 1 26.08 331 GLY A C 1
ATOM 2640 O O . GLY A 1 331 ? 21.438 42.625 4.793 1 26.08 331 GLY A O 1
ATOM 2641 N N . LEU A 1 332 ? 20.156 43.656 6.078 1 21.23 332 LEU A N 1
ATOM 2642 C CA . LEU A 1 332 ? 19.797 44.875 5.363 1 21.23 332 LEU A CA 1
ATOM 2643 C C . LEU A 1 332 ? 20.859 45.969 5.578 1 21.23 332 LEU A C 1
ATOM 2645 O O . LEU A 1 332 ? 21.359 46.125 6.691 1 21.23 332 LEU A O 1
ATOM 2649 N N . MET B 1 1 ? -14.25 41.969 -53.875 1 26.05 1 MET B N 1
ATOM 2650 C CA . MET B 1 1 ? -13.812 42.188 -52.5 1 26.05 1 MET B CA 1
ATOM 2651 C C . MET B 1 1 ? -14.07 41 -51.625 1 26.05 1 MET B C 1
ATOM 2653 O O . MET B 1 1 ? -15.203 40.75 -51.188 1 26.05 1 MET B O 1
ATOM 2657 N N . GLU B 1 2 ? -13.422 39.75 -51.781 1 27.39 2 GLU B N 1
ATOM 2658 C CA . GLU B 1 2 ? -13.555 38.344 -51.375 1 27.39 2 GLU B CA 1
ATOM 2659 C C . GLU B 1 2 ? -13.211 38.188 -49.875 1 27.39 2 GLU B C 1
ATOM 2661 O O . GLU B 1 2 ? -12.117 38.562 -49.438 1 27.39 2 GLU B O 1
ATOM 2666 N N . SER B 1 3 ? -14.273 38.25 -49 1 26.58 3 SER B N 1
ATOM 2667 C CA . SER B 1 3 ? -14.297 38.156 -47.531 1 26.58 3 SER B CA 1
ATOM 2668 C C . SER B 1 3 ? -13.711 36.812 -47.062 1 26.58 3 SER B C 1
ATOM 2670 O O . SER B 1 3 ? -14.18 35.75 -47.469 1 26.58 3 SER B O 1
ATOM 2672 N N . GLU B 1 4 ? -12.344 36.719 -46.812 1 30.5 4 GLU B N 1
ATOM 2673 C CA . GLU B 1 4 ? -11.609 35.594 -46.281 1 30.5 4 GLU B CA 1
ATOM 2674 C C . GLU B 1 4 ? -12.203 35.156 -44.938 1 30.5 4 GLU B C 1
ATOM 2676 O O . GLU B 1 4 ? -12.211 35.906 -43.969 1 30.5 4 GLU B O 1
ATOM 2681 N N . SER B 1 5 ? -13.234 34.281 -44.938 1 27.77 5 SER B N 1
ATOM 2682 C CA . SER B 1 5 ? -13.938 33.688 -43.812 1 27.77 5 SER B CA 1
ATOM 2683 C C . SER B 1 5 ? -12.969 32.969 -42.875 1 27.77 5 SER B C 1
ATOM 2685 O O . SER B 1 5 ? -12.336 31.984 -43.281 1 27.77 5 SER B O 1
ATOM 2687 N N . GLY B 1 6 ? -12.203 33.719 -42.031 1 29.11 6 GLY B N 1
ATOM 2688 C CA . GLY B 1 6 ? -11.258 33.156 -41.062 1 29.11 6 GLY B CA 1
ATOM 2689 C C . GLY B 1 6 ? -11.867 32.094 -40.188 1 29.11 6 GLY B C 1
ATOM 2690 O O . GLY B 1 6 ? -12.82 32.344 -39.438 1 29.11 6 GLY B O 1
ATOM 2691 N N . GLN B 1 7 ? -11.844 30.75 -40.594 1 29.67 7 GLN B N 1
ATOM 2692 C CA . GLN B 1 7 ? -12.312 29.578 -39.875 1 29.67 7 GLN B CA 1
ATOM 2693 C C . GLN B 1 7 ? -11.773 29.562 -38.438 1 29.67 7 GLN B C 1
ATOM 2695 O O . GLN B 1 7 ? -10.562 29.562 -38.25 1 29.67 7 GLN B O 1
ATOM 2700 N N . THR B 1 8 ? -12.438 30.219 -37.531 1 29.56 8 THR B N 1
ATOM 2701 C CA . THR B 1 8 ? -12.148 30.203 -36.094 1 29.56 8 THR B CA 1
ATOM 2702 C C . THR B 1 8 ? -12.008 28.781 -35.562 1 29.56 8 THR B C 1
ATOM 2704 O O . THR B 1 8 ? -12.977 28.016 -35.594 1 29.56 8 THR B O 1
ATOM 2707 N N . THR B 1 9 ? -10.82 28.078 -35.812 1 31.33 9 THR B N 1
ATOM 2708 C CA . THR B 1 9 ? -10.469 26.781 -35.281 1 31.33 9 THR B CA 1
ATOM 2709 C C . THR B 1 9 ? -10.859 26.703 -33.781 1 31.33 9 THR B C 1
ATOM 2711 O O . THR B 1 9 ? -10.477 27.547 -33 1 31.33 9 THR B O 1
ATOM 2714 N N . THR B 1 10 ? -12 26.25 -33.469 1 33.91 10 THR B N 1
ATOM 2715 C CA . THR B 1 10 ? -12.539 26 -32.156 1 33.91 10 THR B CA 1
ATOM 2716 C C . THR B 1 10 ? -11.5 25.297 -31.266 1 33.91 10 THR B C 1
ATOM 2718 O O . THR B 1 10 ? -10.992 24.234 -31.625 1 33.91 10 THR B O 1
ATOM 2721 N N . PRO B 1 11 ? -10.633 25.969 -30.578 1 34.72 11 PRO B N 1
ATOM 2722 C CA . PRO B 1 11 ? -9.57 25.344 -29.797 1 34.72 11 PRO B CA 1
ATOM 2723 C C . PRO B 1 11 ? -10.047 24.125 -29.016 1 34.72 11 PRO B C 1
ATOM 2725 O O . PRO B 1 11 ? -11.07 24.188 -28.328 1 34.72 11 PRO B O 1
ATOM 2728 N N . SER B 1 12 ? -10.156 22.969 -29.5 1 38.19 12 SER B N 1
ATOM 2729 C CA . SER B 1 12 ? -10.477 21.688 -28.891 1 38.19 12 SER B CA 1
ATOM 2730 C C . SER B 1 12 ? -9.922 21.609 -27.469 1 38.19 12 SER B C 1
ATOM 2732 O O . SER B 1 12 ? -8.711 21.719 -27.266 1 38.19 12 SER B O 1
ATOM 2734 N N . SER B 1 13 ? -10.43 22.047 -26.328 1 41.38 13 SER B N 1
ATOM 2735 C CA . SER B 1 13 ? -10.062 22.203 -24.922 1 41.38 13 SER B CA 1
ATOM 2736 C C . SER B 1 13 ? -9.406 20.953 -24.375 1 41.38 13 SER B C 1
ATOM 2738 O O . SER B 1 13 ? -10.086 19.953 -24.109 1 41.38 13 SER B O 1
ATOM 2740 N N . HIS B 1 14 ? -8.281 20.422 -24.75 1 47.5 14 HIS B N 1
ATOM 2741 C CA . HIS B 1 14 ? -7.379 19.359 -24.328 1 47.5 14 HIS B CA 1
ATOM 2742 C C . HIS B 1 14 ? -7.207 19.344 -22.812 1 47.5 14 HIS B C 1
ATOM 2744 O O . HIS B 1 14 ? -6.527 20.203 -22.25 1 47.5 14 HIS B O 1
ATOM 2750 N N . ILE B 1 15 ? -8.148 18.891 -22.094 1 56.62 15 ILE B N 1
ATOM 2751 C CA . ILE B 1 15 ? -8.023 18.766 -20.641 1 56.62 15 ILE B CA 1
ATOM 2752 C C . ILE B 1 15 ? -6.73 18.016 -20.297 1 56.62 15 ILE B C 1
ATOM 2754 O O . ILE B 1 15 ? -6.461 16.953 -20.859 1 56.62 15 ILE B O 1
ATOM 2758 N N . ASP B 1 16 ? -5.777 18.578 -19.703 1 71 16 ASP B N 1
ATOM 2759 C CA . ASP B 1 16 ? -4.562 17.984 -19.156 1 71 16 ASP B CA 1
ATOM 2760 C C . ASP B 1 16 ? -4.855 16.656 -18.484 1 71 16 ASP B C 1
ATOM 2762 O O . ASP B 1 16 ? -5.77 16.547 -17.672 1 71 16 ASP B O 1
ATOM 2766 N N . PRO B 1 17 ? -4.395 15.602 -19.188 1 67.12 17 PRO B N 1
ATOM 2767 C CA . PRO B 1 17 ? -4.652 14.266 -18.641 1 67.12 17 PRO B CA 1
ATOM 2768 C C . PRO B 1 17 ? -4.496 14.211 -17.125 1 67.12 17 PRO B C 1
ATOM 2770 O O . PRO B 1 17 ? -5.238 13.484 -16.453 1 67.12 17 PRO B O 1
ATOM 2773 N N . LEU B 1 18 ? -3.686 15.031 -16.688 1 69.19 18 LEU B N 1
ATOM 2774 C CA . LEU B 1 18 ? -3.479 15.039 -15.242 1 69.19 18 LEU B CA 1
ATOM 2775 C C . LEU B 1 18 ? -4.688 15.625 -14.523 1 69.19 18 LEU B C 1
ATOM 2777 O O . LEU B 1 18 ? -5.129 15.094 -13.508 1 69.19 18 LEU B O 1
ATOM 2781 N N . LEU B 1 19 ? -5.113 16.625 -15.086 1 69.69 19 LEU B N 1
ATOM 2782 C CA . LEU B 1 19 ? -6.301 17.234 -14.508 1 69.69 19 LEU B CA 1
ATOM 2783 C C . LEU B 1 19 ? -7.504 16.297 -14.617 1 69.69 19 LEU B C 1
ATOM 2785 O O . LEU B 1 19 ? -8.32 16.234 -13.695 1 69.69 19 LEU B O 1
ATOM 2789 N N . ARG B 1 20 ? -7.559 15.672 -15.742 1 67.19 20 ARG B N 1
ATOM 2790 C CA . ARG B 1 20 ? -8.633 14.703 -15.938 1 67.19 20 ARG B CA 1
ATOM 2791 C C . ARG B 1 20 ? -8.594 13.617 -14.867 1 67.19 20 ARG B C 1
ATOM 2793 O O . ARG B 1 20 ? -9.633 13.25 -14.312 1 67.19 20 ARG B O 1
ATOM 2800 N N . ASN B 1 21 ? -7.402 13.141 -14.578 1 72.19 21 ASN B N 1
ATOM 2801 C CA . ASN B 1 21 ? -7.246 12.078 -13.594 1 72.19 21 ASN B CA 1
ATOM 2802 C C . ASN B 1 21 ? -7.641 12.547 -12.195 1 72.19 21 ASN B C 1
ATOM 2804 O O . ASN B 1 21 ? -8.195 11.773 -11.414 1 72.19 21 ASN B O 1
ATOM 2808 N N . ALA B 1 22 ? -7.332 13.758 -12.047 1 78.56 22 ALA B N 1
ATOM 2809 C CA . ALA B 1 22 ? -7.699 14.32 -10.758 1 78.56 22 ALA B CA 1
ATOM 2810 C C . ALA B 1 22 ? -9.219 14.438 -10.617 1 78.56 22 ALA B C 1
ATOM 2812 O O . ALA B 1 22 ? -9.766 14.195 -9.547 1 78.56 22 ALA B O 1
ATOM 2813 N N . CYS B 1 23 ? -9.773 14.656 -11.727 1 77.38 23 CYS B N 1
ATOM 2814 C CA . CYS B 1 23 ? -11.219 14.867 -11.703 1 77.38 23 CYS B CA 1
ATOM 2815 C C . CYS B 1 23 ? -11.961 13.539 -11.82 1 77.38 23 CYS B C 1
ATOM 2817 O O . CYS B 1 23 ? -13.055 13.391 -11.266 1 77.38 23 CYS B O 1
ATOM 2819 N N . LEU B 1 24 ? -11.336 12.648 -12.586 1 77.5 24 LEU B N 1
ATOM 2820 C CA . LEU B 1 24 ? -11.938 11.328 -12.742 1 77.5 24 LEU B CA 1
ATOM 2821 C C . LEU B 1 24 ? -11.055 10.242 -12.133 1 77.5 24 LEU B C 1
ATOM 2823 O O . LEU B 1 24 ? -10.414 9.484 -12.859 1 77.5 24 LEU B O 1
ATOM 2827 N N . LEU B 1 25 ? -11.148 10.258 -10.914 1 79.69 25 LEU B N 1
ATOM 2828 C CA . LEU B 1 25 ? -10.305 9.352 -10.148 1 79.69 25 LEU B CA 1
ATOM 2829 C C . LEU B 1 25 ? -10.695 7.898 -10.391 1 79.69 25 LEU B C 1
ATOM 2831 O O . LEU B 1 25 ? -11.883 7.551 -10.328 1 79.69 25 LEU B O 1
ATOM 2835 N N . ASP B 1 26 ? -9.781 7.051 -10.805 1 88.25 26 ASP B N 1
ATOM 2836 C CA . ASP B 1 26 ? -10.008 5.613 -10.922 1 88.25 26 ASP B CA 1
ATOM 2837 C C . ASP B 1 26 ? -9.898 4.934 -9.562 1 88.25 26 ASP B C 1
ATOM 2839 O O . ASP B 1 26 ? -8.906 4.254 -9.281 1 88.25 26 ASP B O 1
ATOM 2843 N N . ILE B 1 27 ? -10.961 5.008 -8.852 1 90.75 27 ILE B N 1
ATOM 2844 C CA . ILE B 1 27 ? -10.977 4.574 -7.457 1 90.75 27 ILE B CA 1
ATOM 2845 C C . ILE B 1 27 ? -10.781 3.061 -7.383 1 90.75 27 ILE B C 1
ATOM 2847 O O . ILE B 1 27 ? -10.133 2.553 -6.465 1 90.75 27 ILE B O 1
ATOM 2851 N N . LYS B 1 28 ? -11.312 2.395 -8.336 1 92.12 28 LYS B N 1
ATOM 2852 C CA . LYS B 1 28 ? -11.234 0.938 -8.281 1 92.12 28 LYS B CA 1
ATOM 2853 C C . LYS B 1 28 ? -9.797 0.455 -8.414 1 92.12 28 LYS B C 1
ATOM 2855 O O . LYS B 1 28 ? -9.359 -0.432 -7.68 1 92.12 28 LYS B O 1
ATOM 2860 N N . SER B 1 29 ? -9.047 1.001 -9.375 1 94 29 SER B N 1
ATOM 2861 C CA . SER B 1 29 ? -7.645 0.634 -9.523 1 94 29 SER B CA 1
ATOM 2862 C C . SER B 1 29 ? -6.848 0.995 -8.273 1 94 29 SER B C 1
ATOM 2864 O O . SER B 1 29 ? -5.941 0.262 -7.871 1 94 29 SER B O 1
ATOM 2866 N N . LEU B 1 30 ? -7.191 2.082 -7.641 1 95.5 30 LEU B N 1
ATOM 2867 C CA . LEU B 1 30 ? -6.508 2.5 -6.422 1 95.5 30 LEU B CA 1
ATOM 2868 C C . LEU B 1 30 ? -6.812 1.544 -5.273 1 95.5 30 LEU B C 1
ATOM 2870 O O . LEU B 1 30 ? -5.918 1.196 -4.496 1 95.5 30 LEU B O 1
ATOM 2874 N N . GLU B 1 31 ? -8.031 1.179 -5.234 1 94.94 31 GLU B N 1
ATOM 2875 C CA . GLU B 1 31 ? -8.445 0.217 -4.219 1 94.94 31 GLU B CA 1
ATOM 2876 C C . GLU B 1 31 ? -7.723 -1.115 -4.391 1 94.94 31 GLU B C 1
ATOM 2878 O O . GLU B 1 31 ? -7.266 -1.709 -3.41 1 94.94 31 GLU B O 1
ATOM 2883 N N . LEU B 1 32 ? -7.637 -1.564 -5.594 1 96.19 32 LEU B N 1
ATOM 2884 C CA . LEU B 1 32 ? -6.961 -2.828 -5.879 1 96.19 32 LEU B CA 1
ATOM 2885 C C . LEU B 1 32 ? -5.484 -2.75 -5.516 1 96.19 32 LEU B C 1
ATOM 2887 O O . LEU B 1 32 ? -4.934 -3.684 -4.926 1 96.19 32 LEU B O 1
ATOM 2891 N N . LEU B 1 33 ? -4.832 -1.65 -5.852 1 96.38 33 LEU B N 1
ATOM 2892 C CA . LEU B 1 33 ? -3.418 -1.517 -5.531 1 96.38 33 LEU B CA 1
ATOM 2893 C C . LEU B 1 33 ? -3.203 -1.49 -4.02 1 96.38 33 LEU B C 1
ATOM 2895 O O . LEU B 1 33 ? -2.244 -2.078 -3.516 1 96.38 33 LEU B O 1
ATOM 2899 N N . HIS B 1 34 ? -4.043 -0.776 -3.369 1 94.31 34 HIS B N 1
ATOM 2900 C CA . HIS B 1 34 ? -3.949 -0.747 -1.914 1 94.31 34 HIS B CA 1
ATOM 2901 C C . HIS B 1 34 ? -4.062 -2.15 -1.327 1 94.31 34 HIS B C 1
ATOM 2903 O O . HIS B 1 34 ? -3.289 -2.521 -0.443 1 94.31 34 HIS B O 1
ATOM 2909 N N . TYR B 1 35 ? -5.055 -2.906 -1.758 1 93.88 35 TYR B N 1
ATOM 2910 C CA . TYR B 1 35 ? -5.246 -4.273 -1.287 1 93.88 35 TYR B CA 1
ATOM 2911 C C . TYR B 1 35 ? -4.039 -5.141 -1.626 1 93.88 35 TYR B C 1
ATOM 2913 O O . TYR B 1 35 ? -3.635 -5.988 -0.829 1 93.88 35 TYR B O 1
ATOM 2921 N N . TYR B 1 36 ? -3.518 -4.93 -2.779 1 95.19 36 TYR B N 1
ATOM 2922 C CA . TYR B 1 36 ? -2.311 -5.637 -3.189 1 95.19 36 TYR B CA 1
ATOM 2923 C C . TYR B 1 36 ? -1.183 -5.418 -2.189 1 95.19 36 TYR B C 1
ATOM 2925 O O . TYR B 1 36 ? -0.543 -6.371 -1.742 1 95.19 36 TYR B O 1
ATOM 2933 N N . MET B 1 37 ? -0.994 -4.164 -1.913 1 91.62 37 MET B N 1
ATOM 2934 C CA . MET B 1 37 ? 0.11 -3.787 -1.033 1 91.62 37 MET B CA 1
ATOM 2935 C C . MET B 1 37 ? -0.097 -4.352 0.369 1 91.62 37 MET B C 1
ATOM 2937 O O . MET B 1 37 ? 0.856 -4.797 1.01 1 91.62 37 MET B O 1
ATOM 2941 N N . CYS B 1 38 ? -1.319 -4.426 0.784 1 88.62 38 CYS B N 1
ATOM 2942 C CA . CYS B 1 38 ? -1.611 -4.793 2.164 1 88.62 38 CYS B CA 1
ATOM 2943 C C . CYS B 1 38 ? -1.741 -6.305 2.309 1 88.62 38 CYS B C 1
ATOM 2945 O O . CYS B 1 38 ? -1.423 -6.863 3.361 1 88.62 38 CYS B O 1
ATOM 2947 N N . HIS B 1 39 ? -2.229 -7.004 1.236 1 90.69 39 HIS B N 1
ATOM 2948 C CA . HIS B 1 39 ? -2.609 -8.398 1.442 1 90.69 39 HIS B CA 1
ATOM 2949 C C . HIS B 1 39 ? -2.041 -9.289 0.346 1 90.69 39 HIS B C 1
ATOM 2951 O O . HIS B 1 39 ? -1.279 -10.219 0.628 1 90.69 39 HIS B O 1
ATOM 2957 N N . THR B 1 40 ? -2.281 -8.977 -0.904 1 94.06 40 THR B N 1
ATOM 2958 C CA . THR B 1 40 ? -2.021 -9.891 -2.008 1 94.06 40 THR B CA 1
ATOM 2959 C C . THR B 1 40 ? -0.521 -10.102 -2.191 1 94.06 40 THR B C 1
ATOM 2961 O O . THR B 1 40 ? -0.074 -11.219 -2.453 1 94.06 40 THR B O 1
ATOM 2964 N N . SER B 1 41 ? 0.246 -9.086 -2.084 1 92.5 41 SER B N 1
ATOM 2965 C CA . SER B 1 41 ? 1.673 -9.141 -2.383 1 92.5 41 SER B CA 1
ATOM 2966 C C . SER B 1 41 ? 2.385 -10.148 -1.485 1 92.5 41 SER B C 1
ATOM 2968 O O . SER B 1 41 ? 3.316 -10.828 -1.922 1 92.5 41 SER B O 1
ATOM 2970 N N . THR B 1 42 ? 1.946 -10.344 -0.292 1 88.5 42 THR B N 1
ATOM 2971 C CA . THR B 1 42 ? 2.619 -11.203 0.674 1 88.5 42 THR B CA 1
ATOM 2972 C C . THR B 1 42 ? 2.314 -12.672 0.393 1 88.5 42 THR B C 1
ATOM 2974 O O . THR B 1 42 ? 2.951 -13.562 0.962 1 88.5 42 THR B O 1
ATOM 2977 N N . THR B 1 43 ? 1.435 -12.945 -0.454 1 90.94 43 THR B N 1
ATOM 2978 C CA . THR B 1 43 ? 1.001 -14.312 -0.693 1 90.94 43 THR B CA 1
ATOM 2979 C C . THR B 1 43 ? 1.625 -14.867 -1.973 1 90.94 43 THR B C 1
ATOM 2981 O O . THR B 1 43 ? 1.468 -16.047 -2.289 1 90.94 43 THR B O 1
ATOM 2984 N N . LEU B 1 44 ? 2.316 -14.109 -2.742 1 91.25 44 LEU B N 1
ATOM 2985 C CA . LEU B 1 44 ? 2.715 -14.477 -4.098 1 91.25 44 LEU B CA 1
ATOM 2986 C C . LEU B 1 44 ? 4.141 -15.016 -4.117 1 91.25 44 LEU B C 1
ATOM 2988 O O . LEU B 1 44 ? 4.559 -15.648 -5.086 1 91.25 44 LEU B O 1
ATOM 2992 N N . GLY B 1 45 ? 4.918 -14.812 -3.168 1 85.56 45 GLY B N 1
ATOM 2993 C CA . GLY B 1 45 ? 6.324 -15.156 -3.045 1 85.56 45 GLY B CA 1
ATOM 2994 C C . GLY B 1 45 ? 7.051 -14.312 -2.01 1 85.56 45 GLY B C 1
ATOM 2995 O O . GLY B 1 45 ? 6.551 -14.117 -0.902 1 85.56 45 GLY B O 1
ATOM 2996 N N . ASP B 1 46 ? 8.227 -13.875 -2.484 1 82.75 46 ASP B N 1
ATOM 2997 C CA . ASP B 1 46 ? 8.953 -12.969 -1.6 1 82.75 46 ASP B CA 1
ATOM 2998 C C . ASP B 1 46 ? 8.211 -11.641 -1.453 1 82.75 46 ASP B C 1
ATOM 3000 O O . ASP B 1 46 ? 8.133 -10.859 -2.402 1 82.75 46 ASP B O 1
ATOM 3004 N N . PRO B 1 47 ? 7.766 -11.367 -0.279 1 83.31 47 PRO B N 1
ATOM 3005 C CA . PRO B 1 47 ? 6.934 -10.18 -0.079 1 83.31 47 PRO B CA 1
ATOM 3006 C C . PRO B 1 47 ? 7.656 -8.883 -0.429 1 83.31 47 PRO B C 1
ATOM 3008 O O . PRO B 1 47 ? 7.039 -7.945 -0.938 1 83.31 47 PRO B O 1
ATOM 3011 N N . GLN B 1 48 ? 8.914 -8.781 -0.141 1 83.81 48 GLN B N 1
ATOM 3012 C CA . GLN B 1 48 ? 9.664 -7.562 -0.418 1 83.81 48 GLN B CA 1
ATOM 3013 C C . GLN B 1 48 ? 9.727 -7.285 -1.917 1 83.81 48 GLN B C 1
ATOM 3015 O O . GLN B 1 48 ? 9.664 -6.133 -2.346 1 83.81 48 GLN B O 1
ATOM 3020 N N . ILE B 1 49 ? 9.883 -8.344 -2.625 1 88.38 49 ILE B N 1
ATOM 3021 C CA . ILE B 1 49 ? 9.992 -8.195 -4.074 1 88.38 49 ILE B CA 1
ATOM 3022 C C . ILE B 1 49 ? 8.648 -7.785 -4.656 1 88.38 49 ILE B C 1
ATOM 3024 O O . ILE B 1 49 ? 8.555 -6.812 -5.41 1 88.38 49 ILE B O 1
ATOM 3028 N N . PHE B 1 50 ? 7.582 -8.469 -4.293 1 91.69 50 PHE B N 1
ATOM 3029 C CA . PHE B 1 50 ? 6.27 -8.227 -4.883 1 91.69 50 PHE B CA 1
ATOM 3030 C C . PHE B 1 50 ? 5.691 -6.91 -4.391 1 91.69 50 PHE B C 1
ATOM 3032 O O . PHE B 1 50 ? 4.883 -6.285 -5.082 1 91.69 50 PHE B O 1
ATOM 3039 N N . ARG B 1 51 ? 6.168 -6.383 -3.352 1 88.88 51 ARG B N 1
ATOM 3040 C CA . ARG B 1 51 ? 5.66 -5.129 -2.809 1 88.88 51 ARG B CA 1
ATOM 3041 C C . ARG B 1 51 ? 6.477 -3.943 -3.312 1 88.88 51 ARG B C 1
ATOM 3043 O O . ARG B 1 51 ? 5.922 -2.889 -3.625 1 88.88 51 ARG B O 1
ATOM 3050 N N . ASP B 1 52 ? 7.812 -4.145 -3.42 1 88.25 52 ASP B N 1
ATOM 3051 C CA . ASP B 1 52 ? 8.68 -2.982 -3.578 1 88.25 52 ASP B CA 1
ATOM 3052 C C . ASP B 1 52 ? 9.305 -2.943 -4.973 1 88.25 52 ASP B C 1
ATOM 3054 O O . ASP B 1 52 ? 9.75 -1.891 -5.43 1 88.25 52 ASP B O 1
ATOM 3058 N N . VAL B 1 53 ? 9.328 -4.055 -5.621 1 91.5 53 VAL B N 1
ATOM 3059 C CA . VAL B 1 53 ? 10.023 -4.102 -6.902 1 91.5 53 VAL B CA 1
ATOM 3060 C C . VAL B 1 53 ? 9.008 -4.168 -8.039 1 91.5 53 VAL B C 1
ATOM 3062 O O . VAL B 1 53 ? 9.172 -3.498 -9.062 1 91.5 53 VAL B O 1
ATOM 3065 N N . VAL B 1 54 ? 7.91 -4.926 -7.895 1 95.19 54 VAL B N 1
ATOM 3066 C CA . VAL B 1 54 ? 6.988 -5.238 -8.984 1 95.19 54 VAL B CA 1
ATOM 3067 C C . VAL B 1 54 ? 6.137 -4.012 -9.305 1 95.19 54 VAL B C 1
ATOM 3069 O O . VAL B 1 54 ? 5.996 -3.639 -10.477 1 95.19 54 VAL B O 1
ATOM 3072 N N . PRO B 1 55 ? 5.598 -3.297 -8.281 1 95.19 55 PRO B N 1
ATOM 3073 C CA . PRO B 1 55 ? 4.758 -2.15 -8.625 1 95.19 55 PRO B CA 1
ATOM 3074 C C . PRO B 1 55 ? 5.527 -1.047 -9.352 1 95.19 55 PRO B C 1
ATOM 3076 O O . PRO B 1 55 ? 5.07 -0.536 -10.375 1 95.19 55 PRO B O 1
ATOM 3079 N N . PRO B 1 56 ? 6.742 -0.741 -8.93 1 94 56 PRO B N 1
ATOM 3080 C CA . PRO B 1 56 ? 7.504 0.264 -9.672 1 94 56 PRO B CA 1
ATOM 3081 C C . PRO B 1 56 ? 7.738 -0.131 -11.125 1 94 56 PRO B C 1
ATOM 3083 O O . PRO B 1 56 ? 7.754 0.731 -12.008 1 94 56 PRO B O 1
ATOM 3086 N N . LEU B 1 57 ? 7.965 -1.412 -11.406 1 94.56 57 LEU B N 1
ATOM 3087 C CA . LEU B 1 57 ? 8.055 -1.876 -12.781 1 94.56 57 LEU B CA 1
ATOM 3088 C C . LEU B 1 57 ? 6.773 -1.565 -13.547 1 94.56 57 LEU B C 1
ATOM 3090 O O . LEU B 1 57 ? 6.816 -1.268 -14.742 1 94.56 57 LEU B O 1
ATOM 3094 N N . GLY B 1 58 ? 5.668 -1.623 -12.789 1 96.12 58 GLY B N 1
ATOM 3095 C CA . GLY B 1 58 ? 4.371 -1.354 -13.383 1 96.12 58 GLY B CA 1
ATOM 3096 C C . GLY B 1 58 ? 4.168 0.107 -13.742 1 96.12 58 GLY B C 1
ATOM 3097 O O . GLY B 1 58 ? 3.311 0.438 -14.562 1 96.12 58 GLY B O 1
ATOM 3098 N N . PHE B 1 59 ? 4.898 0.968 -13.156 1 94.25 59 PHE B N 1
ATOM 3099 C CA . PHE B 1 59 ? 4.789 2.385 -13.477 1 94.25 59 PHE B CA 1
ATOM 3100 C C . PHE B 1 59 ? 5.496 2.693 -14.797 1 94.25 59 PHE B C 1
ATOM 3102 O O . PHE B 1 59 ? 5.18 3.682 -15.461 1 94.25 59 PHE B O 1
ATOM 3109 N N . LYS B 1 60 ? 6.391 1.865 -15.148 1 93.81 60 LYS B N 1
ATOM 3110 C CA . LYS B 1 60 ? 7.125 1.997 -16.406 1 93.81 60 LYS B CA 1
ATOM 3111 C C . LYS B 1 60 ? 6.484 1.16 -17.516 1 93.81 60 LYS B C 1
ATOM 3113 O O . LYS B 1 60 ? 6.488 1.557 -18.672 1 93.81 60 LYS B O 1
ATOM 3118 N N . TYR B 1 61 ? 6.027 -0.009 -17.109 1 94.88 61 TYR B N 1
ATOM 3119 C CA . TYR B 1 61 ? 5.387 -0.937 -18.031 1 94.88 61 TYR B CA 1
ATOM 3120 C C . TYR B 1 61 ? 3.953 -1.228 -17.609 1 94.88 61 TYR B C 1
ATOM 3122 O O . TYR B 1 61 ? 3.723 -1.986 -16.672 1 94.88 61 TYR B O 1
ATOM 3130 N N . ASP B 1 62 ? 2.998 -0.759 -18.391 1 95.25 62 ASP B N 1
ATOM 3131 C CA . ASP B 1 62 ? 1.588 -0.829 -18.031 1 95.25 62 ASP B CA 1
ATOM 3132 C C . ASP B 1 62 ? 1.141 -2.277 -17.844 1 95.25 62 ASP B C 1
ATOM 3134 O O . ASP B 1 62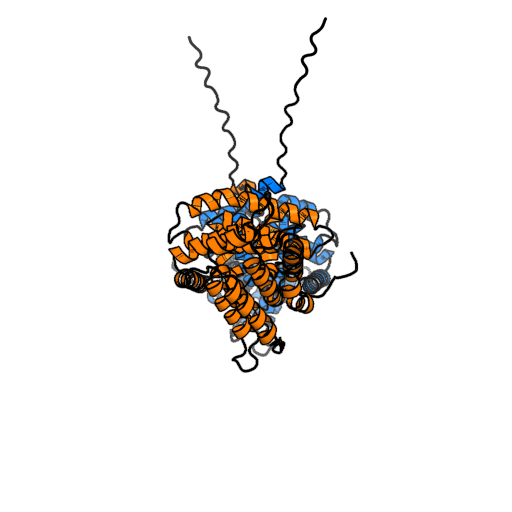 ? 0.273 -2.564 -17.016 1 95.25 62 ASP B O 1
ATOM 3138 N N . CYS B 1 63 ? 1.695 -3.152 -18.641 1 95.06 63 CYS B N 1
ATOM 3139 C CA . CYS B 1 63 ? 1.246 -4.539 -18.594 1 95.06 63 CYS B CA 1
ATOM 3140 C C . CYS B 1 63 ? 1.518 -5.152 -17.219 1 95.06 63 CYS B C 1
ATOM 3142 O O . CYS B 1 63 ? 0.725 -5.957 -16.734 1 95.06 63 CYS B O 1
ATOM 3144 N N . VAL B 1 64 ? 2.635 -4.766 -16.594 1 97 64 VAL B N 1
ATOM 3145 C CA . VAL B 1 64 ? 2.949 -5.27 -15.258 1 97 64 VAL B CA 1
ATOM 3146 C C . VAL B 1 64 ? 1.9 -4.785 -14.258 1 97 64 VAL B C 1
ATOM 3148 O O . VAL B 1 64 ? 1.398 -5.566 -13.445 1 97 64 VAL B O 1
ATOM 3151 N N . MET B 1 65 ? 1.553 -3.465 -14.312 1 97.56 65 MET B N 1
ATOM 3152 C CA . MET B 1 65 ? 0.554 -2.912 -13.398 1 97.56 65 MET B CA 1
ATOM 3153 C C . MET B 1 65 ? -0.81 -3.553 -13.633 1 97.56 65 MET B C 1
ATOM 3155 O O . MET B 1 65 ? -1.537 -3.842 -12.68 1 97.56 65 MET B O 1
ATOM 3159 N N . ARG B 1 66 ? -1.172 -3.768 -14.883 1 96.62 66 ARG B N 1
ATOM 3160 C CA . ARG B 1 66 ? -2.438 -4.422 -15.203 1 96.62 66 ARG B CA 1
ATOM 3161 C C . ARG B 1 66 ? -2.496 -5.824 -14.602 1 96.62 66 ARG B C 1
ATOM 3163 O O . ARG B 1 66 ? -3.543 -6.25 -14.109 1 96.62 66 ARG B O 1
ATOM 3170 N N . MET B 1 67 ? -1.379 -6.453 -14.586 1 96.31 67 MET B N 1
ATOM 3171 C CA . MET B 1 67 ? -1.373 -7.805 -14.031 1 96.31 67 MET B CA 1
ATOM 3172 C C . MET B 1 67 ? -1.387 -7.77 -12.508 1 96.31 67 MET B C 1
ATOM 3174 O O . MET B 1 67 ? -1.975 -8.641 -11.867 1 96.31 67 MET B O 1
ATOM 3178 N N . VAL B 1 68 ? -0.728 -6.773 -11.938 1 97.88 68 VAL B N 1
ATOM 3179 C CA . VAL B 1 68 ? -0.82 -6.57 -10.492 1 97.88 68 VAL B CA 1
ATOM 3180 C C . VAL B 1 68 ? -2.281 -6.395 -10.086 1 97.88 68 VAL B C 1
ATOM 3182 O O . VAL B 1 68 ? -2.746 -7.02 -9.133 1 97.88 68 VAL B O 1
ATOM 3185 N N . LEU B 1 69 ? -2.984 -5.539 -10.844 1 97.62 69 LEU B N 1
ATOM 3186 C CA . LEU B 1 69 ? -4.391 -5.281 -10.555 1 97.62 69 LEU B CA 1
ATOM 3187 C C . LEU B 1 69 ? -5.238 -6.516 -10.836 1 97.62 69 LEU B C 1
ATOM 3189 O O . LEU B 1 69 ? -6.172 -6.82 -10.086 1 97.62 69 LEU B O 1
ATOM 3193 N N . SER B 1 70 ? -4.887 -7.273 -11.852 1 96.5 70 SER B N 1
ATOM 3194 C CA . SER B 1 70 ? -5.621 -8.477 -12.219 1 96.5 70 SER B CA 1
ATOM 3195 C C . SER B 1 70 ? -5.531 -9.539 -11.133 1 96.5 70 SER B C 1
ATOM 3197 O O . SER B 1 70 ? -6.555 -10.086 -10.703 1 96.5 70 SER B O 1
ATOM 3199 N N . ILE B 1 71 ? -4.348 -9.836 -10.68 1 97.19 71 ILE B N 1
ATOM 3200 C CA . ILE B 1 71 ? -4.176 -10.898 -9.695 1 97.19 71 ILE B CA 1
ATOM 3201 C C . ILE B 1 71 ? -4.82 -10.484 -8.375 1 97.19 71 ILE B C 1
ATOM 3203 O O . ILE B 1 71 ? -5.348 -11.328 -7.645 1 97.19 71 ILE B O 1
ATOM 3207 N N . THR B 1 72 ? -4.773 -9.211 -8.102 1 97.38 72 THR B N 1
ATOM 3208 C CA . THR B 1 72 ? -5.422 -8.719 -6.895 1 97.38 72 THR B CA 1
ATOM 3209 C C . THR B 1 72 ? -6.934 -8.906 -6.977 1 97.38 72 THR B C 1
ATOM 3211 O O . THR B 1 72 ? -7.57 -9.297 -5.996 1 97.38 72 THR B O 1
ATOM 3214 N N . ALA B 1 73 ? -7.488 -8.562 -8.125 1 97 73 ALA B N 1
ATOM 3215 C CA . ALA B 1 73 ? -8.922 -8.789 -8.32 1 97 73 ALA B CA 1
ATOM 3216 C C . ALA B 1 73 ? -9.281 -10.258 -8.148 1 97 73 ALA B C 1
ATOM 3218 O O . ALA B 1 73 ? -10.336 -10.586 -7.613 1 97 73 ALA B O 1
ATOM 3219 N N . ARG B 1 74 ? -8.43 -11.164 -8.586 1 96.31 74 ARG B N 1
ATOM 3220 C CA . ARG B 1 74 ? -8.672 -12.586 -8.391 1 96.31 74 ARG B CA 1
ATOM 3221 C C . ARG B 1 74 ? -8.633 -12.953 -6.914 1 96.31 74 ARG B C 1
ATOM 3223 O O . ARG B 1 74 ? -9.383 -13.82 -6.461 1 96.31 74 ARG B O 1
ATOM 3230 N N . HIS B 1 75 ? -7.703 -12.391 -6.223 1 96.19 75 HIS B N 1
ATOM 3231 C CA . HIS B 1 75 ? -7.625 -12.609 -4.781 1 96.19 75 HIS B CA 1
ATOM 3232 C C . HIS B 1 75 ? -8.898 -12.133 -4.086 1 96.19 75 HIS B C 1
ATOM 3234 O O . HIS B 1 75 ? -9.43 -12.828 -3.219 1 96.19 75 HIS B O 1
ATOM 3240 N N . LEU B 1 76 ? -9.359 -11 -4.461 1 96.06 76 LEU B N 1
ATOM 3241 C CA . LEU B 1 76 ? -10.57 -10.43 -3.871 1 96.06 76 LEU B CA 1
ATOM 3242 C C . LEU B 1 76 ? -11.789 -11.273 -4.215 1 96.06 76 LEU B C 1
ATOM 3244 O O . LEU B 1 76 ? -12.719 -11.383 -3.412 1 96.06 76 LEU B O 1
ATOM 3248 N N . ALA B 1 77 ? -11.812 -11.891 -5.395 1 94.5 77 ALA B N 1
ATOM 3249 C CA . ALA B 1 77 ? -12.906 -12.773 -5.777 1 94.5 77 ALA B CA 1
ATOM 3250 C C . ALA B 1 77 ? -13.031 -13.945 -4.809 1 94.5 77 ALA B C 1
ATOM 3252 O O . ALA B 1 77 ? -14.141 -14.438 -4.559 1 94.5 77 ALA B O 1
ATOM 3253 N N . ARG B 1 78 ? -11.945 -14.32 -4.23 1 91.81 78 ARG B N 1
ATOM 3254 C CA . ARG B 1 78 ? -11.945 -15.43 -3.287 1 91.81 78 ARG B CA 1
ATOM 3255 C C . ARG B 1 78 ? -12.312 -14.961 -1.885 1 91.81 78 ARG B C 1
ATOM 3257 O O . ARG B 1 78 ? -12.938 -15.695 -1.122 1 91.81 78 ARG B O 1
ATOM 3264 N N . THR B 1 79 ? -11.883 -13.781 -1.518 1 92.25 79 THR B N 1
ATOM 3265 C CA . THR B 1 79 ? -12.062 -13.289 -0.157 1 92.25 79 THR B CA 1
ATOM 3266 C C . THR B 1 79 ? -13.414 -12.594 -0.006 1 92.25 79 THR B C 1
ATOM 3268 O O . THR B 1 79 ? -13.922 -12.453 1.108 1 92.25 79 THR B O 1
ATOM 3271 N N . LYS B 1 80 ? -13.914 -12.117 -1.071 1 93.94 80 LYS B N 1
ATOM 3272 C CA . LYS B 1 80 ? -15.234 -11.492 -1.068 1 93.94 80 LYS B CA 1
ATOM 3273 C C . LYS B 1 80 ? -16.219 -12.266 -1.947 1 93.94 80 LYS B C 1
ATOM 3275 O O . LYS B 1 80 ? -16.625 -11.781 -3.008 1 93.94 80 LYS B O 1
ATOM 3280 N N . PRO B 1 81 ? -16.828 -13.344 -1.458 1 90.5 81 PRO B N 1
ATOM 3281 C CA . PRO B 1 81 ? -17.672 -14.227 -2.27 1 90.5 81 PRO B CA 1
ATOM 3282 C C . PRO B 1 81 ? -18.922 -13.531 -2.785 1 90.5 81 PRO B C 1
ATOM 3284 O O . PRO B 1 81 ? -19.406 -13.859 -3.873 1 90.5 81 PRO B O 1
ATOM 3287 N N . ASP B 1 82 ? -19.406 -12.461 -2.045 1 94.44 82 ASP B N 1
ATOM 3288 C CA . ASP B 1 82 ? -20.609 -11.734 -2.455 1 94.44 82 ASP B CA 1
ATOM 3289 C C . ASP B 1 82 ? -20.359 -10.938 -3.734 1 94.44 82 ASP B C 1
ATOM 3291 O O . ASP B 1 82 ? -21.297 -10.633 -4.477 1 94.44 82 ASP B O 1
ATOM 3295 N N . GLN B 1 83 ? -19.141 -10.664 -4.043 1 95.12 83 GLN B N 1
ATOM 3296 C CA . GLN B 1 83 ? -18.781 -9.891 -5.223 1 95.12 83 GLN B CA 1
ATOM 3297 C C . GLN B 1 83 ? -17.875 -10.695 -6.156 1 95.12 83 GLN B C 1
ATOM 3299 O O . GLN B 1 83 ? -17.094 -10.125 -6.926 1 95.12 83 GLN B O 1
ATOM 3304 N N . ARG B 1 84 ? -17.938 -11.953 -6.102 1 93.69 84 ARG B N 1
ATOM 3305 C CA . ARG B 1 84 ? -17.047 -12.852 -6.828 1 93.69 84 ARG B CA 1
ATOM 3306 C C . ARG B 1 84 ? -17.141 -12.609 -8.328 1 93.69 84 ARG B C 1
ATOM 3308 O O . ARG B 1 84 ? -16.109 -12.5 -9.008 1 93.69 84 ARG B O 1
ATOM 3315 N N . GLY B 1 85 ? -18.344 -12.523 -8.891 1 92.69 85 GLY B N 1
ATOM 3316 C CA . GLY B 1 85 ? -18.516 -12.312 -10.312 1 92.69 85 GLY B CA 1
ATOM 3317 C C . GLY B 1 85 ? -17.922 -11.008 -10.805 1 92.69 85 GLY B C 1
ATOM 3318 O O . GLY B 1 85 ? -17.297 -10.969 -11.867 1 92.69 85 GLY B O 1
ATOM 3319 N N . TYR B 1 86 ? -18.094 -10 -10.023 1 94.19 86 TYR B N 1
ATOM 3320 C CA . TYR B 1 86 ? -17.562 -8.688 -10.359 1 94.19 86 TYR B CA 1
ATOM 3321 C C . TYR B 1 86 ? -16.031 -8.719 -10.438 1 94.19 86 TYR B C 1
ATOM 3323 O O . TYR B 1 86 ? -15.445 -8.25 -11.414 1 94.19 86 TYR B O 1
ATOM 3331 N N . TYR B 1 87 ? -15.391 -9.297 -9.477 1 94.62 87 TYR B N 1
ATOM 3332 C CA . TYR B 1 87 ? -13.938 -9.305 -9.414 1 94.62 87 TYR B CA 1
ATOM 3333 C C . TYR B 1 87 ? -13.344 -10.25 -10.445 1 94.62 87 TYR B C 1
ATOM 3335 O O . TYR B 1 87 ? -12.266 -10.008 -10.977 1 94.62 87 TYR B O 1
ATOM 3343 N N . HIS B 1 88 ? -14.031 -11.281 -10.781 1 92.62 88 HIS B N 1
ATOM 3344 C CA . HIS B 1 88 ? -13.578 -12.164 -11.859 1 92.62 88 HIS B CA 1
ATOM 3345 C C . HIS B 1 88 ? -13.539 -11.422 -13.195 1 92.62 88 HIS B C 1
ATOM 3347 O O . HIS B 1 88 ? -12.578 -11.555 -13.945 1 92.62 88 HIS B O 1
ATOM 3353 N N . ARG B 1 89 ? -14.586 -10.703 -13.438 1 92.56 89 ARG B N 1
ATOM 3354 C CA . ARG B 1 89 ? -14.633 -9.938 -14.672 1 92.56 89 ARG B CA 1
ATOM 3355 C C . ARG B 1 89 ? -13.539 -8.867 -14.703 1 92.56 89 ARG B C 1
ATOM 3357 O O . ARG B 1 89 ? -12.898 -8.656 -15.727 1 92.56 89 ARG B O 1
ATOM 3364 N N . LEU B 1 90 ? -13.375 -8.25 -13.594 1 94 90 LEU B N 1
ATOM 3365 C CA . LEU B 1 90 ? -12.359 -7.211 -13.477 1 94 90 LEU B CA 1
ATOM 3366 C C . LEU B 1 90 ? -10.969 -7.789 -13.734 1 94 90 LEU B C 1
ATOM 3368 O O . LEU B 1 90 ? -10.156 -7.176 -14.438 1 94 90 LEU B O 1
ATOM 3372 N N . ALA B 1 91 ? -10.711 -8.922 -13.141 1 94.69 91 ALA B N 1
ATOM 3373 C CA . ALA B 1 91 ? -9.43 -9.594 -13.328 1 94.69 91 ALA B CA 1
ATOM 3374 C C . ALA B 1 91 ? -9.195 -9.93 -14.805 1 94.69 91 ALA B C 1
ATOM 3376 O O . ALA B 1 91 ? -8.094 -9.75 -15.32 1 94.69 91 ALA B O 1
ATOM 3377 N N . GLU B 1 92 ? -10.219 -10.375 -15.469 1 91.38 92 GLU B N 1
ATOM 3378 C CA . GLU B 1 92 ? -10.125 -10.727 -16.875 1 91.38 92 GLU B CA 1
ATOM 3379 C C . GLU B 1 92 ? -9.875 -9.492 -17.734 1 91.38 92 GLU B C 1
ATOM 3381 O O . GLU B 1 92 ? -9.086 -9.539 -18.688 1 91.38 92 GLU B O 1
ATOM 3386 N N . ASP B 1 93 ? -10.562 -8.422 -17.422 1 93.12 93 ASP B N 1
ATOM 3387 C CA . ASP B 1 93 ? -10.406 -7.184 -18.172 1 93.12 93 ASP B CA 1
ATOM 3388 C C . ASP B 1 93 ? -8.977 -6.664 -18.078 1 93.12 93 ASP B C 1
ATOM 3390 O O . ASP B 1 93 ? -8.391 -6.27 -19.094 1 93.12 93 ASP B O 1
ATOM 3394 N N . TYR B 1 94 ? -8.414 -6.637 -16.906 1 94.31 94 TYR B N 1
ATOM 3395 C CA . TYR B 1 94 ? -7.051 -6.156 -16.719 1 94.31 94 TYR B CA 1
ATOM 3396 C C . TYR B 1 94 ? -6.055 -7.07 -17.422 1 94.31 94 TYR B C 1
ATOM 3398 O O . TYR B 1 94 ? -5.113 -6.598 -18.062 1 94.31 94 TYR B O 1
ATOM 3406 N N . ALA B 1 95 ? -6.254 -8.375 -17.328 1 91.81 95 ALA B N 1
ATOM 3407 C CA . ALA B 1 95 ? -5.367 -9.328 -17.984 1 91.81 95 ALA B CA 1
ATOM 3408 C C . ALA B 1 95 ? -5.418 -9.18 -19.5 1 91.81 95 ALA B C 1
ATOM 3410 O O . ALA B 1 95 ? -4.387 -9.227 -20.172 1 91.81 95 ALA B O 1
ATOM 3411 N N . ALA B 1 96 ? -6.621 -9.055 -20 1 89.81 96 ALA B N 1
ATOM 3412 C CA . ALA B 1 96 ? -6.789 -8.891 -21.438 1 89.81 96 ALA B CA 1
ATOM 3413 C C . ALA B 1 96 ? -6.125 -7.605 -21.938 1 89.81 96 ALA B C 1
ATOM 3415 O O . ALA B 1 96 ? -5.531 -7.582 -23.016 1 89.81 96 ALA B O 1
ATOM 3416 N N . ALA B 1 97 ? -6.215 -6.582 -21.172 1 92.62 97 ALA B N 1
ATOM 3417 C CA . ALA B 1 97 ? -5.652 -5.285 -21.547 1 92.62 97 ALA B CA 1
ATOM 3418 C C . ALA B 1 97 ? -4.125 -5.312 -21.484 1 92.62 97 ALA B C 1
ATOM 3420 O O . ALA B 1 97 ? -3.461 -4.477 -22.109 1 92.62 97 ALA B O 1
ATOM 3421 N N . ALA B 1 98 ? -3.531 -6.281 -20.766 1 92.5 98 ALA B N 1
ATOM 3422 C CA . ALA B 1 98 ? -2.082 -6.379 -20.609 1 92.5 98 ALA B CA 1
ATOM 3423 C C . ALA B 1 98 ? -1.45 -7.102 -21.797 1 92.5 98 ALA B C 1
ATOM 3425 O O . ALA B 1 98 ? -0.263 -6.922 -22.078 1 92.5 98 ALA B O 1
ATOM 3426 N N . SER B 1 99 ? -2.178 -7.828 -22.594 1 89.19 99 SER B N 1
ATOM 3427 C CA . SER B 1 99 ? -1.684 -8.797 -23.562 1 89.19 99 SER B CA 1
ATOM 3428 C C . SER B 1 99 ? -0.941 -8.117 -24.703 1 89.19 99 SER B C 1
ATOM 3430 O O . SER B 1 99 ? 0.142 -8.555 -25.094 1 89.19 99 SER B O 1
ATOM 3432 N N . PRO B 1 100 ? -1.508 -7 -25.25 1 90.12 100 PRO B N 1
ATOM 3433 C CA . PRO B 1 100 ? -0.823 -6.375 -26.391 1 90.12 100 PRO B CA 1
ATOM 3434 C C . PRO B 1 100 ? 0.582 -5.891 -26.031 1 90.12 100 PRO B C 1
ATOM 3436 O O . PRO B 1 100 ? 1.529 -6.133 -26.781 1 90.12 100 PRO B O 1
ATOM 3439 N N . GLU B 1 101 ? 0.728 -5.258 -24.953 1 92.25 101 GLU B N 1
ATOM 3440 C CA . GLU B 1 101 ? 2.037 -4.758 -24.547 1 92.25 101 GLU B CA 1
ATOM 3441 C C . GLU B 1 101 ? 2.99 -5.91 -24.234 1 92.25 101 GLU B C 1
ATOM 3443 O O . GLU B 1 101 ? 4.18 -5.84 -24.547 1 92.25 101 GLU B O 1
ATOM 3448 N N . LEU B 1 102 ? 2.506 -6.957 -23.625 1 89.25 102 LEU B N 1
ATOM 3449 C CA . LEU B 1 102 ? 3.316 -8.125 -23.297 1 89.25 102 LEU B CA 1
ATOM 3450 C C . LEU B 1 102 ? 3.885 -8.773 -24.547 1 89.25 102 LEU B C 1
ATOM 3452 O O . LEU B 1 102 ? 5.066 -9.117 -24.594 1 89.25 102 LEU B O 1
ATOM 3456 N N . THR B 1 103 ? 3.094 -8.898 -25.484 1 88.19 103 THR B N 1
ATOM 3457 C CA . THR B 1 103 ? 3.508 -9.492 -26.75 1 88.19 103 THR B CA 1
ATOM 3458 C C . THR B 1 103 ? 4.57 -8.633 -27.422 1 88.19 103 THR B C 1
ATOM 3460 O O . THR B 1 103 ? 5.551 -9.156 -27.969 1 88.19 103 THR B O 1
ATOM 3463 N N . ALA B 1 104 ? 4.32 -7.348 -27.422 1 91.31 104 ALA B N 1
ATOM 3464 C CA . ALA B 1 104 ? 5.277 -6.422 -28.016 1 91.31 104 ALA B CA 1
ATOM 3465 C C . ALA B 1 104 ? 6.625 -6.484 -27.297 1 91.31 104 ALA B C 1
ATOM 3467 O O . ALA B 1 104 ? 7.68 -6.426 -27.922 1 91.31 104 ALA B O 1
ATOM 3468 N N . MET B 1 105 ? 6.629 -6.641 -26.016 1 90.75 105 MET B N 1
ATOM 3469 C CA . MET B 1 105 ? 7.852 -6.695 -25.219 1 90.75 105 MET B CA 1
ATOM 3470 C C . MET B 1 105 ? 8.602 -8 -25.453 1 90.75 105 MET B C 1
ATOM 3472 O O . MET B 1 105 ? 9.836 -8.016 -25.484 1 90.75 105 MET B O 1
ATOM 3476 N N . LEU B 1 106 ? 7.887 -9.039 -25.562 1 86.88 106 LEU B N 1
ATOM 3477 C CA . LEU B 1 106 ? 8.5 -10.336 -25.812 1 86.88 106 LEU B CA 1
ATOM 3478 C C . LEU B 1 106 ? 9.242 -10.344 -27.141 1 86.88 106 LEU B C 1
ATOM 3480 O O . LEU B 1 106 ? 10.289 -10.984 -27.266 1 86.88 106 LEU B O 1
ATOM 3484 N N . ALA B 1 107 ? 8.711 -9.633 -28.109 1 87.44 107 ALA B N 1
ATOM 3485 C CA . ALA B 1 107 ? 9.312 -9.562 -29.438 1 87.44 107 ALA B CA 1
ATOM 3486 C C . ALA B 1 107 ? 10.609 -8.758 -29.391 1 87.44 107 ALA B C 1
ATOM 3488 O O . ALA B 1 107 ? 11.484 -8.945 -30.25 1 87.44 107 ALA B O 1
ATOM 3489 N N . LYS B 1 108 ? 10.773 -7.891 -28.438 1 91.5 108 LYS B N 1
ATOM 3490 C CA . LYS B 1 108 ? 11.961 -7.043 -28.328 1 91.5 108 LYS B CA 1
ATOM 3491 C C . LYS B 1 108 ? 12.641 -7.242 -26.969 1 91.5 108 LYS B C 1
ATOM 3493 O O . LYS B 1 108 ? 13.039 -6.27 -26.328 1 91.5 108 LYS B O 1
ATOM 3498 N N . LEU B 1 109 ? 12.719 -8.438 -26.578 1 89.56 109 LEU B N 1
ATOM 3499 C CA . LEU B 1 109 ? 13.289 -8.766 -25.266 1 89.56 109 LEU B CA 1
ATOM 3500 C C . LEU B 1 109 ? 14.719 -8.25 -25.156 1 89.56 109 LEU B C 1
ATOM 3502 O O . LEU B 1 109 ? 15.516 -8.414 -26.078 1 89.56 109 LEU B O 1
ATOM 3506 N N . SER B 1 110 ? 15.008 -7.477 -24.172 1 87 110 SER B N 1
ATOM 3507 C CA . SER B 1 110 ? 16.312 -6.902 -23.875 1 87 110 SER B CA 1
ATOM 3508 C C . SER B 1 110 ? 16.578 -6.859 -22.375 1 87 110 SER B C 1
ATOM 3510 O O . SER B 1 110 ? 15.703 -7.207 -21.578 1 87 110 SER B O 1
ATOM 3512 N N . GLU B 1 111 ? 17.703 -6.441 -22.047 1 83.94 111 GLU B N 1
ATOM 3513 C CA . GLU B 1 111 ? 18.062 -6.32 -20.625 1 83.94 111 GLU B CA 1
ATOM 3514 C C . GLU B 1 111 ? 17.203 -5.27 -19.938 1 83.94 111 GLU B C 1
ATOM 3516 O O . GLU B 1 111 ? 16.906 -5.387 -18.75 1 83.94 111 GLU B O 1
ATOM 3521 N N . GLU B 1 112 ? 16.703 -4.355 -20.672 1 87.12 112 GLU B N 1
ATOM 3522 C CA . GLU B 1 112 ? 15.961 -3.232 -20.109 1 87.12 112 GLU B CA 1
ATOM 3523 C C . GLU B 1 112 ? 14.562 -3.662 -19.672 1 87.12 112 GLU B C 1
ATOM 3525 O O . GLU B 1 112 ? 14.039 -3.184 -18.656 1 87.12 112 GLU B O 1
ATOM 3530 N N . ASN B 1 113 ? 14 -4.512 -20.453 1 91.44 113 ASN B N 1
ATOM 3531 C CA . ASN B 1 113 ? 12.609 -4.859 -20.172 1 91.44 113 ASN B CA 1
ATOM 3532 C C . ASN B 1 113 ? 12.492 -6.281 -19.625 1 91.44 113 ASN B C 1
ATOM 3534 O O . ASN B 1 113 ? 11.391 -6.762 -19.359 1 91.44 113 ASN B O 1
ATOM 3538 N N . SER B 1 114 ? 13.578 -6.98 -19.422 1 89.94 114 SER B N 1
ATOM 3539 C CA . SER B 1 114 ? 13.586 -8.391 -19.047 1 89.94 114 SER B CA 1
ATOM 3540 C C . SER B 1 114 ? 12.953 -8.609 -17.672 1 89.94 114 SER B C 1
ATOM 3542 O O . SER B 1 114 ? 12.188 -9.562 -17.484 1 89.94 114 SER B O 1
ATOM 3544 N N . GLN B 1 115 ? 13.281 -7.781 -16.734 1 91.44 115 GLN B N 1
ATOM 3545 C CA . GLN B 1 115 ? 12.727 -7.922 -15.391 1 91.44 115 GLN B CA 1
ATOM 3546 C C . GLN B 1 115 ? 11.211 -7.75 -15.406 1 91.44 115 GLN B C 1
ATOM 3548 O O . GLN B 1 115 ? 10.484 -8.516 -14.758 1 91.44 115 GLN B O 1
ATOM 3553 N N . ALA B 1 116 ? 10.766 -6.719 -16.109 1 93.69 116 ALA B N 1
ATOM 3554 C CA . ALA B 1 116 ? 9.328 -6.461 -16.25 1 93.69 116 ALA B CA 1
ATOM 3555 C C . ALA B 1 116 ? 8.617 -7.648 -16.891 1 93.69 116 ALA B C 1
ATOM 3557 O O . ALA B 1 116 ? 7.551 -8.062 -16.438 1 93.69 116 ALA B O 1
ATOM 3558 N N . LEU B 1 117 ? 9.242 -8.148 -17.891 1 92.38 117 LEU B N 1
ATOM 3559 C CA . LEU B 1 117 ? 8.648 -9.281 -18.609 1 92.38 117 LEU B CA 1
ATOM 3560 C C . LEU B 1 117 ? 8.609 -10.516 -17.719 1 92.38 117 LEU B C 1
ATOM 3562 O O . LEU B 1 117 ? 7.641 -11.281 -17.75 1 92.38 117 LEU B O 1
ATOM 3566 N N . TYR B 1 118 ? 9.625 -10.695 -16.984 1 92.5 118 TYR B N 1
ATOM 3567 C CA . TYR B 1 118 ? 9.672 -11.836 -16.078 1 92.5 118 TYR B CA 1
ATOM 3568 C C . TYR B 1 118 ? 8.516 -11.797 -15.078 1 92.5 118 TYR B C 1
ATOM 3570 O O . TYR B 1 118 ? 7.758 -12.758 -14.953 1 92.5 118 TYR B O 1
ATOM 3578 N N . TYR B 1 119 ? 8.359 -10.727 -14.391 1 94 119 TYR B N 1
ATOM 3579 C CA . TYR B 1 119 ? 7.332 -10.656 -13.352 1 94 119 TYR B CA 1
ATOM 3580 C C . TYR B 1 119 ? 5.941 -10.609 -13.969 1 94 119 TYR B C 1
ATOM 3582 O O . TYR B 1 119 ? 4.984 -11.141 -13.398 1 94 119 TYR B O 1
ATOM 3590 N N . ALA B 1 120 ? 5.781 -9.977 -15.133 1 94.44 120 ALA B N 1
ATOM 3591 C CA . ALA B 1 120 ? 4.488 -10.008 -15.812 1 94.44 120 ALA B CA 1
ATOM 3592 C C . ALA B 1 120 ? 4.078 -11.438 -16.156 1 94.44 120 ALA B C 1
ATOM 3594 O O . ALA B 1 120 ? 2.932 -11.828 -15.93 1 94.44 120 ALA B O 1
ATOM 3595 N N . THR B 1 121 ? 4.988 -12.18 -16.672 1 91.56 121 THR B N 1
ATOM 3596 C CA . THR B 1 121 ? 4.684 -13.555 -17.047 1 91.56 121 THR B CA 1
ATOM 3597 C C . THR B 1 121 ? 4.449 -14.414 -15.805 1 91.56 121 THR B C 1
ATOM 3599 O O . THR B 1 121 ? 3.609 -15.32 -15.82 1 91.56 121 THR B O 1
ATOM 3602 N N . VAL B 1 122 ? 5.199 -14.148 -14.781 1 91.94 122 VAL B N 1
ATOM 3603 C CA . VAL B 1 122 ? 4.977 -14.844 -13.516 1 91.94 122 VAL B CA 1
ATOM 3604 C C . VAL B 1 122 ? 3.568 -14.547 -13.008 1 91.94 122 VAL B C 1
ATOM 3606 O O . VAL B 1 122 ? 2.84 -15.461 -12.609 1 91.94 122 VAL B O 1
ATOM 3609 N N . LEU B 1 123 ? 3.193 -13.297 -13.031 1 95.06 123 LEU B N 1
ATOM 3610 C CA . LEU B 1 123 ? 1.872 -12.906 -12.555 1 95.06 123 LEU B CA 1
ATOM 3611 C C . LEU B 1 123 ? 0.778 -13.523 -13.422 1 95.06 123 LEU B C 1
ATOM 3613 O O . LEU B 1 123 ? -0.278 -13.906 -12.914 1 95.06 123 LEU B O 1
ATOM 3617 N N . ILE B 1 124 ? 0.988 -13.609 -14.656 1 92 124 ILE B N 1
ATOM 3618 C CA . ILE B 1 124 ? 0.04 -14.25 -15.562 1 92 124 ILE B CA 1
ATOM 3619 C C . ILE B 1 124 ? -0.117 -15.719 -15.195 1 92 124 ILE B C 1
ATOM 3621 O O . ILE B 1 124 ? -1.235 -16.234 -15.148 1 92 124 ILE B O 1
ATOM 3625 N N . SER B 1 125 ? 0.935 -16.344 -14.977 1 88.94 125 SER B N 1
ATOM 3626 C CA . SER B 1 125 ? 0.917 -17.766 -14.609 1 88.94 125 SER B CA 1
ATOM 3627 C C . SER B 1 125 ? 0.184 -17.984 -13.297 1 88.94 125 SER B C 1
ATOM 3629 O O . SER B 1 125 ? -0.631 -18.906 -13.18 1 88.94 125 SER B O 1
ATOM 3631 N N . LEU B 1 126 ? 0.457 -17.156 -12.32 1 91.25 126 LEU B N 1
ATOM 3632 C CA . LEU B 1 126 ? -0.217 -17.266 -11.031 1 91.25 126 LEU B CA 1
ATOM 3633 C C . LEU B 1 126 ? -1.706 -16.969 -11.172 1 91.25 126 LEU B C 1
ATOM 3635 O O . LEU B 1 126 ? -2.537 -17.641 -10.547 1 91.25 126 LEU B O 1
ATOM 3639 N N . SER B 1 127 ? -1.952 -15.969 -11.953 1 91 127 SER B N 1
ATOM 3640 C CA . SER B 1 127 ? -3.344 -15.602 -12.195 1 91 127 SER B CA 1
ATOM 3641 C C . SER B 1 127 ? -4.109 -16.734 -12.867 1 91 127 SER B C 1
ATOM 3643 O O . SER B 1 127 ? -5.309 -16.906 -12.641 1 91 127 SER B O 1
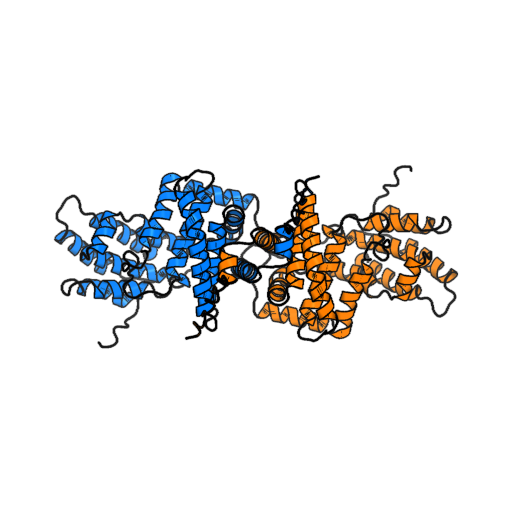ATOM 3645 N N . SER B 1 128 ? -3.477 -17.422 -13.711 1 86.44 128 SER B N 1
ATOM 3646 C CA . SER B 1 128 ? -4.098 -18.547 -14.391 1 86.44 128 SER B CA 1
ATOM 3647 C C . SER B 1 128 ? -4.457 -19.656 -13.414 1 86.44 128 SER B C 1
ATOM 3649 O O . SER B 1 128 ? -5.477 -20.328 -13.57 1 86.44 128 SER B O 1
ATOM 3651 N N . PHE B 1 129 ? -3.637 -19.828 -12.383 1 86.88 129 PHE B N 1
ATOM 3652 C CA . PHE B 1 129 ? -3.947 -20.797 -11.328 1 86.88 129 PHE B CA 1
ATOM 3653 C C . PHE B 1 129 ? -5.176 -20.359 -10.539 1 86.88 129 PHE B C 1
ATOM 3655 O O . PHE B 1 129 ? -5.941 -21.203 -10.062 1 86.88 129 PHE B O 1
ATOM 3662 N N . ALA B 1 130 ? -5.305 -19.094 -10.461 1 88.56 130 ALA B N 1
ATOM 3663 C CA . ALA B 1 130 ? -6.367 -18.562 -9.617 1 88.56 130 ALA B CA 1
ATOM 3664 C C . ALA B 1 130 ? -7.719 -18.625 -10.32 1 88.56 130 ALA B C 1
ATOM 3666 O O . ALA B 1 130 ? -8.766 -18.469 -9.695 1 88.56 130 ALA B O 1
ATOM 3667 N N . ARG B 1 131 ? -7.629 -18.891 -11.617 1 83 131 ARG B N 1
ATOM 3668 C CA . ARG B 1 131 ? -8.883 -19.062 -12.344 1 83 131 ARG B CA 1
ATOM 3669 C C . ARG B 1 131 ? -9.602 -20.344 -11.906 1 83 131 ARG B C 1
ATOM 3671 O O . ARG B 1 131 ? -8.953 -21.328 -11.539 1 83 131 ARG B O 1
ATOM 3678 N N . ASP B 1 132 ? -10.859 -20.266 -11.836 1 71.06 132 ASP B N 1
ATOM 3679 C CA . ASP B 1 132 ? -11.602 -21.469 -11.492 1 71.06 132 ASP B CA 1
ATOM 3680 C C . ASP B 1 132 ? -11.258 -22.625 -12.445 1 71.06 132 ASP B C 1
ATOM 3682 O O . ASP B 1 132 ? -11.172 -22.422 -13.656 1 71.06 132 ASP B O 1
ATOM 3686 N N . PRO B 1 133 ? -10.93 -23.719 -11.844 1 67.44 133 PRO B N 1
ATOM 3687 C CA . PRO B 1 133 ? -10.578 -24.859 -12.688 1 67.44 133 PRO B CA 1
ATOM 3688 C C . PRO B 1 133 ? -11.68 -25.219 -13.68 1 67.44 133 PRO B C 1
ATOM 3690 O O . PRO B 1 133 ? -12.859 -25.172 -13.336 1 67.44 133 PRO B O 1
ATOM 3693 N N . SER B 1 134 ? -11.336 -25.078 -14.883 1 70.69 134 SER B N 1
ATOM 3694 C CA . SER B 1 134 ? -12.266 -25.531 -15.914 1 70.69 134 SER B CA 1
ATOM 3695 C C . SER B 1 134 ? -12.141 -27.047 -16.141 1 70.69 134 SER B C 1
ATOM 3697 O O . SER B 1 134 ? -11.047 -27.594 -16.062 1 70.69 134 SER B O 1
ATOM 3699 N N . PRO B 1 135 ? -13.32 -27.578 -16.266 1 69.44 135 PRO B N 1
ATOM 3700 C CA . PRO B 1 135 ? -13.258 -29.016 -16.547 1 69.44 135 PRO B CA 1
ATOM 3701 C C . PRO B 1 135 ? -12.328 -29.344 -17.703 1 69.44 135 PRO B C 1
ATOM 3703 O O . PRO B 1 135 ? -12.305 -28.641 -18.719 1 69.44 135 PRO B O 1
ATOM 3706 N N . GLY B 1 136 ? -11.477 -30.266 -17.5 1 73.25 136 GLY B N 1
ATOM 3707 C CA . GLY B 1 136 ? -10.594 -30.734 -18.562 1 73.25 136 GLY B CA 1
ATOM 3708 C C . GLY B 1 136 ? -9.234 -30.062 -18.531 1 73.25 136 GLY B C 1
ATOM 3709 O O . GLY B 1 136 ? -8.312 -30.484 -19.234 1 73.25 136 GLY B O 1
ATOM 3710 N N . ASN B 1 137 ? -9.125 -29.078 -17.797 1 79.69 137 ASN B N 1
ATOM 3711 C CA . ASN B 1 137 ? -7.816 -28.453 -17.672 1 79.69 137 ASN B CA 1
ATOM 3712 C C . ASN B 1 137 ? -6.922 -29.203 -16.688 1 79.69 137 ASN B C 1
ATOM 3714 O O . ASN B 1 137 ? -7.191 -29.234 -15.492 1 79.69 137 ASN B O 1
ATOM 3718 N N . ILE B 1 138 ? -5.965 -29.844 -17.266 1 84.5 138 ILE B N 1
ATOM 3719 C CA . ILE B 1 138 ? -5.082 -30.625 -16.406 1 84.5 138 ILE B CA 1
ATOM 3720 C C . ILE B 1 138 ? -3.727 -29.938 -16.297 1 84.5 138 ILE B C 1
ATOM 3722 O O . ILE B 1 138 ? -2.684 -30.594 -16.25 1 84.5 138 ILE B O 1
ATOM 3726 N N . LEU B 1 139 ? -3.689 -28.578 -16.484 1 81 139 LEU B N 1
ATOM 3727 C CA . LEU B 1 139 ? -2.521 -27.719 -16.297 1 81 139 LEU B CA 1
ATOM 3728 C C . LEU B 1 139 ? -1.676 -27.672 -17.562 1 81 139 LEU B C 1
ATOM 3730 O O . LEU B 1 139 ? -1.549 -26.609 -18.172 1 81 139 LEU B O 1
ATOM 3734 N N . LEU B 1 140 ? -1.189 -28.828 -18.016 1 77.25 140 LEU B N 1
ATOM 3735 C CA . LEU B 1 140 ? -0.295 -28.875 -19.156 1 77.25 140 LEU B CA 1
ATOM 3736 C C . LEU B 1 140 ? -1.087 -28.938 -20.469 1 77.25 140 LEU B C 1
ATOM 3738 O O . LEU B 1 140 ? -0.543 -28.672 -21.547 1 77.25 140 LEU B O 1
ATOM 3742 N N . ASP B 1 141 ? -2.285 -29.234 -20.328 1 74.44 141 ASP B N 1
ATOM 3743 C CA . ASP B 1 141 ? -3.197 -29.297 -21.453 1 74.44 141 ASP B CA 1
ATOM 3744 C C . ASP B 1 141 ? -4.57 -28.734 -21.094 1 74.44 141 ASP B C 1
ATOM 3746 O O . ASP B 1 141 ? -5.008 -28.844 -19.953 1 74.44 141 ASP B O 1
ATOM 3750 N N . ALA B 1 142 ? -5.016 -27.906 -22.047 1 68.38 142 ALA B N 1
ATOM 3751 C CA . ALA B 1 142 ? -6.34 -27.312 -21.844 1 68.38 142 ALA B CA 1
ATOM 3752 C C . ALA B 1 142 ? -7.18 -27.406 -23.109 1 68.38 142 ALA B C 1
ATOM 3754 O O . ALA B 1 142 ? -6.645 -27.609 -24.203 1 68.38 142 ALA B O 1
ATOM 3755 N N . GLU B 1 143 ? -8.359 -27.438 -22.859 1 67.44 143 GLU B N 1
ATOM 3756 C CA . GLU B 1 143 ? -9.273 -27.5 -24 1 67.44 143 GLU B CA 1
ATOM 3757 C C . GLU B 1 143 ? -9.047 -26.312 -24.938 1 67.44 143 GLU B C 1
ATOM 3759 O O . GLU B 1 143 ? -8.375 -25.344 -24.578 1 67.44 143 GLU B O 1
ATOM 3764 N N . GLU B 1 144 ? -9.414 -26.469 -26.094 1 57.81 144 GLU B N 1
ATOM 3765 C CA . GLU B 1 144 ? -9.141 -25.594 -27.219 1 57.81 144 GLU B CA 1
ATOM 3766 C C . GLU B 1 144 ? -9.383 -24.125 -26.859 1 57.81 144 GLU B C 1
ATOM 3768 O O . GLU B 1 144 ? -8.648 -23.25 -27.312 1 57.81 144 GLU B O 1
ATOM 3773 N N . ASP B 1 145 ? -10.219 -23.828 -26.078 1 55.62 145 ASP B N 1
ATOM 3774 C CA . ASP B 1 145 ? -10.57 -22.422 -25.844 1 55.62 145 ASP B CA 1
ATOM 3775 C C . ASP B 1 145 ? -9.797 -21.859 -24.656 1 55.62 145 ASP B C 1
ATOM 3777 O O . ASP B 1 145 ? -9.992 -20.703 -24.266 1 55.62 145 ASP B O 1
ATOM 3781 N N . GLN B 1 146 ? -8.914 -22.781 -24.281 1 64.06 146 GLN B N 1
ATOM 3782 C CA . GLN B 1 146 ? -8.219 -22.297 -23.094 1 64.06 146 GLN B CA 1
ATOM 3783 C C . GLN B 1 146 ? -6.703 -22.328 -23.297 1 64.06 146 GLN B C 1
ATOM 3785 O O . GLN B 1 146 ? -6.188 -23.109 -24.094 1 64.06 146 GLN B O 1
ATOM 3790 N N . VAL B 1 147 ? -6.133 -21.328 -22.719 1 63.56 147 VAL B N 1
ATOM 3791 C CA . VAL B 1 147 ? -4.672 -21.297 -22.703 1 63.56 147 VAL B CA 1
ATOM 3792 C C . VAL B 1 147 ? -4.152 -22.25 -21.625 1 63.56 147 VAL B C 1
ATOM 3794 O O . VAL B 1 147 ? -4.594 -22.188 -20.484 1 63.56 147 VAL B O 1
ATOM 3797 N N . SER B 1 148 ? -3.396 -23.156 -22.172 1 69.5 148 SER B N 1
ATOM 3798 C CA . SER B 1 148 ? -2.764 -24.047 -21.203 1 69.5 148 SER B CA 1
ATOM 3799 C C . SER B 1 148 ? -1.771 -23.297 -20.328 1 69.5 148 SER B C 1
ATOM 3801 O O . SER B 1 148 ? -1.154 -22.328 -20.781 1 69.5 148 SER B O 1
ATOM 3803 N N . TRP B 1 149 ? -1.796 -23.656 -19.156 1 74.94 149 TRP B N 1
ATOM 3804 C CA . TRP B 1 149 ? -0.832 -23.062 -18.234 1 74.94 149 TRP B CA 1
ATOM 3805 C C . TRP B 1 149 ? 0.59 -23.203 -18.766 1 74.94 149 TRP B C 1
ATOM 3807 O O . TRP B 1 149 ? 1.43 -22.328 -18.562 1 74.94 149 TRP B O 1
ATOM 3817 N N . TRP B 1 150 ? 0.772 -24.203 -19.469 1 76.06 150 TRP B N 1
ATOM 3818 C CA . TRP B 1 150 ? 2.08 -24.469 -20.062 1 76.06 150 TRP B CA 1
ATOM 3819 C C . TRP B 1 150 ? 2.467 -23.359 -21.047 1 76.06 150 TRP B C 1
ATOM 3821 O O . TRP B 1 150 ? 3.631 -22.953 -21.094 1 76.06 150 TRP B O 1
ATOM 3831 N N . SER B 1 151 ? 1.549 -22.984 -21.75 1 76.31 151 SER B N 1
ATOM 3832 C CA . SER B 1 151 ? 1.831 -21.922 -22.719 1 76.31 151 SER B CA 1
ATOM 3833 C C . SER B 1 151 ? 2.309 -20.656 -22.016 1 76.31 151 SER B C 1
ATOM 3835 O O . SER B 1 151 ? 3.182 -19.953 -22.531 1 76.31 151 SER B O 1
ATOM 3837 N N . LEU B 1 152 ? 1.786 -20.422 -20.906 1 77.94 152 LEU B N 1
ATOM 3838 C CA . LEU B 1 152 ? 2.178 -19.25 -20.109 1 77.94 152 LEU B CA 1
ATOM 3839 C C . LEU B 1 152 ? 3.564 -19.453 -19.516 1 77.94 152 LEU B C 1
ATOM 3841 O O . LEU B 1 152 ? 4.371 -18.516 -19.484 1 77.94 152 LEU B O 1
ATOM 3845 N N . MET B 1 153 ? 3.82 -20.672 -19.078 1 81.38 153 MET B N 1
ATOM 3846 C CA . MET B 1 153 ? 5.117 -21.016 -18.5 1 81.38 153 MET B CA 1
ATOM 3847 C C . MET B 1 153 ? 6.234 -20.859 -19.531 1 81.38 153 MET B C 1
ATOM 3849 O O . MET B 1 153 ? 7.352 -20.469 -19.172 1 81.38 153 MET B O 1
ATOM 3853 N N . ARG B 1 154 ? 5.898 -21.125 -20.719 1 82.5 154 ARG B N 1
ATOM 3854 C CA . ARG B 1 154 ? 6.887 -20.953 -21.781 1 82.5 154 ARG B CA 1
ATOM 3855 C C . ARG B 1 154 ? 7.383 -19.516 -21.844 1 82.5 154 ARG B C 1
ATOM 3857 O O . ARG B 1 154 ? 8.562 -19.266 -22.109 1 82.5 154 ARG B O 1
ATOM 3864 N N . GLY B 1 155 ? 6.477 -18.594 -21.609 1 80.56 155 GLY B N 1
ATOM 3865 C CA . GLY B 1 155 ? 6.883 -17.203 -21.547 1 80.56 155 GLY B CA 1
ATOM 3866 C C . GLY B 1 155 ? 7.91 -16.922 -20.469 1 80.56 155 GLY B C 1
ATOM 3867 O O . GLY B 1 155 ? 8.891 -16.219 -20.703 1 80.56 155 GLY B O 1
ATOM 3868 N N . VAL B 1 156 ? 7.711 -17.516 -19.328 1 84.62 156 VAL B N 1
ATOM 3869 C CA . VAL B 1 156 ? 8.648 -17.375 -18.219 1 84.62 156 VAL B CA 1
ATOM 3870 C C . VAL B 1 156 ? 9.992 -18 -18.594 1 84.62 156 VAL B C 1
ATOM 3872 O O . VAL B 1 156 ? 11.047 -17.406 -18.359 1 84.62 156 VAL B O 1
ATOM 3875 N N . LYS B 1 157 ? 9.93 -19.172 -19.203 1 86.25 157 LYS B N 1
ATOM 3876 C CA . LYS B 1 157 ? 11.133 -19.891 -19.609 1 86.25 157 LYS B CA 1
ATOM 3877 C C . LYS B 1 157 ? 11.953 -19.078 -20.609 1 86.25 157 LYS B C 1
ATOM 3879 O O . LYS B 1 157 ? 13.18 -19.094 -20.562 1 86.25 157 LYS B O 1
ATOM 3884 N N . ILE B 1 158 ? 11.281 -18.484 -21.5 1 84.69 158 ILE B N 1
ATOM 3885 C CA . ILE B 1 158 ? 11.961 -17.703 -22.531 1 84.69 158 ILE B CA 1
ATOM 3886 C C . ILE B 1 158 ? 12.742 -16.562 -21.891 1 84.69 158 ILE B C 1
ATOM 3888 O O . ILE B 1 158 ? 13.891 -16.312 -22.25 1 84.69 158 ILE B O 1
ATOM 3892 N N . VAL B 1 159 ? 12.148 -15.906 -20.938 1 87.12 159 VAL B N 1
ATOM 3893 C CA . VAL B 1 159 ? 12.797 -14.781 -20.281 1 87.12 159 VAL B CA 1
ATOM 3894 C C . VAL B 1 159 ? 14.008 -15.266 -19.469 1 87.12 159 VAL B C 1
ATOM 3896 O O . VAL B 1 159 ? 15.086 -14.68 -19.547 1 87.12 159 VAL B O 1
ATOM 3899 N N . ILE B 1 160 ? 13.844 -16.359 -18.781 1 86.06 160 ILE B N 1
ATOM 3900 C CA . ILE B 1 160 ? 14.906 -16.906 -17.938 1 86.06 160 ILE B CA 1
ATOM 3901 C C . ILE B 1 160 ? 16.047 -17.406 -18.812 1 86.06 160 ILE B C 1
ATOM 3903 O O . ILE B 1 160 ? 17.219 -17.188 -18.5 1 86.06 160 ILE B O 1
ATOM 3907 N N . SER B 1 161 ? 15.758 -18.062 -19.844 1 84.69 161 SER B N 1
ATOM 3908 C CA . SER B 1 161 ? 16.781 -18.641 -20.719 1 84.69 161 SER B CA 1
ATOM 3909 C C . SER B 1 161 ? 17.562 -17.547 -21.438 1 84.69 161 SER B C 1
ATOM 3911 O O . SER B 1 161 ? 18.75 -17.734 -21.75 1 84.69 161 SER B O 1
ATOM 3913 N N . THR B 1 162 ? 16.906 -16.469 -21.703 1 82.44 162 THR B N 1
ATOM 3914 C CA . THR B 1 162 ? 17.547 -15.391 -22.453 1 82.44 162 THR B CA 1
ATOM 3915 C C . THR B 1 162 ? 18.422 -14.539 -21.531 1 82.44 162 THR B C 1
ATOM 3917 O O . THR B 1 162 ? 19.562 -14.211 -21.875 1 82.44 162 THR B O 1
ATOM 3920 N N . ILE B 1 163 ? 17.984 -14.195 -20.375 1 84.38 163 ILE B N 1
ATOM 3921 C CA . ILE B 1 163 ? 18.672 -13.219 -19.531 1 84.38 163 ILE B CA 1
ATOM 3922 C C . ILE B 1 163 ? 19.359 -13.938 -18.375 1 84.38 163 ILE B C 1
ATOM 3924 O O . ILE B 1 163 ? 20.375 -13.461 -17.859 1 84.38 163 ILE B O 1
ATOM 3928 N N . GLY B 1 164 ? 18.875 -15.047 -17.984 1 82.5 164 GLY B N 1
ATOM 3929 C CA . GLY B 1 164 ? 19.391 -15.766 -16.828 1 82.5 164 GLY B CA 1
ATOM 3930 C C . GLY B 1 164 ? 18.703 -15.367 -15.523 1 82.5 164 GLY B C 1
ATOM 3931 O O . GLY B 1 164 ? 18.5 -14.188 -15.258 1 82.5 164 GLY B O 1
ATOM 3932 N N . ILE B 1 165 ? 18.375 -16.359 -14.742 1 79.94 165 ILE B N 1
ATOM 3933 C CA . ILE B 1 165 ? 17.609 -16.156 -13.508 1 79.94 165 ILE B CA 1
ATOM 3934 C C . ILE B 1 165 ? 18.453 -15.359 -12.516 1 79.94 165 ILE B C 1
ATOM 3936 O O . ILE B 1 165 ? 17.922 -14.562 -11.734 1 79.94 165 ILE B O 1
ATOM 3940 N N . GLN B 1 166 ? 19.688 -15.562 -12.531 1 81.56 166 GLN B N 1
ATOM 3941 C CA . GLN B 1 166 ? 20.578 -14.859 -11.609 1 81.56 166 GLN B CA 1
ATOM 3942 C C . GLN B 1 166 ? 20.578 -13.359 -11.883 1 81.56 166 GLN B C 1
ATOM 3944 O O . GLN B 1 166 ? 20.609 -12.555 -10.945 1 81.56 166 GLN B O 1
ATOM 3949 N N . ASN B 1 167 ? 20.531 -13.023 -13.117 1 83.25 167 ASN B N 1
ATOM 3950 C CA . ASN B 1 167 ? 20.5 -11.609 -13.484 1 83.25 167 ASN B CA 1
ATOM 3951 C C . ASN B 1 167 ? 19.188 -10.953 -13.055 1 83.25 167 ASN B C 1
ATOM 3953 O O . ASN B 1 167 ? 19.188 -9.805 -12.617 1 83.25 167 ASN B O 1
ATOM 3957 N N . ILE B 1 168 ? 18.203 -11.695 -13.203 1 81.56 168 ILE B N 1
ATOM 3958 C CA . ILE B 1 168 ? 16.891 -11.18 -12.82 1 81.56 168 ILE B CA 1
ATOM 3959 C C . ILE B 1 168 ? 16.844 -10.938 -11.312 1 81.56 168 ILE B C 1
ATOM 3961 O O . ILE B 1 168 ? 16.359 -9.906 -10.852 1 81.56 168 ILE B O 1
ATOM 3965 N N . ARG B 1 169 ? 17.344 -11.852 -10.625 1 80.19 169 ARG B N 1
ATOM 3966 C CA . ARG B 1 169 ? 17.375 -11.742 -9.172 1 80.19 169 ARG B CA 1
ATOM 3967 C C . ARG B 1 169 ? 18.281 -10.609 -8.727 1 80.19 169 ARG B C 1
ATOM 3969 O O . ARG B 1 169 ? 17.984 -9.898 -7.762 1 80.19 169 ARG B O 1
ATOM 3976 N N . LYS B 1 170 ? 19.375 -10.523 -9.359 1 79.75 170 LYS B N 1
ATOM 3977 C CA . LYS B 1 170 ? 20.297 -9.438 -9.062 1 79.75 170 LYS B CA 1
ATOM 3978 C C . LYS B 1 170 ? 19.641 -8.078 -9.266 1 79.75 170 LYS B C 1
ATOM 3980 O O . LYS B 1 170 ? 19.828 -7.164 -8.453 1 79.75 170 LYS B O 1
ATOM 3985 N N . GLU B 1 171 ? 18.938 -8 -10.305 1 80.25 171 GLU B N 1
ATOM 3986 C CA . GLU B 1 171 ? 18.234 -6.754 -10.594 1 80.25 171 GLU B CA 1
ATOM 3987 C C . GLU B 1 171 ? 17.188 -6.449 -9.516 1 80.25 171 GLU B C 1
ATOM 3989 O O . GLU B 1 171 ? 17.016 -5.297 -9.117 1 80.25 171 GLU B O 1
ATOM 3994 N N . ALA B 1 172 ? 16.531 -7.414 -9.141 1 80.81 172 ALA B N 1
ATOM 3995 C CA . ALA B 1 172 ? 15.531 -7.242 -8.086 1 80.81 172 ALA B CA 1
ATOM 3996 C C . ALA B 1 172 ? 16.188 -6.828 -6.773 1 80.81 172 ALA B C 1
ATOM 3998 O O . ALA B 1 172 ? 15.672 -5.961 -6.062 1 80.81 172 ALA B O 1
ATOM 3999 N N . SER B 1 173 ? 17.266 -7.445 -6.527 1 78.38 173 SER B N 1
ATOM 4000 C CA . SER B 1 173 ? 18 -7.109 -5.312 1 78.38 173 SER B CA 1
ATOM 4001 C C . SER B 1 173 ? 18.516 -5.676 -5.352 1 78.38 173 SER B C 1
ATOM 4003 O O . SER B 1 173 ? 18.469 -4.965 -4.344 1 78.38 173 SER B O 1
ATOM 4005 N N . GLN B 1 174 ? 18.969 -5.312 -6.441 1 78.94 174 GLN B N 1
ATOM 4006 C CA . GLN B 1 174 ? 19.453 -3.943 -6.613 1 78.94 174 GLN B CA 1
ATOM 4007 C C . GLN B 1 174 ? 18.312 -2.939 -6.441 1 78.94 174 GLN B C 1
ATOM 4009 O O . GLN B 1 174 ? 18.5 -1.872 -5.852 1 78.94 174 GLN B O 1
ATOM 4014 N N . ALA B 1 175 ? 17.234 -3.281 -6.961 1 75.12 175 ALA B N 1
ATOM 4015 C CA . ALA B 1 175 ? 16.062 -2.408 -6.836 1 75.12 175 ALA B CA 1
ATOM 4016 C C . ALA B 1 175 ? 15.664 -2.242 -5.371 1 75.12 175 ALA B C 1
ATOM 4018 O O . ALA B 1 175 ? 15.219 -1.167 -4.961 1 75.12 175 ALA B O 1
ATOM 4019 N N . LEU B 1 176 ? 15.805 -3.27 -4.625 1 72.62 176 LEU B N 1
ATOM 4020 C CA . LEU B 1 176 ? 15.469 -3.229 -3.205 1 72.62 176 LEU B CA 1
ATOM 4021 C C . LEU B 1 176 ? 16.422 -2.322 -2.443 1 72.62 176 LEU B C 1
ATOM 4023 O O . LEU B 1 176 ? 16.031 -1.657 -1.483 1 72.62 176 LEU B O 1
ATOM 4027 N N . LEU B 1 177 ? 17.594 -2.336 -2.885 1 67.31 177 LEU B N 1
ATOM 4028 C CA . LEU B 1 177 ? 18.594 -1.506 -2.229 1 67.31 177 LEU B CA 1
ATOM 4029 C C . LEU B 1 177 ? 18.328 -0.026 -2.48 1 67.31 177 LEU B C 1
ATOM 4031 O O . LEU B 1 177 ? 18.578 0.812 -1.61 1 67.31 177 LEU B O 1
ATOM 4035 N N . CYS B 1 178 ? 17.766 0.366 -3.52 1 61.62 178 CYS B N 1
ATOM 4036 C CA . CYS B 1 178 ? 17.547 1.758 -3.896 1 61.62 178 CYS B CA 1
ATOM 4037 C C . CYS B 1 178 ? 16.219 2.271 -3.35 1 61.62 178 CYS B C 1
ATOM 4039 O O . CYS B 1 178 ? 16.016 3.48 -3.223 1 61.62 178 CYS B O 1
ATOM 4041 N N . GLY B 1 179 ? 15.375 1.347 -2.938 1 60.38 179 GLY B N 1
ATOM 4042 C CA . GLY B 1 179 ? 14.039 1.874 -2.688 1 60.38 179 GLY B CA 1
ATOM 4043 C C . GLY B 1 179 ? 13.336 1.187 -1.536 1 60.38 179 GLY B C 1
ATOM 4044 O O . GLY B 1 179 ? 12.102 1.199 -1.461 1 60.38 179 GLY B O 1
ATOM 4045 N N . SER B 1 180 ? 14.07 0.575 -0.711 1 53.91 180 SER B N 1
ATOM 4046 C CA . SER B 1 180 ? 13.391 -0.369 0.171 1 53.91 180 SER B CA 1
ATOM 4047 C C . SER B 1 180 ? 12.523 0.356 1.191 1 53.91 180 SER B C 1
ATOM 4049 O O . SER B 1 180 ? 12.875 1.442 1.655 1 53.91 180 SER B O 1
ATOM 4051 N N . SER B 1 181 ? 11.203 -0.07 1.093 1 58.38 181 SER B N 1
ATOM 4052 C CA . SER B 1 181 ? 10.234 0.353 2.098 1 58.38 181 SER B CA 1
ATOM 4053 C C . SER B 1 181 ? 10.688 -0.025 3.502 1 58.38 181 SER B C 1
ATOM 4055 O O . SER B 1 181 ? 11.469 -0.964 3.676 1 58.38 181 SER B O 1
ATOM 4057 N N . THR B 1 182 ? 10.609 0.803 4.324 1 53.31 182 THR B N 1
ATOM 4058 C CA . THR B 1 182 ? 10.844 0.556 5.742 1 53.31 182 THR B CA 1
ATOM 4059 C C . THR B 1 182 ? 9.93 -0.55 6.258 1 53.31 182 THR B C 1
ATOM 4061 O O . THR B 1 182 ? 9.906 -0.838 7.457 1 53.31 182 THR B O 1
ATOM 4064 N N . TRP B 1 183 ? 9.289 -1.128 5.316 1 53.41 183 TRP B N 1
ATOM 4065 C CA . TRP B 1 183 ? 8.312 -2.105 5.789 1 53.41 183 TRP B CA 1
ATOM 4066 C C . TRP B 1 183 ? 9 -3.416 6.164 1 53.41 183 TRP B C 1
ATOM 4068 O O . TRP B 1 183 ? 9.742 -3.986 5.363 1 53.41 183 TRP B O 1
ATOM 4078 N N . ASN B 1 184 ? 9.25 -3.561 7.387 1 50.66 184 ASN B N 1
ATOM 4079 C CA . ASN B 1 184 ? 9.836 -4.824 7.824 1 50.66 184 ASN B CA 1
ATOM 4080 C C . ASN B 1 184 ? 8.758 -5.867 8.117 1 50.66 184 ASN B C 1
ATOM 4082 O O . ASN B 1 184 ? 7.754 -5.562 8.766 1 50.66 184 ASN B O 1
ATOM 4086 N N . GLU B 1 185 ? 8.5 -6.688 7.285 1 51.84 185 GLU B N 1
ATOM 4087 C CA . GLU B 1 185 ? 7.59 -7.777 7.625 1 51.84 185 GLU B CA 1
ATOM 4088 C C . GLU B 1 185 ? 8.234 -8.758 8.602 1 51.84 185 GLU B C 1
ATOM 4090 O O . GLU B 1 185 ? 9.406 -9.117 8.445 1 51.84 185 GLU B O 1
ATOM 4095 N N . SER B 1 186 ? 7.617 -8.711 9.789 1 47.38 186 SER B N 1
ATOM 4096 C CA . SER B 1 186 ? 8.031 -9.812 10.648 1 47.38 186 SER B CA 1
ATOM 4097 C C . SER B 1 186 ? 7.961 -11.148 9.906 1 47.38 186 SER B C 1
ATOM 4099 O O . SER B 1 186 ? 6.926 -11.484 9.336 1 47.38 186 SER B O 1
ATOM 4101 N N . LYS B 1 187 ? 9.016 -11.523 9.57 1 46.31 187 LYS B N 1
ATOM 4102 C CA . LYS B 1 187 ? 9.039 -12.875 9.016 1 46.31 187 LYS B CA 1
ATOM 4103 C C . LYS B 1 187 ? 8.188 -13.828 9.852 1 46.31 187 LYS B C 1
ATOM 4105 O O . LYS B 1 187 ? 8.445 -14.016 11.047 1 46.31 187 LYS B O 1
ATOM 4110 N N . LEU B 1 188 ? 6.941 -13.867 9.672 1 40 188 LEU B N 1
ATOM 4111 C CA . LEU B 1 188 ? 6.277 -14.977 10.352 1 40 188 LEU B CA 1
ATOM 4112 C C . LEU B 1 188 ? 7.082 -16.266 10.211 1 40 188 LEU B C 1
ATOM 4114 O O . LEU B 1 188 ? 7.5 -16.625 9.109 1 40 188 LEU B O 1
ATOM 4118 N N . SER B 1 189 ? 7.691 -16.594 11.289 1 41.09 189 SER B N 1
ATOM 4119 C CA . SER B 1 189 ? 8.352 -17.891 11.383 1 41.09 189 SER B CA 1
ATOM 4120 C C . SER B 1 189 ? 7.52 -18.984 10.719 1 41.09 189 SER B C 1
ATOM 4122 O O . SER B 1 189 ? 6.371 -19.219 11.094 1 41.09 189 SER B O 1
ATOM 4124 N N . VAL B 1 190 ? 7.762 -19.219 9.578 1 41.25 190 VAL B N 1
ATOM 4125 C CA . VAL B 1 190 ? 7.168 -20.359 8.898 1 41.25 190 VAL B CA 1
ATOM 4126 C C . VAL B 1 190 ? 7.129 -21.562 9.852 1 41.25 190 VAL B C 1
ATOM 4128 O O . VAL B 1 190 ? 8.164 -22 10.352 1 41.25 190 VAL B O 1
ATOM 4131 N N . LEU B 1 191 ? 6.094 -21.75 10.602 1 39.12 191 LEU B N 1
ATOM 4132 C CA . LEU B 1 191 ? 5.934 -23.031 11.273 1 39.12 191 LEU B CA 1
ATOM 4133 C C . LEU B 1 191 ? 6.461 -24.172 10.391 1 39.12 191 LEU B C 1
ATOM 4135 O O . LEU B 1 191 ? 6.113 -24.25 9.211 1 39.12 191 LEU B O 1
ATOM 4139 N N . SER B 1 192 ? 7.559 -24.594 10.781 1 43.66 192 SER B N 1
ATOM 4140 C CA . SER B 1 192 ? 8.062 -25.828 10.211 1 43.66 192 SER B CA 1
ATOM 4141 C C . SER B 1 192 ? 6.965 -26.891 10.133 1 43.66 192 SER B C 1
ATOM 4143 O O . SER B 1 192 ? 6.383 -27.266 11.156 1 43.66 192 SER B O 1
ATOM 4145 N N . VAL B 1 193 ? 6.152 -26.891 9.211 1 46.03 193 VAL B N 1
ATOM 4146 C CA . VAL B 1 193 ? 5.25 -28.031 9.055 1 46.03 193 VAL B CA 1
ATOM 4147 C C . VAL B 1 193 ? 6.039 -29.328 9.148 1 46.03 193 VAL B C 1
ATOM 4149 O O . VAL B 1 193 ? 7.074 -29.484 8.492 1 46.03 193 VAL B O 1
ATOM 4152 N N . PRO B 1 194 ? 5.852 -30.078 10.297 1 50.12 194 PRO B N 1
ATOM 4153 C CA . PRO B 1 194 ? 6.508 -31.391 10.336 1 50.12 194 PRO B CA 1
ATOM 4154 C C . PRO B 1 194 ? 6.531 -32.062 8.969 1 50.12 194 PRO B C 1
ATOM 4156 O O . PRO B 1 194 ? 5.602 -31.906 8.172 1 50.12 194 PRO B O 1
ATOM 4159 N N . PRO B 1 195 ? 7.684 -32.531 8.695 1 54.59 195 PRO B N 1
ATOM 4160 C CA . PRO B 1 195 ? 7.812 -33.219 7.414 1 54.59 195 PRO B CA 1
ATOM 4161 C C . PRO B 1 195 ? 6.738 -34.281 7.211 1 54.59 195 PRO B C 1
ATOM 4163 O O . PRO B 1 195 ? 6.5 -35.125 8.102 1 54.59 195 PRO B O 1
ATOM 4166 N N . LEU B 1 196 ? 5.691 -34.062 6.574 1 58.66 196 LEU B N 1
ATOM 4167 C CA . LEU B 1 196 ? 4.727 -35.094 6.195 1 58.66 196 LEU B CA 1
ATOM 4168 C C . LEU B 1 196 ? 5.434 -36.312 5.625 1 58.66 196 LEU B C 1
ATOM 4170 O O . LEU B 1 196 ? 6.27 -36.188 4.723 1 58.66 196 LEU B O 1
ATOM 4174 N N . VAL B 1 197 ? 5.5 -37.344 6.363 1 67.44 197 VAL B N 1
ATOM 4175 C CA . VAL B 1 197 ? 6.07 -38.625 5.891 1 67.44 197 VAL B CA 1
ATOM 4176 C C . VAL B 1 197 ? 5.18 -39.219 4.801 1 67.44 197 VAL B C 1
ATOM 4178 O O . VAL B 1 197 ? 4.023 -39.562 5.055 1 67.44 197 VAL B O 1
ATOM 4181 N N . LEU B 1 198 ? 5.52 -38.969 3.482 1 81.81 198 LEU B N 1
ATOM 4182 C CA . LEU B 1 198 ? 4.844 -39.594 2.342 1 81.81 198 LEU B CA 1
ATOM 4183 C C . LEU B 1 198 ? 5.621 -40.812 1.84 1 81.81 198 LEU B C 1
ATOM 4185 O O . LEU B 1 198 ? 6.844 -40.75 1.676 1 81.81 198 LEU B O 1
ATOM 4189 N N . HIS B 1 199 ? 5.027 -42 1.843 1 85.06 199 HIS B N 1
ATOM 4190 C CA . HIS B 1 199 ? 5.656 -43.219 1.331 1 85.06 199 HIS B CA 1
ATOM 4191 C C . HIS B 1 199 ? 5.574 -43.281 -0.19 1 85.06 199 HIS B C 1
ATOM 4193 O O . HIS B 1 199 ? 4.895 -44.156 -0.746 1 85.06 199 HIS B O 1
ATOM 4199 N N . TRP B 1 200 ? 6.32 -42.469 -0.803 1 89.94 200 TRP B N 1
ATOM 4200 C CA . TRP B 1 200 ? 6.219 -42.25 -2.244 1 89.94 200 TRP B CA 1
ATOM 4201 C C . TRP B 1 200 ? 7.141 -43.219 -2.996 1 89.94 200 TRP B C 1
ATOM 4203 O O . TRP B 1 200 ? 6.977 -43.438 -4.203 1 89.94 200 TRP B O 1
ATOM 4213 N N . GLU B 1 201 ? 8.078 -43.906 -2.393 1 91.19 201 GLU B N 1
ATOM 4214 C CA . GLU B 1 201 ? 9.141 -44.688 -3.051 1 91.19 201 GLU B CA 1
ATOM 4215 C C . GLU B 1 201 ? 8.57 -45.875 -3.814 1 91.19 201 GLU B C 1
ATOM 4217 O O . GLU B 1 201 ? 8.914 -46.094 -4.977 1 91.19 201 GLU B O 1
ATOM 4222 N N . LYS B 1 202 ? 7.73 -46.594 -3.131 1 92.81 202 LYS B N 1
ATOM 4223 C CA . LYS B 1 202 ? 7.188 -47.812 -3.768 1 92.81 202 LYS B CA 1
ATOM 4224 C C . LYS B 1 202 ? 6.293 -47.438 -4.949 1 92.81 202 LYS B C 1
ATOM 4226 O O . LYS B 1 202 ? 6.445 -47.969 -6.043 1 92.81 202 LYS B O 1
ATOM 4231 N N . PRO B 1 203 ? 5.344 -46.594 -4.742 1 94.19 203 PRO B N 1
ATOM 4232 C CA . PRO B 1 203 ? 4.516 -46.188 -5.879 1 94.19 203 PRO B CA 1
ATOM 4233 C C . PRO B 1 203 ? 5.34 -45.656 -7.055 1 94.19 203 PRO B C 1
ATOM 4235 O O . PRO B 1 203 ? 5.055 -45.969 -8.211 1 94.19 203 PRO B O 1
ATOM 4238 N N . LEU B 1 204 ? 6.371 -44.875 -6.867 1 94.62 204 LEU B N 1
ATOM 4239 C CA . LEU B 1 204 ? 7.172 -44.312 -7.945 1 94.62 204 LEU B CA 1
ATOM 4240 C C . LEU B 1 204 ? 8.031 -45.375 -8.602 1 94.62 204 LEU B C 1
ATOM 4242 O O . LEU B 1 204 ? 8.352 -45.281 -9.789 1 94.62 204 LEU B O 1
ATOM 4246 N N . ALA B 1 205 ? 8.391 -46.344 -7.828 1 94.88 205 ALA B N 1
ATOM 4247 C CA . ALA B 1 205 ? 9.125 -47.469 -8.398 1 94.88 205 ALA B CA 1
ATOM 4248 C C . ALA B 1 205 ? 8.273 -48.219 -9.414 1 94.88 205 ALA B C 1
ATOM 4250 O O . ALA B 1 205 ? 8.789 -48.719 -10.422 1 94.88 205 ALA B O 1
ATOM 4251 N N . GLU B 1 206 ? 7.047 -48.375 -9.148 1 94.25 206 GLU B N 1
ATOM 4252 C CA . GLU B 1 206 ? 6.129 -49.031 -10.086 1 94.25 206 GLU B CA 1
ATOM 4253 C C . GLU B 1 206 ? 6.031 -48.25 -11.383 1 94.25 206 GLU B C 1
ATOM 4255 O O . GLU B 1 206 ? 5.941 -48.812 -12.469 1 94.25 206 GLU B O 1
ATOM 4260 N N . ILE B 1 207 ? 6.031 -46.938 -11.281 1 94.38 207 ILE B N 1
ATOM 4261 C CA . ILE B 1 207 ? 5.965 -46.094 -12.469 1 94.38 207 ILE B CA 1
ATOM 4262 C C . ILE B 1 207 ? 7.273 -46.188 -13.25 1 94.38 207 ILE B C 1
ATOM 4264 O O . ILE B 1 207 ? 7.27 -46.156 -14.484 1 94.38 207 ILE B O 1
ATOM 4268 N N . GLU B 1 208 ? 8.352 -46.281 -12.508 1 92.56 208 GLU B N 1
ATOM 4269 C CA . GLU B 1 208 ? 9.641 -46.469 -13.172 1 92.56 208 GLU B CA 1
ATOM 4270 C C . GLU B 1 208 ? 9.641 -47.75 -14.016 1 92.56 208 GLU B C 1
ATOM 4272 O O . GLU B 1 208 ? 10.203 -47.75 -15.109 1 92.56 208 GLU B O 1
ATOM 4277 N N . GLU B 1 209 ? 9.055 -48.75 -13.523 1 92 209 GLU B N 1
ATOM 4278 C CA . GLU B 1 209 ? 8.93 -50 -14.273 1 92 209 GLU B CA 1
ATOM 4279 C C . GLU B 1 209 ? 8.062 -49.812 -15.516 1 92 209 GLU B C 1
ATOM 4281 O O . GLU B 1 209 ? 8.367 -50.375 -16.578 1 92 209 GLU B O 1
ATOM 4286 N N . LEU B 1 210 ? 6.992 -49.125 -15.312 1 90.88 210 LEU B N 1
ATOM 4287 C CA . LEU B 1 210 ? 6.121 -48.812 -16.438 1 90.88 210 LEU B CA 1
ATOM 4288 C C . LEU B 1 210 ? 6.883 -48.062 -17.531 1 90.88 210 LEU B C 1
ATOM 4290 O O . LEU B 1 210 ? 6.73 -48.375 -18.719 1 90.88 210 LEU B O 1
ATOM 4294 N N . VAL B 1 211 ? 7.691 -47.062 -17.156 1 90.38 211 VAL B N 1
ATOM 4295 C CA . VAL B 1 211 ? 8.477 -46.281 -18.094 1 90.38 211 VAL B CA 1
ATOM 4296 C C . VAL B 1 211 ? 9.5 -47.156 -18.797 1 90.38 211 VAL B C 1
ATOM 4298 O O . VAL B 1 211 ? 9.719 -47.031 -20 1 90.38 211 VAL B O 1
ATOM 4301 N N . ASP B 1 212 ? 10.094 -48.062 -18.094 1 87.25 212 ASP B N 1
ATOM 4302 C CA . ASP B 1 212 ? 11.094 -48.969 -18.641 1 87.25 212 ASP B CA 1
ATOM 4303 C C . ASP B 1 212 ? 10.477 -49.938 -19.641 1 87.25 212 ASP B C 1
ATOM 4305 O O . ASP B 1 212 ? 11.102 -50.281 -20.641 1 87.25 212 ASP B O 1
ATOM 4309 N N . GLU B 1 213 ? 9.281 -50.344 -19.422 1 83.81 213 GLU B N 1
ATOM 4310 C CA . GLU B 1 213 ? 8.586 -51.312 -20.297 1 83.81 213 GLU B CA 1
ATOM 4311 C C . GLU B 1 213 ? 8.102 -50.625 -21.562 1 83.81 213 GLU B C 1
ATOM 4313 O O . GLU B 1 213 ? 8.109 -51.25 -22.641 1 83.81 213 GLU B O 1
ATOM 4318 N N . THR B 1 214 ? 7.543 -49.5 -21.422 1 78.56 214 THR B N 1
ATOM 4319 C CA . THR B 1 214 ? 6.934 -48.812 -22.547 1 78.56 214 THR B CA 1
ATOM 4320 C C . THR B 1 214 ? 8.008 -48.156 -23.422 1 78.56 214 THR B C 1
ATOM 4322 O O . THR B 1 214 ? 7.863 -48.125 -24.656 1 78.56 214 THR B O 1
ATOM 4325 N N . CYS B 1 215 ? 8.891 -47.469 -22.797 1 67 215 CYS B N 1
ATOM 4326 C CA . CYS B 1 215 ? 9.812 -46.625 -23.547 1 67 215 CYS B CA 1
ATOM 4327 C C . CYS B 1 215 ? 11.078 -47.375 -23.906 1 67 215 CYS B C 1
ATOM 4329 O O . CYS B 1 215 ? 11.742 -47.938 -23.031 1 67 215 CYS B O 1
ATOM 4331 N N . ALA B 1 216 ? 11.016 -48.094 -25.094 1 57.81 216 ALA B N 1
ATOM 4332 C CA . ALA B 1 216 ? 12.266 -48.688 -25.578 1 57.81 216 ALA B CA 1
ATOM 4333 C C . ALA B 1 216 ? 13.461 -47.812 -25.219 1 57.81 216 ALA B C 1
ATOM 4335 O O . ALA B 1 216 ? 13.305 -46.594 -24.984 1 57.81 216 ALA B O 1
ATOM 4336 N N . VAL B 1 217 ? 14.797 -48.281 -24.906 1 51.34 217 VAL B N 1
ATOM 4337 C CA . VAL B 1 217 ? 16.062 -47.844 -24.328 1 51.34 217 VAL B CA 1
ATOM 4338 C C . VAL B 1 217 ? 16.297 -46.375 -24.641 1 51.34 217 VAL B C 1
ATOM 4340 O O . VAL B 1 217 ? 16.703 -45.625 -23.766 1 51.34 217 VAL B O 1
ATOM 4343 N N . GLU B 1 218 ? 16.578 -45.938 -25.766 1 48.75 218 GLU B N 1
ATOM 4344 C CA . GLU B 1 218 ? 17.391 -44.781 -26.141 1 48.75 218 GLU B CA 1
ATOM 4345 C C . GLU B 1 218 ? 16.656 -43.469 -25.891 1 48.75 218 GLU B C 1
ATOM 4347 O O . GLU B 1 218 ? 17.234 -42.5 -25.391 1 48.75 218 GLU B O 1
ATOM 4352 N N . GLU B 1 219 ? 15.664 -43.031 -26.672 1 55.28 219 GLU B N 1
ATOM 4353 C CA . GLU B 1 219 ? 15.336 -41.625 -26.938 1 55.28 219 GLU B CA 1
ATOM 4354 C C . GLU B 1 219 ? 14.172 -41.156 -26.062 1 55.28 219 GLU B C 1
ATOM 4356 O O . GLU B 1 219 ? 13.398 -40.312 -26.453 1 55.28 219 GLU B O 1
ATOM 4361 N N . SER B 1 220 ? 13.914 -41.656 -24.656 1 73.06 220 SER B N 1
ATOM 4362 C CA . SER B 1 220 ? 12.57 -41.531 -24.109 1 73.06 220 SER B CA 1
ATOM 4363 C C . SER B 1 220 ? 12.406 -40.188 -23.375 1 73.06 220 SER B C 1
ATOM 4365 O O . SER B 1 220 ? 13.266 -39.812 -22.594 1 73.06 220 SER B O 1
ATOM 4367 N N . ILE B 1 221 ? 11.703 -39.25 -23.938 1 80.31 221 ILE B N 1
ATOM 4368 C CA . ILE B 1 221 ? 11.305 -37.969 -23.375 1 80.31 221 ILE B CA 1
ATOM 4369 C C . ILE B 1 221 ? 10.734 -38.188 -21.969 1 80.31 221 ILE B C 1
ATOM 4371 O O . ILE B 1 221 ? 10.648 -37.25 -21.172 1 80.31 221 ILE B O 1
ATOM 4375 N N . HIS B 1 222 ? 10.516 -39.406 -21.578 1 87.25 222 HIS B N 1
ATOM 4376 C CA . HIS B 1 222 ? 9.805 -39.719 -20.344 1 87.25 222 HIS B CA 1
ATOM 4377 C C . HIS B 1 222 ? 10.781 -39.938 -19.188 1 87.25 222 HIS B C 1
ATOM 4379 O O . HIS B 1 222 ? 10.461 -39.625 -18.031 1 87.25 222 HIS B O 1
ATOM 4385 N N . ARG B 1 223 ? 11.938 -40.438 -19.5 1 89.31 223 ARG B N 1
ATOM 4386 C CA . ARG B 1 223 ? 12.883 -40.781 -18.438 1 89.31 223 ARG B CA 1
ATOM 4387 C C . ARG B 1 223 ? 13.391 -39.562 -17.703 1 89.31 223 ARG B C 1
ATOM 4389 O O . ARG B 1 223 ? 13.414 -39.531 -16.484 1 89.31 223 ARG B O 1
ATOM 4396 N N . PRO B 1 224 ? 13.82 -38.562 -18.516 1 91.25 224 PRO B N 1
ATOM 4397 C CA . PRO B 1 224 ? 14.25 -37.344 -17.812 1 91.25 224 PRO B CA 1
ATOM 4398 C C . PRO B 1 224 ? 13.141 -36.75 -16.938 1 91.25 224 PRO B C 1
ATOM 4400 O O . PRO B 1 224 ? 13.406 -36.25 -15.836 1 91.25 224 PRO B O 1
ATOM 4403 N N . ALA B 1 225 ? 11.922 -36.688 -17.438 1 93.38 225 ALA B N 1
ATOM 4404 C CA . ALA B 1 225 ? 10.789 -36.188 -16.672 1 93.38 225 ALA B CA 1
ATOM 4405 C C . ALA B 1 225 ? 10.594 -36.938 -15.383 1 93.38 225 ALA B C 1
ATOM 4407 O O . ALA B 1 225 ? 10.328 -36.375 -14.328 1 93.38 225 ALA B O 1
ATOM 4408 N N . LEU B 1 226 ? 10.703 -38.281 -15.477 1 94.5 226 LEU B N 1
ATOM 4409 C CA . LEU B 1 226 ? 10.562 -39.125 -14.289 1 94.5 226 LEU B CA 1
ATOM 4410 C C . LEU B 1 226 ? 11.695 -38.875 -13.305 1 94.5 226 LEU B C 1
ATOM 4412 O O . LEU B 1 226 ? 11.469 -38.812 -12.094 1 94.5 226 LEU B O 1
ATOM 4416 N N . THR B 1 227 ? 12.875 -38.781 -13.75 1 93.75 227 THR B N 1
ATOM 4417 C CA . THR B 1 227 ? 14.039 -38.531 -12.906 1 93.75 227 THR B CA 1
ATOM 4418 C C . THR B 1 227 ? 13.883 -37.219 -12.125 1 93.75 227 THR B C 1
ATOM 4420 O O . THR B 1 227 ? 14.141 -37.188 -10.922 1 93.75 227 THR B O 1
ATOM 4423 N N . HIS B 1 228 ? 13.477 -36.156 -12.812 1 95.19 228 HIS B N 1
ATOM 4424 C CA . HIS B 1 228 ? 13.273 -34.875 -12.164 1 95.19 228 HIS B CA 1
ATOM 4425 C C . HIS B 1 228 ? 12.125 -34.938 -11.164 1 95.19 228 HIS B C 1
ATOM 4427 O O . HIS B 1 228 ? 12.172 -34.281 -10.125 1 95.19 228 HIS B O 1
ATOM 4433 N N . LEU B 1 229 ? 11.055 -35.656 -11.531 1 96.25 229 LEU B N 1
ATOM 4434 C CA . LEU B 1 229 ? 9.93 -35.812 -10.617 1 96.25 229 LEU B CA 1
ATOM 4435 C C . LEU B 1 229 ? 10.367 -36.5 -9.32 1 96.25 229 LEU B C 1
ATOM 4437 O O . LEU B 1 229 ? 10.016 -36.031 -8.227 1 96.25 229 LEU B O 1
ATOM 4441 N N . LYS B 1 230 ? 11.141 -37.531 -9.453 1 94.25 230 LYS B N 1
ATOM 4442 C CA . LYS B 1 230 ? 11.672 -38.25 -8.297 1 94.25 230 LYS B CA 1
ATOM 4443 C C . LYS B 1 230 ? 12.531 -37.344 -7.434 1 94.25 230 LYS B C 1
ATOM 4445 O O . LYS B 1 230 ? 12.508 -37.406 -6.203 1 94.25 230 LYS B O 1
ATOM 4450 N N . GLU B 1 231 ? 13.258 -36.531 -8.094 1 93.56 231 GLU B N 1
ATOM 4451 C CA . GLU B 1 231 ? 14.102 -35.562 -7.375 1 93.56 231 GLU B CA 1
ATOM 4452 C C . GLU B 1 231 ? 13.258 -34.594 -6.555 1 93.56 231 GLU B C 1
ATOM 4454 O O . GLU B 1 231 ? 13.633 -34.25 -5.438 1 93.56 231 GLU B O 1
ATOM 4459 N N . CYS B 1 232 ? 12.172 -34.125 -7.102 1 93.62 232 CYS B N 1
ATOM 4460 C CA . CYS B 1 232 ? 11.266 -33.219 -6.367 1 93.62 232 CYS B CA 1
ATOM 4461 C C . CYS B 1 232 ? 10.711 -33.938 -5.133 1 93.62 232 CYS B C 1
ATOM 4463 O O . CYS B 1 232 ? 10.656 -33.344 -4.055 1 93.62 232 CYS B O 1
ATOM 4465 N N . TYR B 1 233 ? 10.305 -35.25 -5.277 1 92.38 233 TYR B N 1
ATOM 4466 C CA . TYR B 1 233 ? 9.797 -36 -4.148 1 92.38 233 TYR B CA 1
ATOM 4467 C C . TYR B 1 233 ? 10.859 -36.156 -3.068 1 92.38 233 TYR B C 1
ATOM 4469 O O . TYR B 1 233 ? 10.562 -36.062 -1.876 1 92.38 233 TYR B O 1
ATOM 4477 N N . ARG B 1 234 ? 12.031 -36.375 -3.52 1 89.88 234 ARG B N 1
ATOM 4478 C CA . ARG B 1 234 ? 13.125 -36.562 -2.576 1 89.88 234 ARG B CA 1
ATOM 4479 C C . ARG B 1 234 ? 13.391 -35.25 -1.801 1 89.88 234 ARG B C 1
ATOM 4481 O O . ARG B 1 234 ? 13.539 -35.281 -0.578 1 89.88 234 ARG B O 1
ATOM 4488 N N . LYS B 1 235 ? 13.43 -34.219 -2.459 1 87.69 235 LYS B N 1
ATOM 4489 C CA . LYS B 1 235 ? 13.719 -32.906 -1.837 1 87.69 235 LYS B CA 1
ATOM 4490 C C . LYS B 1 235 ? 12.617 -32.531 -0.858 1 87.69 235 LYS B C 1
ATOM 4492 O O . LYS B 1 235 ? 12.891 -31.938 0.19 1 87.69 235 LYS B O 1
ATOM 4497 N N . LEU B 1 236 ? 11.383 -32.844 -1.141 1 86.94 236 LEU B N 1
ATOM 4498 C CA . LEU B 1 236 ? 10.258 -32.375 -0.347 1 86.94 236 LEU B CA 1
ATOM 4499 C C . LEU B 1 236 ? 9.984 -33.312 0.825 1 86.94 236 LEU B C 1
ATOM 4501 O O . LEU B 1 236 ? 9.562 -32.875 1.895 1 86.94 236 LEU B O 1
ATOM 4505 N N . PHE B 1 237 ? 10.141 -34.625 0.603 1 85.25 237 PHE B N 1
ATOM 4506 C CA . PHE B 1 237 ? 9.633 -35.562 1.6 1 85.25 237 PHE B CA 1
ATOM 4507 C C . PHE B 1 237 ? 10.766 -36.375 2.188 1 85.25 237 PHE B C 1
ATOM 4509 O O . PHE B 1 237 ? 10.516 -37.344 2.93 1 85.25 237 PHE B O 1
ATOM 4516 N N . MET B 1 238 ? 11.953 -36.062 1.874 1 75.56 238 MET B N 1
ATOM 4517 C CA . MET B 1 238 ? 13.031 -36.875 2.479 1 75.56 238 MET B CA 1
ATOM 4518 C C . MET B 1 238 ? 13.109 -36.594 3.979 1 75.56 238 MET B C 1
ATOM 4520 O O . MET B 1 238 ? 13.078 -35.469 4.418 1 75.56 238 MET B O 1
ATOM 4524 N N . PRO B 1 239 ? 12.82 -37.656 4.707 1 62.41 239 PRO B N 1
ATOM 4525 C CA . PRO B 1 239 ? 12.797 -37.594 6.172 1 62.41 239 PRO B CA 1
ATOM 4526 C C . PRO B 1 239 ? 14.023 -36.938 6.758 1 62.41 239 PRO B C 1
ATOM 4528 O O . PRO B 1 239 ? 13.922 -36.219 7.762 1 62.41 239 PRO B O 1
ATOM 4531 N N . VAL B 1 240 ? 15.273 -37.312 6.449 1 58.25 240 VAL B N 1
ATOM 4532 C CA . VAL B 1 240 ? 16.484 -36.969 7.184 1 58.25 240 VAL B CA 1
ATOM 4533 C C . VAL B 1 240 ? 17.156 -35.781 6.551 1 58.25 240 VAL B C 1
ATOM 4535 O O . VAL B 1 240 ? 18.25 -35.375 6.961 1 58.25 240 VAL B O 1
ATOM 4538 N N . GLY B 1 241 ? 16.5 -35.094 5.688 1 54.12 241 GLY B N 1
ATOM 4539 C CA . GLY B 1 241 ? 17.312 -34.062 5.082 1 54.12 241 GLY B CA 1
ATOM 4540 C C . GLY B 1 241 ? 17.031 -32.688 5.648 1 54.12 241 GLY B C 1
ATOM 4541 O O . GLY B 1 241 ? 16.188 -32.531 6.535 1 54.12 241 GLY B O 1
ATOM 4542 N N . PRO B 1 242 ? 18 -31.859 5.41 1 56.12 242 PRO B N 1
ATOM 4543 C CA . PRO B 1 242 ? 17.812 -30.484 5.883 1 56.12 242 PRO B CA 1
ATOM 4544 C C . PRO B 1 242 ? 16.391 -29.969 5.648 1 56.12 242 PRO B C 1
ATOM 4546 O O . PRO B 1 242 ? 15.758 -30.344 4.66 1 56.12 242 PRO B O 1
ATOM 4549 N N . GLU B 1 243 ? 15.82 -29.625 6.617 1 59.62 243 GLU B N 1
ATOM 4550 C CA . GLU B 1 243 ? 14.492 -29.031 6.57 1 59.62 243 GLU B CA 1
ATOM 4551 C C . GLU B 1 243 ? 14.375 -28.047 5.414 1 59.62 243 GLU B C 1
ATOM 4553 O O . GLU B 1 243 ? 15.242 -27.188 5.23 1 59.62 243 GLU B O 1
ATOM 4558 N N . VAL B 1 244 ? 13.719 -28.438 4.395 1 61.66 244 VAL B N 1
ATOM 4559 C CA . VAL B 1 244 ? 13.438 -27.516 3.301 1 61.66 244 VAL B CA 1
ATOM 4560 C C . VAL B 1 244 ? 12.695 -26.297 3.836 1 61.66 244 VAL B C 1
ATOM 4562 O O . VAL B 1 244 ? 11.695 -26.422 4.535 1 61.66 244 VAL B O 1
ATOM 4565 N N . ASP B 1 245 ? 13.383 -25.234 3.623 1 66.56 245 ASP B N 1
ATOM 4566 C CA . ASP B 1 245 ? 12.742 -23.969 3.99 1 66.56 245 ASP B CA 1
ATOM 4567 C C . ASP B 1 245 ? 11.461 -23.75 3.189 1 66.56 245 ASP B C 1
ATOM 4569 O O . ASP B 1 245 ? 11.43 -24 1.98 1 66.56 245 ASP B O 1
ATOM 4573 N N . ASP B 1 246 ? 10.453 -23.469 3.791 1 67.81 246 ASP B N 1
ATOM 4574 C CA . ASP B 1 246 ? 9.141 -23.203 3.209 1 67.81 246 ASP B CA 1
ATOM 4575 C C . ASP B 1 246 ? 9.258 -22.312 1.97 1 67.81 246 ASP B C 1
ATOM 4577 O O . ASP B 1 246 ? 8.469 -22.438 1.032 1 67.81 246 ASP B O 1
ATOM 4581 N N . GLU B 1 247 ? 10.328 -21.656 1.977 1 72.25 247 GLU B N 1
ATOM 4582 C CA . GLU B 1 247 ? 10.492 -20.703 0.879 1 72.25 247 GLU B CA 1
ATOM 4583 C C . GLU B 1 247 ? 10.969 -21.406 -0.391 1 72.25 247 GLU B C 1
ATOM 4585 O O . GLU B 1 247 ? 10.805 -20.875 -1.494 1 72.25 247 GLU B O 1
ATOM 4590 N N . GLN B 1 248 ? 11.383 -22.625 -0.202 1 78.94 248 GLN B N 1
ATOM 4591 C CA . GLN B 1 248 ? 11.945 -23.344 -1.349 1 78.94 248 GLN B CA 1
ATOM 4592 C C . GLN B 1 248 ? 10.906 -24.266 -1.985 1 78.94 248 GLN B C 1
ATOM 4594 O O . GLN B 1 248 ? 11.086 -24.703 -3.121 1 78.94 248 GLN B O 1
ATOM 4599 N N . ILE B 1 249 ? 9.898 -24.516 -1.309 1 84.75 249 ILE B N 1
ATOM 4600 C CA . ILE B 1 249 ? 8.914 -25.516 -1.711 1 84.75 249 ILE B CA 1
ATOM 4601 C C . ILE B 1 249 ? 8.328 -25.141 -3.068 1 84.75 249 ILE B C 1
ATOM 4603 O O . ILE B 1 249 ? 8.289 -25.969 -3.984 1 84.75 249 ILE B O 1
ATOM 4607 N N . PRO B 1 250 ? 7.934 -23.875 -3.227 1 87.12 250 PRO B N 1
ATOM 4608 C CA . PRO B 1 250 ? 7.383 -23.516 -4.539 1 87.12 250 PRO B CA 1
ATOM 4609 C C . PRO B 1 250 ? 8.391 -23.719 -5.672 1 87.12 250 PRO B C 1
ATOM 4611 O O . PRO B 1 250 ? 8.023 -24.188 -6.75 1 87.12 250 PRO B O 1
ATOM 4614 N N . SER B 1 251 ? 9.602 -23.422 -5.422 1 85 251 SER B N 1
ATOM 4615 C CA . SER B 1 251 ? 10.633 -23.547 -6.445 1 85 251 SER B CA 1
ATOM 4616 C C . SER B 1 251 ? 10.836 -25.016 -6.836 1 85 251 SER B C 1
ATOM 4618 O O . SER B 1 251 ? 11.086 -25.328 -8 1 85 251 SER B O 1
ATOM 4620 N N . ILE B 1 252 ? 10.766 -25.875 -5.898 1 88.38 252 ILE B N 1
ATOM 4621 C CA . ILE B 1 252 ? 10.93 -27.312 -6.148 1 88.38 252 ILE B CA 1
ATOM 4622 C C . ILE B 1 252 ? 9.766 -27.828 -6.988 1 88.38 252 ILE B C 1
ATOM 4624 O O . ILE B 1 252 ? 9.969 -28.531 -7.973 1 88.38 252 ILE B O 1
ATOM 4628 N N . ILE B 1 253 ? 8.617 -27.438 -6.637 1 90.62 253 ILE B N 1
ATOM 4629 C CA . ILE B 1 253 ? 7.41 -27.938 -7.289 1 90.62 253 ILE B CA 1
ATOM 4630 C C . ILE B 1 253 ? 7.293 -27.328 -8.688 1 90.62 253 ILE B C 1
ATOM 4632 O O . ILE B 1 253 ? 7.07 -28.047 -9.664 1 90.62 253 ILE B O 1
ATOM 4636 N N . TYR B 1 254 ? 7.527 -26.047 -8.812 1 87.31 254 TYR B N 1
ATOM 4637 C CA . TYR B 1 254 ? 7.48 -25.406 -10.125 1 87.31 254 TYR B CA 1
ATOM 4638 C C . TYR B 1 254 ? 8.664 -25.828 -10.984 1 87.31 254 TYR B C 1
ATOM 4640 O O . TYR B 1 254 ? 8.602 -25.766 -12.211 1 87.31 254 TYR B O 1
ATOM 4648 N N . GLY B 1 255 ? 9.688 -26.281 -10.305 1 87.75 255 GLY B N 1
ATOM 4649 C CA . GLY B 1 255 ? 10.883 -26.719 -11 1 87.75 255 GLY B CA 1
ATOM 4650 C C . GLY B 1 255 ? 10.625 -27.859 -11.969 1 87.75 255 GLY B C 1
ATOM 4651 O O . GLY B 1 255 ? 11.227 -27.922 -13.047 1 87.75 255 GLY B O 1
ATOM 4652 N N . TRP B 1 256 ? 9.781 -28.766 -11.578 1 92.38 256 TRP B N 1
ATOM 4653 C CA . TRP B 1 256 ? 9.469 -29.875 -12.477 1 92.38 256 TRP B CA 1
ATOM 4654 C C . TRP B 1 256 ? 8.828 -29.375 -13.766 1 92.38 256 TRP B C 1
ATOM 4656 O O . TRP B 1 256 ? 9.188 -29.812 -14.859 1 92.38 256 TRP B O 1
ATOM 4666 N N . LEU B 1 257 ? 7.855 -28.453 -13.656 1 88.31 257 LEU B N 1
ATOM 4667 C CA . LEU B 1 257 ? 7.203 -27.875 -14.836 1 88.31 257 LEU B CA 1
ATOM 4668 C C . LEU B 1 257 ? 8.211 -27.125 -15.695 1 88.31 257 LEU B C 1
ATOM 4670 O O . LEU B 1 257 ? 8.117 -27.141 -16.922 1 88.31 257 LEU B O 1
ATOM 4674 N N . TYR B 1 258 ? 9.117 -26.562 -15.062 1 85.5 258 TYR B N 1
ATOM 4675 C CA . TYR B 1 258 ? 10.109 -25.75 -15.758 1 85.5 258 TYR B CA 1
ATOM 4676 C C . TYR B 1 258 ? 11.016 -26.609 -16.609 1 85.5 258 TYR B C 1
ATOM 4678 O O . TYR B 1 258 ? 11.414 -26.203 -17.719 1 85.5 258 TYR B O 1
ATOM 4686 N N . VAL B 1 259 ? 11.375 -27.75 -16.156 1 88.62 259 VAL B N 1
ATOM 4687 C CA . VAL B 1 259 ? 12.391 -28.562 -16.828 1 88.62 259 VAL B CA 1
ATOM 4688 C C . VAL B 1 259 ? 11.734 -29.391 -17.922 1 88.62 259 VAL B C 1
ATOM 4690 O O . VAL B 1 259 ? 12.422 -29.891 -18.828 1 88.62 259 VAL B O 1
ATOM 4693 N N . LEU B 1 260 ? 10.43 -29.453 -17.984 1 89.25 260 LEU B N 1
ATOM 4694 C CA . LEU B 1 260 ? 9.742 -30.266 -18.984 1 89.25 260 LEU B CA 1
ATOM 4695 C C . LEU B 1 260 ? 10.016 -29.734 -20.391 1 89.25 260 LEU B C 1
ATOM 4697 O O . LEU B 1 260 ? 10.117 -28.516 -20.594 1 89.25 260 LEU B O 1
ATOM 4701 N N . LYS B 1 261 ? 10.164 -30.594 -21.312 1 86.81 261 LYS B N 1
ATOM 4702 C CA . LYS B 1 261 ? 10.391 -30.25 -22.703 1 86.81 261 LYS B CA 1
ATOM 4703 C C . LYS B 1 261 ? 9.086 -30.25 -23.5 1 86.81 261 LYS B C 1
ATOM 4705 O O . LYS B 1 261 ? 8.102 -30.875 -23.078 1 86.81 261 LYS B O 1
ATOM 4710 N N . ASP B 1 262 ? 9.117 -29.594 -24.672 1 86.12 262 ASP B N 1
ATOM 4711 C CA . ASP B 1 262 ? 7.93 -29.469 -25.5 1 86.12 262 ASP B CA 1
ATOM 4712 C C . ASP B 1 262 ? 7.418 -30.844 -25.953 1 86.12 262 ASP B C 1
ATOM 4714 O O . ASP B 1 262 ? 6.207 -31.047 -26.047 1 86.12 262 ASP B O 1
ATOM 4718 N N . ASP B 1 263 ? 8.336 -31.688 -26.188 1 88 263 ASP B N 1
ATOM 4719 C CA . ASP B 1 263 ? 7.941 -33 -26.672 1 88 263 ASP B CA 1
ATOM 4720 C C . ASP B 1 263 ? 7.168 -33.781 -25.594 1 88 263 ASP B C 1
ATOM 4722 O O . ASP B 1 263 ? 6.266 -34.531 -25.906 1 88 263 ASP B O 1
ATOM 4726 N N . PHE B 1 264 ? 7.559 -33.562 -24.422 1 90.56 264 PHE B N 1
ATOM 4727 C CA . PHE B 1 264 ? 6.84 -34.219 -23.312 1 90.56 264 PHE B CA 1
ATOM 4728 C C . PHE B 1 264 ? 5.41 -33.688 -23.234 1 90.56 264 PHE B C 1
ATOM 4730 O O . PHE B 1 264 ? 4.465 -34.469 -23.078 1 90.56 264 PHE B O 1
ATOM 4737 N N . VAL B 1 265 ? 5.23 -32.375 -23.344 1 89.25 265 VAL B N 1
ATOM 4738 C CA . VAL B 1 265 ? 3.916 -31.75 -23.234 1 89.25 265 VAL B CA 1
ATOM 4739 C C . VAL B 1 265 ? 3.049 -32.188 -24.422 1 89.25 265 VAL B C 1
ATOM 4741 O O . VAL B 1 265 ? 1.841 -32.375 -24.266 1 89.25 265 VAL B O 1
ATOM 4744 N N . GLN B 1 266 ? 3.688 -32.312 -25.547 1 88.62 266 GLN B N 1
ATOM 4745 C CA . GLN B 1 266 ? 2.967 -32.781 -26.719 1 88.62 266 GLN B CA 1
ATOM 4746 C C . GLN B 1 266 ? 2.463 -34.219 -26.516 1 88.62 266 GLN B C 1
ATOM 4748 O O . GLN B 1 266 ? 1.396 -34.594 -27.016 1 88.62 266 GLN B O 1
ATOM 4753 N N . SER B 1 267 ? 3.26 -34.969 -25.812 1 90.62 267 SER B N 1
ATOM 4754 C CA . SER B 1 267 ? 2.846 -36.344 -25.531 1 90.62 267 SER B CA 1
ATOM 4755 C C . SER B 1 267 ? 1.631 -36.375 -24.609 1 90.62 267 SER B C 1
ATOM 4757 O O . SER B 1 267 ? 0.811 -37.312 -24.688 1 90.62 267 SER B O 1
ATOM 4759 N N . ILE B 1 268 ? 1.496 -35.406 -23.719 1 90.62 268 ILE B N 1
ATOM 4760 C CA . ILE B 1 268 ? 0.319 -35.25 -22.875 1 90.62 268 ILE B CA 1
ATOM 4761 C C . ILE B 1 268 ? -0.888 -34.875 -23.719 1 90.62 268 ILE B C 1
ATOM 4763 O O . ILE B 1 268 ? -1.989 -35.406 -23.516 1 90.62 268 ILE B O 1
ATOM 4767 N N . GLU B 1 269 ? -0.664 -34.031 -24.672 1 87.12 269 GLU B N 1
ATOM 4768 C CA . GLU B 1 269 ? -1.727 -33.594 -25.562 1 87.12 269 GLU B CA 1
ATOM 4769 C C . GLU B 1 269 ? -2.242 -34.75 -26.422 1 87.12 269 GLU B C 1
ATOM 4771 O O . GLU B 1 269 ? -3.424 -34.781 -26.766 1 87.12 269 GLU B O 1
ATOM 4776 N N . ARG B 1 270 ? -1.304 -35.625 -26.75 1 88.69 270 ARG B N 1
ATOM 4777 C CA . ARG B 1 270 ? -1.674 -36.812 -27.516 1 88.69 270 ARG B CA 1
ATOM 4778 C C . ARG B 1 270 ? -2.299 -37.875 -26.625 1 88.69 270 ARG B C 1
ATOM 4780 O O . ARG B 1 270 ? -2.668 -38.938 -27.094 1 88.69 270 ARG B O 1
ATOM 4787 N N . ARG B 1 271 ? -2.41 -37.594 -25.359 1 90.81 271 ARG B N 1
ATOM 4788 C CA . ARG B 1 271 ? -3.074 -38.469 -24.375 1 90.81 271 ARG B CA 1
ATOM 4789 C C . ARG B 1 271 ? -2.338 -39.781 -24.219 1 90.81 271 ARG B C 1
ATOM 4791 O O . ARG B 1 271 ? -2.965 -40.844 -24.125 1 90.81 271 ARG B O 1
ATOM 4798 N N . GLU B 1 272 ? -1.045 -39.656 -24.281 1 91.06 272 GLU B N 1
ATOM 4799 C CA . GLU B 1 272 ? -0.24 -40.844 -24.016 1 91.06 272 GLU B CA 1
ATOM 4800 C C . GLU B 1 272 ? -0.258 -41.219 -22.531 1 91.06 272 GLU B C 1
ATOM 4802 O O . GLU B 1 272 ? -0.27 -40.312 -21.672 1 91.06 272 GLU B O 1
ATOM 4807 N N . ALA B 1 273 ? -0.165 -42.438 -22.234 1 92.69 273 ALA B N 1
ATOM 4808 C CA . ALA B 1 273 ? -0.422 -42.938 -20.891 1 92.69 273 ALA B CA 1
ATOM 4809 C C . ALA B 1 273 ? 0.693 -42.562 -19.922 1 92.69 273 ALA B C 1
ATOM 4811 O O . ALA B 1 273 ? 0.427 -42.031 -18.844 1 92.69 273 ALA B O 1
ATOM 4812 N N . VAL B 1 274 ? 1.963 -42.719 -20.266 1 92.5 274 VAL B N 1
ATOM 4813 C CA . VAL B 1 274 ? 3.094 -42.562 -19.359 1 92.5 274 VAL B CA 1
ATOM 4814 C C . VAL B 1 274 ? 3.182 -41.094 -18.906 1 92.5 274 VAL B C 1
ATOM 4816 O O . VAL B 1 274 ? 3.238 -40.812 -17.719 1 92.5 274 VAL B O 1
ATOM 4819 N N . PRO B 1 275 ? 3.146 -40.125 -19.875 1 93.75 275 PRO B N 1
ATOM 4820 C CA . PRO B 1 275 ? 3.207 -38.75 -19.438 1 93.75 275 PRO B CA 1
ATOM 4821 C C . PRO B 1 275 ? 2.01 -38.344 -18.578 1 93.75 275 PRO B C 1
ATOM 4823 O O . PRO B 1 275 ? 2.154 -37.531 -17.641 1 93.75 275 PRO B O 1
ATOM 4826 N N . LEU B 1 276 ? 0.845 -38.844 -18.812 1 94.62 276 LEU B N 1
ATOM 4827 C CA . LEU B 1 276 ? -0.341 -38.562 -18.016 1 94.62 276 LEU B CA 1
ATOM 4828 C C . LEU B 1 276 ? -0.181 -39.094 -16.594 1 94.62 276 LEU B C 1
ATOM 4830 O O . LEU B 1 276 ? -0.548 -38.406 -15.633 1 94.62 276 LEU B O 1
ATOM 4834 N N . VAL B 1 277 ? 0.328 -40.281 -16.516 1 95.81 277 VAL B N 1
ATOM 4835 C CA . VAL B 1 277 ? 0.553 -40.875 -15.195 1 95.81 277 VAL B CA 1
ATOM 4836 C C . VAL B 1 277 ? 1.545 -40 -14.406 1 95.81 277 VAL B C 1
ATOM 4838 O O . VAL B 1 277 ? 1.349 -39.75 -13.219 1 95.81 277 VAL B O 1
ATOM 4841 N N . LEU B 1 278 ? 2.627 -39.594 -15.039 1 95.88 278 LEU B N 1
ATOM 4842 C CA . LEU B 1 278 ? 3.617 -38.719 -14.383 1 95.88 278 LEU B CA 1
ATOM 4843 C C . LEU B 1 278 ? 2.982 -37.438 -13.898 1 95.88 278 LEU B C 1
ATOM 4845 O O . LEU B 1 278 ? 3.303 -36.938 -12.812 1 95.88 278 LEU B O 1
ATOM 4849 N N . LEU B 1 279 ? 2.113 -36.875 -14.703 1 95.5 279 LEU B N 1
ATOM 4850 C CA . LEU B 1 279 ? 1.396 -35.656 -14.32 1 95.5 279 LEU B CA 1
ATOM 4851 C C . LEU B 1 279 ? 0.529 -35.906 -13.086 1 95.5 279 LEU B C 1
ATOM 4853 O O . LEU B 1 279 ? 0.403 -35.031 -12.227 1 95.5 279 LEU B O 1
ATOM 4857 N N . GLY B 1 280 ? -0.133 -37.062 -13.047 1 95.44 280 GLY B N 1
ATOM 4858 C CA . GLY B 1 280 ? -0.896 -37.406 -11.867 1 95.44 280 GLY B CA 1
ATOM 4859 C C . GLY B 1 280 ? -0.06 -37.438 -10.602 1 95.44 280 GLY B C 1
ATOM 4860 O O . GLY B 1 280 ? -0.517 -37 -9.539 1 95.44 280 GLY B O 1
ATOM 4861 N N . TYR B 1 281 ? 1.148 -37.969 -10.688 1 96.19 281 TYR B N 1
ATOM 4862 C CA . TYR B 1 281 ? 2.045 -38 -9.539 1 96.19 281 TYR B CA 1
ATOM 4863 C C . TYR B 1 281 ? 2.549 -36.625 -9.18 1 96.19 281 TYR B C 1
ATOM 4865 O O . TYR B 1 281 ? 2.801 -36.344 -8.008 1 96.19 281 TYR B O 1
ATOM 4873 N N . TYR B 1 282 ? 2.742 -35.781 -10.164 1 95.81 282 TYR B N 1
ATOM 4874 C CA . TYR B 1 282 ? 3.104 -34.375 -9.906 1 95.81 282 TYR B CA 1
ATOM 4875 C C . TYR B 1 282 ? 2.02 -33.688 -9.094 1 95.81 282 TYR B C 1
ATOM 4877 O O . TYR B 1 282 ? 2.318 -32.844 -8.25 1 95.81 282 TYR B O 1
ATOM 4885 N N . ALA B 1 283 ? 0.781 -34.031 -9.383 1 94.5 283 ALA B N 1
ATOM 4886 C CA . ALA B 1 283 ? -0.343 -33.406 -8.688 1 94.5 283 ALA B CA 1
ATOM 4887 C C . ALA B 1 283 ? -0.22 -33.594 -7.176 1 94.5 283 ALA B C 1
ATOM 4889 O O . ALA B 1 283 ? -0.632 -32.719 -6.398 1 94.5 283 ALA B O 1
ATOM 4890 N N . VAL B 1 284 ? 0.364 -34.688 -6.758 1 94.12 284 VAL B N 1
ATOM 4891 C CA . VAL B 1 284 ? 0.568 -34.938 -5.336 1 94.12 284 VAL B CA 1
ATOM 4892 C C . VAL B 1 284 ? 1.515 -33.906 -4.75 1 94.12 284 VAL B C 1
ATOM 4894 O O . VAL B 1 284 ? 1.314 -33.438 -3.627 1 94.12 284 VAL B O 1
ATOM 4897 N N . LEU B 1 285 ? 2.553 -33.562 -5.504 1 93 285 LEU B N 1
ATOM 4898 C CA . LEU B 1 285 ? 3.475 -32.531 -5.066 1 93 285 LEU B CA 1
ATOM 4899 C C . LEU B 1 285 ? 2.762 -31.172 -4.961 1 93 285 LEU B C 1
ATOM 4901 O O . LEU B 1 285 ? 3.035 -30.391 -4.047 1 93 285 LEU B O 1
ATOM 4905 N N . GLN B 1 286 ? 1.875 -30.891 -5.875 1 91.19 286 GLN B N 1
ATOM 4906 C CA . GLN B 1 286 ? 1.148 -29.625 -5.938 1 91.19 286 GLN B CA 1
ATOM 4907 C C . GLN B 1 286 ? 0.316 -29.406 -4.68 1 91.19 286 GLN B C 1
ATOM 4909 O O . GLN B 1 286 ? -0.004 -28.266 -4.328 1 91.19 286 GLN B O 1
ATOM 4914 N N . GLN B 1 287 ? -0.054 -30.484 -4.039 1 89.25 287 GLN B N 1
ATOM 4915 C CA . GLN B 1 287 ? -0.852 -30.406 -2.822 1 89.25 287 GLN B CA 1
ATOM 4916 C C . GLN B 1 287 ? -0.141 -29.562 -1.763 1 89.25 287 GLN B C 1
ATOM 4918 O O . GLN B 1 287 ? -0.79 -28.891 -0.952 1 89.25 287 GLN B O 1
ATOM 4923 N N . GLN B 1 288 ? 1.228 -29.594 -1.832 1 87.88 288 GLN B N 1
ATOM 4924 C CA . GLN B 1 288 ? 2.029 -28.844 -0.872 1 87.88 288 GLN B CA 1
ATOM 4925 C C . GLN B 1 288 ? 1.883 -27.344 -1.089 1 87.88 288 GLN B C 1
ATOM 4927 O O . GLN B 1 288 ? 2.232 -26.547 -0.215 1 87.88 288 GLN B O 1
ATOM 4932 N N . LEU B 1 289 ? 1.31 -26.953 -2.195 1 88.62 289 LEU B N 1
ATOM 4933 C CA . LEU B 1 289 ? 1.171 -25.531 -2.514 1 88.62 289 LEU B CA 1
ATOM 4934 C C . LEU B 1 289 ? -0.266 -25.062 -2.303 1 88.62 289 LEU B C 1
ATOM 4936 O O . LEU B 1 289 ? -0.569 -23.891 -2.463 1 88.62 289 LEU B O 1
ATOM 4940 N N . GLU B 1 290 ? -1.098 -25.891 -1.848 1 88.44 290 GLU B N 1
ATOM 4941 C CA . GLU B 1 290 ? -2.523 -25.578 -1.845 1 88.44 290 GLU B CA 1
ATOM 4942 C C . GLU B 1 290 ? -2.883 -24.672 -0.68 1 88.44 290 GLU B C 1
ATOM 4944 O O . GLU B 1 290 ? -4.012 -24.172 -0.595 1 88.44 290 GLU B O 1
ATOM 4949 N N . HIS B 1 291 ? -1.967 -24.406 0.19 1 86.69 291 HIS B N 1
ATOM 4950 C CA . HIS B 1 291 ? -2.184 -23.359 1.183 1 86.69 291 HIS B CA 1
ATOM 4951 C C . HIS B 1 291 ? -2.18 -21.969 0.537 1 86.69 291 HIS B C 1
ATOM 4953 O O . HIS B 1 291 ? -2.697 -21.016 1.111 1 86.69 291 HIS B O 1
ATOM 4959 N N . HIS B 1 292 ? -1.606 -21.875 -0.618 1 89.31 292 HIS B N 1
ATOM 4960 C CA . HIS B 1 292 ? -1.762 -20.656 -1.423 1 89.31 292 HIS B CA 1
ATOM 4961 C C . HIS B 1 292 ? -3.141 -20.609 -2.07 1 89.31 292 HIS B C 1
ATOM 4963 O O . HIS B 1 292 ? -3.574 -21.578 -2.703 1 89.31 292 HIS B O 1
ATOM 4969 N N . TRP B 1 293 ? -3.795 -19.469 -1.983 1 92.12 293 TRP B N 1
ATOM 4970 C CA . TRP B 1 293 ? -5.191 -19.344 -2.385 1 92.12 293 TRP B CA 1
ATOM 4971 C C . TRP B 1 293 ? -5.367 -19.672 -3.863 1 92.12 293 TRP B C 1
ATOM 4973 O O . TRP B 1 293 ? -6.391 -20.234 -4.262 1 92.12 293 TRP B O 1
ATOM 4983 N N . PHE B 1 294 ? -4.422 -19.422 -4.684 1 91.19 294 PHE B N 1
ATOM 4984 C CA . PHE B 1 294 ? -4.582 -19.594 -6.121 1 91.19 294 PHE B CA 1
ATOM 4985 C C . PHE B 1 294 ? -4.293 -21.047 -6.516 1 91.19 294 PHE B C 1
ATOM 4987 O O . PHE B 1 294 ? -4.617 -21.469 -7.629 1 91.19 294 PHE B O 1
ATOM 4994 N N . MET B 1 295 ? -3.734 -21.859 -5.645 1 89.75 295 MET B N 1
ATOM 4995 C CA . MET B 1 295 ? -3.396 -23.25 -5.945 1 89.75 295 MET B CA 1
ATOM 4996 C C . MET B 1 295 ? -4.453 -24.203 -5.387 1 89.75 295 MET B C 1
ATOM 4998 O O . MET B 1 295 ? -4.445 -25.391 -5.699 1 89.75 295 MET B O 1
ATOM 5002 N N . GLU B 1 296 ? -5.324 -23.672 -4.699 1 88.25 296 GLU B N 1
ATOM 5003 C CA . GLU B 1 296 ? -6.316 -24.5 -4.012 1 88.25 296 GLU B CA 1
ATOM 5004 C C . GLU B 1 296 ? -7.148 -25.312 -5.004 1 88.25 296 GLU B C 1
ATOM 5006 O O . GLU B 1 296 ? -7.699 -24.75 -5.961 1 88.25 296 GLU B O 1
ATOM 5011 N N . GLY B 1 297 ? -7.199 -26.625 -4.801 1 86.06 297 GLY B N 1
ATOM 5012 C CA . GLY B 1 297 ? -8.07 -27.5 -5.578 1 86.06 297 GLY B CA 1
ATOM 5013 C C . GLY B 1 297 ? -7.398 -28.047 -6.824 1 86.06 297 GLY B C 1
ATOM 5014 O O . GLY B 1 297 ? -7.914 -28.969 -7.453 1 86.06 297 GLY B O 1
ATOM 5015 N N . TRP B 1 298 ? -6.254 -27.547 -7.18 1 88.62 298 TRP B N 1
ATOM 5016 C CA . TRP B 1 298 ? -5.613 -27.922 -8.438 1 88.62 298 TRP B CA 1
ATOM 5017 C C . TRP B 1 298 ? -5.125 -29.375 -8.391 1 88.62 298 TRP B C 1
ATOM 5019 O O . TRP B 1 298 ? -5.168 -30.078 -9.398 1 88.62 298 TRP B O 1
ATOM 5029 N N . SER B 1 299 ? -4.609 -29.844 -7.25 1 90.94 299 SER B N 1
ATOM 5030 C CA . SER B 1 299 ? -4.109 -31.203 -7.16 1 90.94 299 SER B CA 1
ATOM 5031 C C . SER B 1 299 ? -5.199 -32.219 -7.504 1 90.94 299 SER B C 1
ATOM 5033 O O . SER B 1 299 ? -4.988 -33.125 -8.328 1 90.94 299 SER B O 1
ATOM 5035 N N . LEU B 1 300 ? -6.371 -32.031 -6.965 1 90.12 300 LEU B N 1
ATOM 5036 C CA . LEU B 1 300 ? -7.504 -32.938 -7.23 1 90.12 300 LEU B CA 1
ATOM 5037 C C . LEU B 1 300 ? -7.973 -32.781 -8.672 1 90.12 300 LEU B C 1
ATOM 5039 O O . LEU B 1 300 ? -8.305 -33.781 -9.312 1 90.12 300 LEU B O 1
ATOM 5043 N N . GLN B 1 301 ? -7.992 -31.609 -9.148 1 88.94 301 GLN B N 1
ATOM 5044 C CA . GLN B 1 301 ? -8.414 -31.359 -10.523 1 88.94 301 GLN B CA 1
ATOM 5045 C C . GLN B 1 301 ? -7.504 -32.062 -11.523 1 88.94 301 GLN B C 1
ATOM 5047 O O . GLN B 1 301 ? -7.98 -32.688 -12.484 1 88.94 301 GLN B O 1
ATOM 5052 N N . VAL B 1 302 ? -6.273 -31.953 -11.352 1 90.44 302 VAL B N 1
ATOM 5053 C CA . VAL B 1 302 ? -5.297 -32.531 -12.266 1 90.44 302 VAL B CA 1
ATOM 5054 C C . VAL B 1 302 ? -5.402 -34.062 -12.219 1 90.44 302 VAL B C 1
ATOM 5056 O O . VAL B 1 302 ? -5.48 -34.719 -13.266 1 90.44 302 VAL B O 1
ATOM 5059 N N . VAL B 1 303 ? -5.441 -34.688 -11.031 1 92.75 303 VAL B N 1
ATOM 5060 C CA . VAL B 1 303 ? -5.477 -36.156 -10.906 1 92.75 303 VAL B CA 1
ATOM 5061 C C . VAL B 1 303 ? -6.777 -36.688 -11.492 1 92.75 303 VAL B C 1
ATOM 5063 O O . VAL B 1 303 ? -6.777 -37.688 -12.219 1 92.75 303 VAL B O 1
ATOM 5066 N N . ASN B 1 304 ? -7.859 -36.031 -11.219 1 90.31 304 ASN B N 1
ATOM 5067 C CA . ASN B 1 304 ? -9.148 -36.438 -11.766 1 90.31 304 ASN B CA 1
ATOM 5068 C C . ASN B 1 304 ? -9.188 -36.281 -13.289 1 90.31 304 ASN B C 1
ATOM 5070 O O . ASN B 1 304 ? -9.766 -37.125 -13.984 1 90.31 304 ASN B O 1
ATOM 5074 N N . GLY B 1 305 ? -8.68 -35.188 -13.711 1 90.19 305 GLY B N 1
ATOM 5075 C CA . GLY B 1 305 ? -8.609 -34.969 -15.148 1 90.19 305 GLY B CA 1
ATOM 5076 C C . GLY B 1 305 ? -7.793 -36.031 -15.867 1 90.19 305 GLY B C 1
ATOM 5077 O O . GLY B 1 305 ? -8.195 -36.531 -16.922 1 90.19 305 GLY B O 1
ATOM 5078 N N . VAL B 1 306 ? -6.664 -36.312 -15.336 1 93 306 VAL B N 1
ATOM 5079 C CA . VAL B 1 306 ? -5.805 -37.344 -15.906 1 93 306 VAL B CA 1
ATOM 5080 C C . VAL B 1 306 ? -6.508 -38.719 -15.852 1 93 306 VAL B C 1
ATOM 5082 O O . VAL B 1 306 ? -6.457 -39.469 -16.812 1 93 306 VAL B O 1
ATOM 5085 N N . TYR B 1 307 ? -7.156 -38.969 -14.773 1 92.88 307 TYR B N 1
ATOM 5086 C CA . TYR B 1 307 ? -7.891 -40.219 -14.602 1 92.88 307 TYR B CA 1
ATOM 5087 C C . TYR B 1 307 ? -8.969 -40.344 -15.664 1 92.88 307 TYR B C 1
ATOM 5089 O O . TYR B 1 307 ? -9.203 -41.438 -16.172 1 92.88 307 TYR B O 1
ATOM 5097 N N . ALA B 1 308 ? -9.586 -39.312 -15.977 1 90.69 308 ALA B N 1
ATOM 5098 C CA . ALA B 1 308 ? -10.672 -39.312 -16.953 1 90.69 308 ALA B CA 1
ATOM 5099 C C . ALA B 1 308 ? -10.156 -39.562 -18.359 1 90.69 308 ALA B C 1
ATOM 5101 O O . ALA B 1 308 ? -10.844 -40.156 -19.188 1 90.69 308 ALA B O 1
ATOM 5102 N N . ILE B 1 309 ? -8.969 -39.156 -18.625 1 91.31 309 ILE B N 1
ATOM 5103 C CA . ILE B 1 309 ? -8.391 -39.25 -19.969 1 91.31 309 ILE B CA 1
ATOM 5104 C C . ILE B 1 309 ? -7.715 -40.594 -20.141 1 91.31 309 ILE B C 1
ATOM 5106 O O . ILE B 1 309 ? -7.723 -41.156 -21.25 1 91.31 309 ILE B O 1
ATOM 5110 N N . LEU B 1 310 ? -7.172 -41.156 -19.109 1 92.38 310 LEU B N 1
ATOM 5111 C CA . LEU B 1 310 ? -6.379 -42.375 -19.172 1 92.38 310 LEU B CA 1
ATOM 5112 C C . LEU B 1 310 ? -7.25 -43.594 -19.5 1 92.38 310 LEU B C 1
ATOM 5114 O O . LEU B 1 310 ? -8.383 -43.688 -19.016 1 92.38 310 LEU B O 1
ATOM 5118 N N . GLY B 1 311 ? -6.738 -44.469 -20.312 1 90.12 311 GLY B N 1
ATOM 5119 C CA . GLY B 1 311 ? -7.406 -45.75 -20.594 1 90.12 311 GLY B CA 1
ATOM 5120 C C . GLY B 1 311 ? -7.488 -46.656 -19.375 1 90.12 311 GLY B C 1
ATOM 5121 O O . GLY B 1 311 ? -6.688 -46.531 -18.438 1 90.12 311 GLY B O 1
ATOM 5122 N N . ASP B 1 312 ? -8.281 -47.594 -19.375 1 91 312 ASP B N 1
ATOM 5123 C CA . ASP B 1 312 ? -8.578 -48.5 -18.266 1 91 312 ASP B CA 1
ATOM 5124 C C . ASP B 1 312 ? -7.332 -49.281 -17.859 1 91 312 ASP B C 1
ATOM 5126 O O . ASP B 1 312 ? -7.137 -49.562 -16.672 1 91 312 ASP B O 1
ATOM 5130 N N . SER B 1 313 ? -6.453 -49.531 -18.734 1 92.25 313 SER B N 1
ATOM 5131 C CA . SER B 1 313 ? -5.301 -50.375 -18.469 1 92.25 313 SER B CA 1
ATOM 5132 C C . SER B 1 313 ? -4.266 -49.656 -17.609 1 92.25 313 SER B C 1
ATOM 5134 O O . SER B 1 313 ? -3.432 -50.312 -16.969 1 92.25 313 SER B O 1
ATOM 5136 N N . HIS B 1 314 ? -4.34 -48.344 -17.578 1 94.12 314 HIS B N 1
ATOM 5137 C CA . HIS B 1 314 ? -3.295 -47.625 -16.875 1 94.12 314 HIS B CA 1
ATOM 5138 C C . HIS B 1 314 ? -3.863 -46.875 -15.68 1 94.12 314 HIS B C 1
ATOM 5140 O O . HIS B 1 314 ? -3.111 -46.25 -14.914 1 94.12 314 HIS B O 1
ATOM 5146 N N . ARG B 1 315 ? -5.145 -46.875 -15.375 1 94.38 315 ARG B N 1
ATOM 5147 C CA . ARG B 1 315 ? -5.805 -46.125 -14.32 1 94.38 315 ARG B CA 1
ATOM 5148 C C . ARG B 1 315 ? -5.34 -46.562 -12.938 1 94.38 315 ARG B C 1
ATOM 5150 O O . ARG B 1 315 ? -5.309 -45.781 -11.992 1 94.38 315 ARG B O 1
ATOM 5157 N N . HIS B 1 316 ? -5.016 -47.844 -12.891 1 94 316 HIS B N 1
ATOM 5158 C CA . HIS B 1 316 ? -4.598 -48.375 -11.602 1 94 316 HIS B CA 1
ATOM 5159 C C . HIS B 1 316 ? -3.332 -47.688 -11.102 1 94 316 HIS B C 1
ATOM 5161 O O . HIS B 1 316 ? -3.088 -47.625 -9.891 1 94 316 HIS B O 1
ATOM 5167 N N . PHE B 1 317 ? -2.508 -47.125 -11.945 1 94.88 317 PHE B N 1
ATOM 5168 C CA . PHE B 1 317 ? -1.29 -46.406 -11.547 1 94.88 317 PHE B CA 1
ATOM 5169 C C . PHE B 1 317 ? -1.622 -45.125 -10.805 1 94.88 317 PHE B C 1
ATOM 5171 O O . PHE B 1 317 ? -0.766 -44.562 -10.125 1 94.88 317 PHE B O 1
ATOM 5178 N N . LEU B 1 318 ? -2.857 -44.594 -10.906 1 95.06 318 LEU B N 1
ATOM 5179 C CA . LEU B 1 318 ? -3.242 -43.344 -10.297 1 95.06 318 LEU B CA 1
ATOM 5180 C C . LEU B 1 318 ? -3.91 -43.562 -8.945 1 95.06 318 LEU B C 1
ATOM 5182 O O . LEU B 1 318 ? -4.316 -42.625 -8.281 1 95.06 318 LEU B O 1
ATOM 5186 N N . THR B 1 319 ? -4.035 -44.781 -8.508 1 93.25 319 THR B N 1
ATOM 5187 C CA . THR B 1 319 ? -4.676 -45.094 -7.234 1 93.25 319 THR B CA 1
ATOM 5188 C C . THR B 1 319 ? -3.969 -44.375 -6.086 1 93.25 319 THR B C 1
ATOM 5190 O O . THR B 1 319 ? -4.617 -43.75 -5.254 1 93.25 319 THR B O 1
ATOM 5193 N N . TRP B 1 320 ? -2.646 -44.469 -6.086 1 94.06 320 TRP B N 1
ATOM 5194 C CA . TRP B 1 320 ? -1.879 -43.844 -5.004 1 94.06 320 TRP B CA 1
ATOM 5195 C C . TRP B 1 320 ? -2.016 -42.344 -5.031 1 94.06 320 TRP B C 1
ATOM 5197 O O . TRP B 1 320 ? -2.273 -41.719 -4 1 94.06 320 TRP B O 1
ATOM 5207 N N . PRO B 1 321 ? -1.818 -41.625 -6.188 1 94.81 321 PRO B N 1
ATOM 5208 C CA . PRO B 1 321 ? -2.023 -40.188 -6.227 1 94.81 321 PRO B CA 1
ATOM 5209 C C . PRO B 1 321 ? -3.42 -39.781 -5.766 1 94.81 321 PRO B C 1
ATOM 5211 O O . PRO B 1 321 ? -3.572 -38.781 -5.062 1 94.81 321 PRO B O 1
ATOM 5214 N N . LEU B 1 322 ? -4.414 -40.562 -6.152 1 92.62 322 LEU B N 1
ATOM 5215 C CA . LEU B 1 322 ? -5.789 -40.25 -5.777 1 92.62 322 LEU B CA 1
ATOM 5216 C C . LEU B 1 322 ? -5.984 -40.375 -4.27 1 92.62 322 LEU B C 1
ATOM 5218 O O . LEU B 1 322 ? -6.727 -39.594 -3.668 1 92.62 322 LEU B O 1
ATOM 5222 N N . GLU B 1 323 ? -5.395 -41.25 -3.648 1 89.88 323 GLU B N 1
ATOM 5223 C CA . GLU B 1 323 ? -5.461 -41.438 -2.201 1 89.88 323 GLU B CA 1
ATOM 5224 C C . GLU B 1 323 ? -4.801 -40.281 -1.465 1 89.88 323 GLU B C 1
ATOM 5226 O O . GLU B 1 323 ? -5.242 -39.906 -0.382 1 89.88 323 GLU B O 1
ATOM 5231 N N . GLN B 1 324 ? -3.705 -39.875 -2.004 1 89.25 324 GLN B N 1
ATOM 5232 C CA . GLN B 1 324 ? -2.949 -38.781 -1.349 1 89.25 324 GLN B CA 1
ATOM 5233 C C . GLN B 1 324 ? -3.691 -37.469 -1.428 1 89.25 324 GLN B C 1
ATOM 5235 O O . GLN B 1 324 ? -3.674 -36.688 -0.476 1 89.25 324 GLN B O 1
ATOM 5240 N N . VAL B 1 325 ? -4.238 -37.031 -2.576 1 87.31 325 VAL B N 1
ATOM 5241 C CA . VAL B 1 325 ? -4.867 -35.719 -2.781 1 87.31 325 VAL B CA 1
ATOM 5242 C C . VAL B 1 325 ? -6.281 -35.75 -2.199 1 87.31 325 VAL B C 1
ATOM 5244 O O . VAL B 1 325 ? -6.816 -34.688 -1.83 1 87.31 325 VAL B O 1
ATOM 5247 N N . GLY B 1 326 ? -7.191 -36.625 -1.727 1 72 326 GLY B N 1
ATOM 5248 C CA . GLY B 1 326 ? -8.516 -36.719 -1.137 1 72 326 GLY B CA 1
ATOM 5249 C C . GLY B 1 326 ? -9.555 -37.281 -2.09 1 72 326 GLY B C 1
ATOM 5250 O O . GLY B 1 326 ? -9.641 -36.875 -3.244 1 72 326 GLY B O 1
ATOM 5251 N N . SER B 1 327 ? -9.969 -38.562 -2.215 1 50.81 327 SER B N 1
ATOM 5252 C CA . SER B 1 327 ? -10.961 -39.344 -2.934 1 50.81 327 SER B CA 1
ATOM 5253 C C . SER B 1 327 ? -12.305 -38.656 -2.992 1 50.81 327 SER B C 1
ATOM 5255 O O . SER B 1 327 ? -12.945 -38.438 -1.959 1 50.81 327 SER B O 1
ATOM 5257 N N . ILE B 1 328 ? -12.688 -37.531 -3.588 1 40.72 328 ILE B N 1
ATOM 5258 C CA . ILE B 1 328 ? -14.109 -37.594 -3.891 1 40.72 328 ILE B CA 1
ATOM 5259 C C . ILE B 1 328 ? -14.445 -38.938 -4.551 1 40.72 328 ILE B C 1
ATOM 5261 O O . ILE B 1 328 ? -15.297 -39 -5.438 1 40.72 328 ILE B O 1
ATOM 5265 N N . TRP B 1 329 ? -13.789 -39.938 -4.84 1 34.75 329 TRP B N 1
ATOM 5266 C CA . TRP B 1 329 ? -14.656 -40.938 -5.457 1 34.75 329 TRP B CA 1
ATOM 5267 C C . TRP B 1 329 ? -16 -41 -4.754 1 34.75 329 TRP B C 1
ATOM 5269 O O . TRP B 1 329 ? -16.125 -41.625 -3.686 1 34.75 329 TRP B O 1
ATOM 5279 N N . SER B 1 330 ? -16.641 -40.094 -4.32 1 30.98 330 SER B N 1
ATOM 5280 C CA . SER B 1 330 ? -18.016 -40.562 -4.25 1 30.98 330 SER B CA 1
ATOM 5281 C C . SER B 1 330 ? -18.438 -41.25 -5.555 1 30.98 330 SER B C 1
ATOM 5283 O O . SER B 1 330 ? -17.875 -40.938 -6.613 1 30.98 330 SER B O 1
ATOM 5285 N N . GLY B 1 331 ? -19.297 -42.375 -5.762 1 26.48 331 GLY B N 1
ATOM 5286 C CA . GLY B 1 331 ? -20.062 -43.156 -6.715 1 26.48 331 GLY B CA 1
ATOM 5287 C C . GLY B 1 331 ? -20.547 -42.344 -7.902 1 26.48 331 GLY B C 1
ATOM 5288 O O . GLY B 1 331 ? -21.359 -41.438 -7.75 1 26.48 331 GLY B O 1
ATOM 5289 N N . LEU B 1 332 ? -19.875 -41.875 -8.977 1 21.89 332 LEU B N 1
ATOM 5290 C CA . LEU B 1 332 ? -20.578 -42.125 -10.234 1 21.89 332 LEU B CA 1
ATOM 5291 C C . LEU B 1 332 ? -20.719 -43.625 -10.492 1 21.89 332 LEU B C 1
ATOM 5293 O O . LEU B 1 332 ? -19.797 -44.375 -10.203 1 21.89 332 LEU B O 1
#

Nearest PDB structures (foldseek):
  7vpu-assembly1_B  TM=6.373E-01  e=1.510E-04  Lachancea thermotolerans CBS 6340
  7vpu-assembly1_A  TM=6.221E-01  e=2.559E-04  Lachancea thermotolerans CBS 6340
  7vpu-assembly2_D  TM=5.937E-01  e=1.638E-04  Lachancea thermotolerans CBS 6340
  7xb5-assembly1_A-2  TM=3.381E-01  e=7.440E-03  Saccharomyces cerevisiae S288C
  7vpu-assembly1_B  TM=6.071E-01  e=1.400E-04  Lachancea thermotolerans CBS 6340

Solvent-accessible surface area (backbone atoms only — not comparable to full-atom values): 36950 Å² total; per-residue (Å²): 139,83,83,78,79,76,77,76,74,71,77,77,81,76,68,51,67,64,53,46,43,40,68,55,60,63,50,67,63,46,49,33,48,52,45,21,67,52,51,48,24,61,68,76,56,62,38,66,48,47,53,58,45,48,52,62,42,14,65,78,35,60,34,34,36,26,34,54,41,12,41,26,24,46,51,43,21,67,75,36,67,93,46,23,70,61,23,47,50,49,16,48,42,16,44,61,53,17,47,66,57,47,53,56,45,63,75,61,66,41,86,86,50,39,59,49,48,37,52,32,31,48,41,49,44,50,39,57,46,47,43,76,85,49,90,65,40,42,50,64,38,39,54,89,91,42,81,24,51,43,65,39,47,47,53,36,47,53,46,36,73,71,65,34,61,65,52,47,50,49,51,50,52,52,48,43,70,76,56,60,50,75,68,42,65,72,71,68,72,69,72,75,67,72,76,63,86,63,86,55,64,63,64,50,50,54,49,50,50,50,49,57,66,68,41,65,88,81,87,50,67,56,54,61,54,50,53,48,48,52,48,41,49,47,64,70,36,45,83,88,49,78,78,67,53,78,82,48,51,60,55,47,58,51,42,49,68,66,68,54,50,70,68,42,48,50,38,41,69,69,64,37,60,68,54,36,52,52,50,25,52,48,20,48,55,46,51,78,44,32,85,37,82,38,40,50,67,46,25,52,43,26,33,51,36,35,54,69,68,44,55,81,90,57,45,71,76,46,51,63,37,43,62,71,60,60,72,66,79,62,88,130,139,85,80,79,79,77,76,77,74,73,78,76,83,76,70,50,66,64,53,45,43,41,67,56,61,62,51,65,64,48,48,33,48,52,46,23,68,53,52,48,24,62,68,76,56,62,37,66,48,48,53,59,42,48,52,61,42,14,66,76,34,60,36,34,37,26,34,55,42,13,42,27,23,46,51,43,21,69,75,37,67,94,45,25,70,60,22,47,51,50,16,49,42,15,43,60,53,16,46,65,58,47,53,56,45,63,76,60,67,41,85,86,50,40,57,50,51,37,53,33,32,48,42,49,44,51,38,58,47,50,42,77,85,50,90,65,41,45,49,66,38,38,52,88,92,41,80,24,52,44,65,39,49,48,54,36,49,52,45,35,71,71,65,33,61,66,52,46,50,50,50,50,52,52,46,43,72,76,56,59,49,76,68,42,63,70,70,70,74,70,72,75,68,72,77,62,84,63,85,55,63,65,64,50,48,54,49,51,50,51,48,59,70,69,40,68,88,81,85,47,67,56,55,62,52,48,53,47,47,51,49,41,51,46,65,70,37,46,82,87,49,78,78,69,53,78,82,46,51,60,55,45,57,51,41,48,68,65,69,55,50,70,67,44,48,50,38,40,70,68,63,37,62,68,55,36,52,53,51,25,50,47,21,46,57,45,51,78,44,32,84,37,82,38,39,50,67,47,26,50,42,25,35,51,35,37,54,70,67,45,55,81,90,59,45,72,75,45,50,62,37,41,61,72,58,61,67,68,76,62,89,126

Organism: NCBI:txid359342